Protein AF-0000000076227715 (afdb_homodimer)

Solvent-accessible surface area (backbone atoms only — not comparable to full-atom values): 21098 Å² total; per-residue (Å²): 135,87,41,35,50,47,53,46,55,49,49,49,39,65,47,45,52,56,53,50,51,50,48,25,59,73,59,68,37,83,49,65,43,48,39,52,46,47,11,54,54,37,18,48,28,52,44,51,55,49,36,52,71,49,60,55,62,73,81,36,62,45,75,41,55,70,65,56,43,53,52,51,40,55,59,59,51,58,66,51,48,32,59,47,52,28,36,71,66,67,58,74,52,53,68,68,47,54,52,41,24,47,22,41,24,42,44,8,47,48,32,24,50,29,30,48,34,38,51,50,54,39,51,73,74,49,79,77,86,78,60,52,56,64,34,43,22,6,77,28,32,34,57,41,7,52,51,32,31,52,48,20,56,18,53,42,39,75,47,66,63,34,50,52,50,50,51,47,42,46,62,68,54,47,44,56,53,51,49,53,49,49,59,60,47,57,74,42,86,62,35,63,63,52,52,72,63,28,29,69,44,64,64,47,91,121,136,88,41,36,50,47,53,46,54,50,48,48,38,64,46,45,52,54,52,51,51,49,48,27,60,72,59,68,37,82,50,63,43,47,39,53,46,47,9,53,54,37,17,49,28,52,43,50,54,48,36,52,73,50,60,55,62,74,82,36,62,46,76,42,57,71,66,56,44,53,51,52,39,55,60,58,51,58,66,50,48,35,60,47,52,29,36,69,64,68,57,73,52,54,67,68,46,53,52,42,26,47,23,41,23,42,45,8,47,48,31,25,49,30,32,48,33,37,52,50,54,40,51,73,75,49,78,78,86,78,60,52,54,64,33,43,25,6,76,29,33,35,57,40,6,52,50,32,30,50,47,21,55,19,53,43,40,75,47,65,63,32,50,50,50,50,52,48,42,44,62,68,54,49,44,56,52,51,50,53,50,49,59,61,47,58,74,43,86,61,33,65,63,51,52,72,61,28,29,70,44,64,63,46,89,122

Radius of gyration: 21.61 Å; Cα contacts (8 Å, |Δi|>4): 592; chains: 2; bounding box: 64×57×46 Å

Sequence (412 aa):
MVFKQRHFINLHKITTPFVILLLMEHYKNYTIGPIVYFGLHTGYCVCWLLKEAIYPDPAFNAEMNILEFASAYCVLGVYWIAPYVLISSRIVPHLVTLLTAVPICLVGFFFHFGADSQKYFILKTKKGLITDGFFSRTRNPNFLGEVLIYFGWSILAESITPLAVLLLMITVLFYPRMLKKEKSLSRYPEFQEYKLRTNFIVPRLFMVFKQRHFINLHKITTPFVILLLMEHYKNYTIGPIVYFGLHTGYCVCWLLKEAIYPDPAFNAEMNILEFASAYCVLGVYWIAPYVLISSRIVPHLVTLLTAVPICLVGFFFHFGADSQKYFILKTKKGLITDGFFSRTRNPNFLGEVLIYFGWSILAESITPLAVLLLMITVLFYPRMLKKEKSLSRYPEFQEYKLRTNFIVPRLF

Secondary structure (DSSP, 8-state):
--EEHHHHHHHHHHHHHHHHHHHHHHHT--SHHHHHHHHHHHHHHHHHHHHHHHS--GGGG-EE-HHHHHHHHHHHGGGGHHHHHHHHH-----HHHHHHHHHHHHHHHHHHHHHHHHHHHHHHH--S---SGGGSSBS-HHHHHHHHHHHHHHHTTTSHHHHHHHHHHIIIIIHHHHHHHHHHHTTSTTHHHHHHTSBSSSPP--/--EEHHHHHHHHHHHHHHHHHHHHHHHT--SHHHHHHHHHHHHHHHHHHHHHHHS--GGGG-EE-HHHHHHHHHHHGGGGHHHHHHHHH-PPPPHHHHHHHHHHHHHHHHHHHHHHHHHHHHHHH--S---SGGGSSBS-HHHHHHHHHHHHHHHTTTSHHHHHHHHHHIIIIIHHHHHHHHHHHTTSTTHHHHHHTSBSSSPP--

Structure (mmCIF, N/CA/C/O backbone):
data_AF-0000000076227715-model_v1
#
loop_
_entity.id
_entity.type
_entity.pdbx_description
1 polymer 'Steroid 5-alpha reductase C-terminal domain-containing protein'
#
loop_
_atom_site.group_PDB
_atom_site.id
_atom_site.type_symbol
_atom_site.label_atom_id
_atom_site.label_alt_id
_atom_site.label_comp_id
_atom_site.label_asym_id
_atom_site.label_entity_id
_atom_site.label_seq_id
_atom_site.pdbx_PDB_ins_code
_atom_site.Cartn_x
_atom_site.Cartn_y
_atom_site.Cartn_z
_atom_site.occupancy
_atom_site.B_iso_or_equiv
_atom_site.auth_seq_id
_atom_site.auth_comp_id
_atom_site.auth_asym_id
_atom_site.auth_atom_id
_atom_site.pdbx_PDB_model_num
ATOM 1 N N . MET A 1 1 ? -27.094 2.219 22.984 1 56.41 1 MET A N 1
ATOM 2 C CA . MET A 1 1 ? -25.734 2.164 22.422 1 56.41 1 MET A CA 1
ATOM 3 C C . MET A 1 1 ? -25.672 2.926 21.109 1 56.41 1 MET A C 1
ATOM 5 O O . MET A 1 1 ? -26.531 2.762 20.234 1 56.41 1 MET A O 1
ATOM 9 N N . VAL A 1 2 ? -24.906 4.066 20.969 1 81.56 2 VAL A N 1
ATOM 10 C CA . VAL A 1 2 ? -24.906 4.926 19.797 1 81.56 2 VAL A CA 1
ATOM 11 C C . VAL A 1 2 ? -23.938 4.367 18.75 1 81.56 2 VAL A C 1
ATOM 13 O O . VAL A 1 2 ? -22.766 4.137 19.031 1 81.56 2 VAL A O 1
ATOM 16 N N . PHE A 1 3 ? -24.453 3.859 17.609 1 89.31 3 PHE A N 1
ATOM 17 C CA . PHE A 1 3 ? -23.672 3.348 16.5 1 89.31 3 PHE A CA 1
ATOM 18 C C . PHE A 1 3 ? -23.062 4.488 15.695 1 89.31 3 PHE A C 1
ATOM 20 O O . PHE A 1 3 ? -23.703 5.52 15.484 1 89.31 3 PHE A O 1
ATOM 27 N N . LYS A 1 4 ? -21.797 4.246 15.375 1 93.19 4 LYS A N 1
ATOM 28 C CA . LYS A 1 4 ? -21.125 5.176 14.477 1 93.19 4 LYS A CA 1
ATOM 29 C C . LYS A 1 4 ? -20.828 4.52 13.125 1 93.19 4 LYS A C 1
ATOM 31 O O . LYS A 1 4 ? -20.781 3.293 13.023 1 93.19 4 LYS A O 1
ATOM 36 N N . GLN A 1 5 ? -20.594 5.336 12.078 1 92.38 5 GLN A N 1
ATOM 37 C CA . GLN A 1 5 ? -20.297 4.84 10.734 1 92.38 5 GLN A CA 1
ATOM 38 C C . GLN A 1 5 ? -19.062 3.955 10.734 1 92.38 5 GLN A C 1
ATOM 40 O O . GLN A 1 5 ? -19.016 2.93 10.047 1 92.38 5 GLN A O 1
ATOM 45 N N . ARG A 1 6 ? -18.109 4.281 11.5 1 94.38 6 ARG A N 1
ATOM 46 C CA . ARG A 1 6 ? -16.875 3.516 11.531 1 94.38 6 ARG A CA 1
ATOM 47 C C . ARG A 1 6 ? -17.125 2.094 12.023 1 94.38 6 ARG A C 1
ATOM 49 O O . ARG A 1 6 ? -16.391 1.171 11.664 1 94.38 6 ARG A O 1
ATOM 56 N N . HIS A 1 7 ? -18.156 1.867 12.766 1 94.69 7 HIS A N 1
ATOM 57 C CA . HIS A 1 7 ? -18.406 0.559 13.359 1 94.69 7 HIS A CA 1
ATOM 58 C C . HIS A 1 7 ? -18.812 -0.462 12.297 1 94.69 7 HIS A C 1
ATOM 60 O O . HIS A 1 7 ? -18.266 -1.569 12.266 1 94.69 7 HIS A O 1
ATOM 66 N N . PHE A 1 8 ? -19.781 -0.092 11.477 1 93.94 8 PHE A N 1
ATOM 67 C CA . PHE A 1 8 ? -20.188 -1.071 10.477 1 93.94 8 PHE A CA 1
ATOM 68 C C . PHE A 1 8 ? -19.094 -1.229 9.414 1 93.94 8 PHE A C 1
ATOM 70 O O . PHE A 1 8 ? -18.938 -2.309 8.844 1 93.94 8 PHE A O 1
ATOM 77 N N . ILE A 1 9 ? -18.312 -0.224 9.102 1 95.75 9 ILE A N 1
ATOM 78 C CA . ILE A 1 9 ? -17.203 -0.312 8.148 1 95.75 9 ILE A CA 1
ATOM 79 C C . ILE A 1 9 ? -16.141 -1.266 8.68 1 95.75 9 ILE A C 1
ATOM 81 O O . ILE A 1 9 ? -15.703 -2.178 7.973 1 95.75 9 ILE A O 1
ATOM 85 N N . ASN A 1 10 ? -15.812 -1.085 9.953 1 97.12 10 ASN A N 1
ATOM 86 C CA . ASN A 1 10 ? -14.812 -1.95 10.578 1 97.12 10 ASN A CA 1
ATOM 87 C C . ASN A 1 10 ? -15.305 -3.393 10.672 1 97.12 10 ASN A C 1
ATOM 89 O O . ASN A 1 10 ? -14.531 -4.332 10.469 1 97.12 10 ASN A O 1
ATOM 93 N N . LEU A 1 11 ? -16.547 -3.506 11 1 96.62 11 LEU A N 1
ATOM 94 C CA . LEU A 1 11 ? -17.125 -4.844 11.055 1 96.62 11 LEU A CA 1
ATOM 95 C C . LEU A 1 11 ? -17.031 -5.531 9.695 1 96.62 11 LEU A C 1
ATOM 97 O O . LEU A 1 11 ? -16.719 -6.723 9.617 1 96.62 11 LEU A O 1
ATOM 101 N N . HIS A 1 12 ? -17.328 -4.828 8.664 1 97.44 12 HIS A N 1
ATOM 102 C CA . HIS A 1 12 ? -17.219 -5.363 7.316 1 97.44 12 HIS A CA 1
ATOM 103 C C . HIS A 1 12 ? -15.781 -5.773 7 1 97.44 12 HIS A C 1
ATOM 105 O O . HIS A 1 12 ? -15.547 -6.82 6.387 1 97.44 12 HIS A O 1
ATOM 111 N N . LYS A 1 13 ? -14.836 -4.977 7.406 1 98.25 13 LYS A N 1
ATOM 112 C CA . LYS A 1 13 ? -13.43 -5.297 7.176 1 98.25 13 LYS A CA 1
ATOM 113 C C . LYS A 1 13 ? -13.008 -6.535 7.965 1 98.25 13 LYS A C 1
ATOM 115 O O . LYS A 1 13 ? -12.203 -7.336 7.488 1 98.25 13 LYS A O 1
ATOM 120 N N . ILE A 1 14 ? -13.531 -6.672 9.141 1 98.25 14 ILE A N 1
ATOM 121 C CA . ILE A 1 14 ? -13.195 -7.809 9.984 1 98.25 14 ILE A CA 1
ATOM 122 C C . ILE A 1 14 ? -13.797 -9.086 9.398 1 98.25 14 ILE A C 1
ATOM 124 O O . ILE A 1 14 ? -13.148 -10.133 9.391 1 98.25 14 ILE A O 1
ATOM 128 N N . THR A 1 15 ? -14.984 -9.047 8.836 1 98.19 15 THR A N 1
ATOM 129 C CA . THR A 1 15 ? -15.711 -10.234 8.406 1 98.19 15 THR A CA 1
ATOM 130 C C . THR A 1 15 ? -15.305 -10.641 6.992 1 98.19 15 THR A C 1
ATOM 132 O O . THR A 1 15 ? -15.422 -11.812 6.617 1 98.19 15 THR A O 1
ATOM 135 N N . THR A 1 16 ? -14.789 -9.727 6.215 1 98.56 16 THR A N 1
ATOM 136 C CA . THR A 1 16 ? -14.539 -9.938 4.793 1 98.56 16 THR A CA 1
ATOM 137 C C . THR A 1 16 ? -13.555 -11.078 4.582 1 98.56 16 THR A C 1
ATOM 139 O O . THR A 1 16 ? -13.812 -11.984 3.785 1 98.56 16 THR A O 1
ATOM 142 N N . PRO A 1 17 ? -12.43 -11.148 5.328 1 98.69 17 PRO A N 1
ATOM 143 C CA . PRO A 1 17 ? -11.523 -12.281 5.117 1 98.69 17 PRO A CA 1
ATOM 144 C C . PRO A 1 17 ? -12.195 -13.625 5.367 1 98.69 17 PRO A C 1
ATOM 146 O O . PRO A 1 17 ? -11.922 -14.602 4.66 1 98.69 17 PRO A O 1
ATOM 149 N N . PHE A 1 18 ? -13.031 -13.688 6.297 1 98.62 18 PHE A N 1
ATOM 150 C CA . PHE A 1 18 ? -13.711 -14.938 6.621 1 98.62 18 PHE A CA 1
ATOM 151 C C . PHE A 1 18 ? -14.711 -15.305 5.531 1 98.62 18 PHE A C 1
ATOM 153 O O . PHE A 1 18 ? -14.852 -16.469 5.184 1 98.62 18 PHE A O 1
ATOM 160 N N . VAL A 1 19 ? -15.422 -14.305 5.004 1 98.62 19 VAL A N 1
ATOM 161 C CA . VAL A 1 19 ? -16.375 -14.547 3.924 1 98.62 19 VAL A CA 1
ATOM 162 C C . VAL A 1 19 ? -15.648 -15.125 2.711 1 98.62 19 VAL A C 1
ATOM 164 O O . VAL A 1 19 ? -16.109 -16.094 2.104 1 98.62 19 VAL A O 1
ATOM 167 N N . ILE A 1 20 ? -14.508 -14.586 2.355 1 98.69 20 ILE A N 1
ATOM 168 C CA . ILE A 1 20 ? -13.75 -15.047 1.195 1 98.69 20 ILE A CA 1
ATOM 169 C C . ILE A 1 20 ? -13.273 -16.469 1.427 1 98.69 20 ILE A C 1
ATOM 171 O O . ILE A 1 20 ? -13.398 -17.328 0.546 1 98.69 20 ILE A O 1
ATOM 175 N N . LEU A 1 21 ? -12.742 -16.75 2.625 1 98.62 21 LEU A N 1
ATOM 176 C CA . LEU A 1 21 ? -12.273 -18.094 2.947 1 98.62 21 LEU A CA 1
ATOM 177 C C . LEU A 1 21 ? -13.422 -19.094 2.912 1 98.62 21 LEU A C 1
ATOM 179 O O . LEU A 1 21 ? -13.242 -20.234 2.457 1 98.62 21 LEU A O 1
ATOM 183 N N . LEU A 1 22 ? -14.547 -18.672 3.463 1 98.69 22 LEU A N 1
ATOM 184 C CA . LEU A 1 22 ? -15.719 -19.547 3.453 1 98.69 22 LEU A CA 1
ATOM 185 C C . LEU A 1 22 ? -16.156 -19.859 2.023 1 98.69 22 LEU A C 1
ATOM 187 O O . LEU A 1 22 ? -16.531 -20.984 1.721 1 98.69 22 LEU A O 1
ATOM 191 N N . LEU A 1 23 ? -16.125 -18.859 1.139 1 98.69 23 LEU A N 1
ATOM 192 C CA . LEU A 1 23 ? -16.453 -19.094 -0.268 1 98.69 23 LEU A CA 1
ATOM 193 C C . LEU A 1 23 ? -15.461 -20.062 -0.895 1 98.69 23 LEU A C 1
ATOM 195 O O . LEU A 1 23 ? -15.867 -20.969 -1.629 1 98.69 23 LEU A O 1
ATOM 199 N N . MET A 1 24 ? -14.195 -19.875 -0.633 1 98.56 24 MET A N 1
ATOM 200 C CA . MET A 1 24 ? -13.18 -20.766 -1.179 1 98.56 24 MET A CA 1
ATOM 201 C C . MET A 1 24 ? -13.406 -22.203 -0.706 1 98.56 24 MET A C 1
ATOM 203 O O . MET A 1 24 ? -13.289 -23.141 -1.49 1 98.56 24 MET A O 1
ATOM 207 N N . GLU A 1 25 ? -13.727 -22.328 0.564 1 98.5 25 GLU A N 1
ATOM 208 C CA . GLU A 1 25 ? -13.977 -23.656 1.126 1 98.5 25 GLU A CA 1
ATOM 209 C C . GLU A 1 25 ? -15.25 -24.266 0.546 1 98.5 25 GLU A C 1
ATOM 211 O O . GLU A 1 25 ? -15.266 -25.438 0.188 1 98.5 25 GLU A O 1
ATOM 216 N N . HIS A 1 26 ? -16.266 -23.516 0.455 1 98.44 26 HIS A N 1
ATOM 217 C CA . HIS A 1 26 ? -17.547 -23.984 -0.054 1 98.44 26 HIS A CA 1
ATOM 218 C C . HIS A 1 26 ? -17.422 -24.469 -1.493 1 98.44 26 HIS A C 1
ATOM 220 O O . HIS A 1 26 ? -17.922 -25.547 -1.834 1 98.44 26 HIS A O 1
ATOM 226 N N . TYR A 1 27 ? -16.734 -23.75 -2.279 1 98.25 27 TYR A N 1
ATOM 227 C CA . TYR A 1 27 ? -16.625 -24.094 -3.691 1 98.25 27 TYR A CA 1
ATOM 228 C C . TYR A 1 27 ? -15.352 -24.891 -3.955 1 98.25 27 TYR A C 1
ATOM 230 O O . TYR A 1 27 ? -15.062 -25.25 -5.098 1 98.25 27 TYR A O 1
ATOM 238 N N . LYS A 1 28 ? -14.508 -25.141 -2.873 1 97.88 28 LYS A N 1
ATOM 239 C CA . LYS A 1 28 ? -13.258 -25.891 -2.965 1 97.88 28 LYS A CA 1
ATOM 240 C C . LYS A 1 28 ? -12.375 -25.344 -4.082 1 97.88 28 LYS A C 1
ATOM 242 O O . LYS A 1 28 ? -11.867 -26.109 -4.906 1 97.88 28 LYS A O 1
ATOM 247 N N . ASN A 1 29 ? -12.344 -24.062 -4.203 1 98 29 ASN A N 1
ATOM 248 C CA . ASN A 1 29 ? -11.531 -23.375 -5.211 1 98 29 ASN A CA 1
ATOM 249 C C . ASN A 1 29 ? -10.352 -22.641 -4.578 1 98 29 ASN A C 1
ATOM 251 O O . ASN A 1 29 ? -10.523 -21.562 -4.004 1 98 29 ASN A O 1
ATOM 255 N N . TYR A 1 30 ? -9.164 -23.234 -4.707 1 97 30 TYR A N 1
ATOM 256 C CA . TYR A 1 30 ? -7.922 -22.688 -4.191 1 97 30 TYR A CA 1
ATOM 257 C C . TYR A 1 30 ? -6.938 -22.406 -5.32 1 97 30 TYR A C 1
ATOM 259 O O . TYR A 1 30 ? -5.727 -22.578 -5.152 1 97 30 TYR A O 1
ATOM 267 N N . THR A 1 31 ? -7.527 -22.109 -6.48 1 96.5 31 THR A N 1
ATOM 268 C CA . THR A 1 31 ? -6.691 -21.75 -7.617 1 96.5 31 THR A CA 1
ATOM 269 C C . THR A 1 31 ? -6.117 -20.344 -7.441 1 96.5 31 THR A C 1
ATOM 271 O O . THR A 1 31 ? -6.402 -19.672 -6.449 1 96.5 31 THR A O 1
ATOM 274 N N . ILE A 1 32 ? -5.293 -19.906 -8.375 1 97.12 32 ILE A N 1
ATOM 275 C CA . ILE A 1 32 ? -4.484 -18.703 -8.219 1 97.12 32 ILE A CA 1
ATOM 276 C C . ILE A 1 32 ? -5.391 -17.484 -8.078 1 97.12 32 ILE A C 1
ATOM 278 O O . ILE A 1 32 ? -5.117 -16.578 -7.285 1 97.12 32 ILE A O 1
ATOM 282 N N . GLY A 1 33 ? -6.508 -17.375 -8.797 1 97.69 33 GLY A N 1
ATOM 283 C CA . GLY A 1 33 ? -7.406 -16.234 -8.734 1 97.69 33 GLY A CA 1
ATOM 284 C C . GLY A 1 33 ? -7.906 -15.953 -7.328 1 97.69 33 GLY A C 1
ATOM 285 O O . GLY A 1 33 ? -7.637 -14.883 -6.773 1 97.69 33 GLY A O 1
ATOM 286 N N . PRO A 1 34 ? -8.586 -16.938 -6.715 1 98.38 34 PRO A N 1
ATOM 287 C CA . PRO A 1 34 ? -9.102 -16.781 -5.352 1 98.38 34 PRO A CA 1
ATOM 288 C C . PRO A 1 34 ? -7.992 -16.5 -4.336 1 98.38 34 PRO A C 1
ATOM 290 O O . PRO A 1 34 ? -8.18 -15.711 -3.41 1 98.38 34 PRO A O 1
ATOM 293 N N . ILE A 1 35 ? -6.875 -17.109 -4.496 1 98.44 35 ILE A N 1
ATOM 294 C CA . ILE A 1 35 ? -5.785 -16.938 -3.543 1 98.44 35 ILE A CA 1
ATOM 295 C C . ILE A 1 35 ? -5.254 -15.516 -3.611 1 98.44 35 ILE A C 1
ATOM 297 O O . ILE A 1 35 ? -5.055 -14.867 -2.58 1 98.44 35 ILE A O 1
ATOM 301 N N . VAL A 1 36 ? -5.059 -15.016 -4.793 1 98.44 36 VAL A N 1
ATOM 302 C CA . VAL A 1 36 ? -4.582 -13.648 -4.98 1 98.44 36 VAL A CA 1
ATOM 303 C C . VAL A 1 36 ? -5.633 -12.664 -4.48 1 98.44 36 VAL A C 1
ATOM 305 O O . VAL A 1 36 ? -5.305 -11.695 -3.789 1 98.44 36 VAL A O 1
ATOM 308 N N . TYR A 1 37 ? -6.867 -12.914 -4.816 1 98.69 37 TYR A N 1
ATOM 309 C CA . TYR A 1 37 ? -7.957 -12.055 -4.371 1 98.69 37 TYR A CA 1
ATOM 310 C C . TYR A 1 37 ? -8.008 -11.984 -2.848 1 98.69 37 TYR A C 1
ATOM 312 O O . TYR A 1 37 ? -8.125 -10.906 -2.271 1 98.69 37 TYR A O 1
ATOM 320 N N . PHE A 1 38 ? -7.949 -13.148 -2.223 1 98.75 38 PHE A N 1
ATOM 321 C CA . PHE A 1 38 ? -7.957 -13.219 -0.766 1 98.75 38 PHE A CA 1
ATOM 322 C C . PHE A 1 38 ? -6.844 -12.359 -0.178 1 98.75 38 PHE A C 1
ATOM 324 O O . PHE A 1 38 ? -7.078 -11.578 0.747 1 98.75 38 PHE A O 1
ATOM 331 N N . GLY A 1 39 ? -5.652 -12.531 -0.676 1 98.75 39 GLY A N 1
ATOM 332 C CA . GLY A 1 39 ? -4.52 -11.773 -0.167 1 98.75 39 GLY A CA 1
ATOM 333 C C . GLY A 1 39 ? -4.695 -10.273 -0.288 1 98.75 39 GLY A C 1
ATOM 334 O O . GLY A 1 39 ? -4.438 -9.531 0.664 1 98.75 39 GLY A O 1
ATOM 335 N N . LEU A 1 40 ? -5.141 -9.812 -1.432 1 98.75 40 LEU A N 1
ATOM 336 C CA . LEU A 1 40 ? -5.297 -8.391 -1.705 1 98.75 40 LEU A CA 1
ATOM 337 C C . LEU A 1 40 ? -6.387 -7.785 -0.828 1 98.75 40 LEU A C 1
ATOM 339 O O . LEU A 1 40 ? -6.164 -6.77 -0.161 1 98.75 40 LEU A O 1
ATOM 343 N N . HIS A 1 41 ? -7.512 -8.422 -0.815 1 98.75 41 HIS A N 1
ATOM 344 C CA . HIS A 1 41 ? -8.641 -7.867 -0.08 1 98.75 41 HIS A CA 1
ATOM 345 C C . HIS A 1 41 ? -8.422 -7.961 1.426 1 98.75 41 HIS A C 1
ATOM 347 O O . HIS A 1 41 ? -8.758 -7.031 2.166 1 98.75 41 HIS A O 1
ATOM 353 N N . THR A 1 42 ? -7.871 -9.039 1.895 1 98.75 42 THR A N 1
ATOM 354 C CA . THR A 1 42 ? -7.547 -9.18 3.311 1 98.75 42 THR A CA 1
ATOM 355 C C . THR A 1 42 ? -6.523 -8.133 3.738 1 98.75 42 THR A C 1
ATOM 357 O O . THR A 1 42 ? -6.672 -7.504 4.785 1 98.75 42 THR A O 1
ATOM 360 N N . GLY A 1 43 ? -5.469 -8.008 2.926 1 98.75 43 GLY A N 1
ATOM 361 C CA . GLY A 1 43 ? -4.504 -6.961 3.217 1 98.75 43 GLY A CA 1
ATOM 362 C C . GLY A 1 43 ? -5.129 -5.582 3.316 1 98.75 43 GLY A C 1
ATOM 363 O O . GLY A 1 43 ? -4.781 -4.801 4.207 1 98.75 43 GLY A O 1
ATOM 364 N N . TYR A 1 44 ? -6.031 -5.301 2.398 1 98.81 44 TYR A N 1
ATOM 365 C CA . TYR A 1 44 ? -6.742 -4.027 2.436 1 98.81 44 TYR A CA 1
ATOM 366 C C . TYR A 1 44 ? -7.516 -3.875 3.738 1 98.81 44 TYR A C 1
ATOM 368 O O . TYR A 1 44 ? -7.5 -2.807 4.355 1 98.81 44 TYR A O 1
ATOM 376 N N . CYS A 1 45 ? -8.211 -4.914 4.133 1 98.75 45 CYS A N 1
ATOM 377 C CA . CYS A 1 45 ? -9.008 -4.879 5.352 1 98.75 45 CYS A CA 1
ATOM 378 C C . CYS A 1 45 ? -8.133 -4.621 6.574 1 98.75 45 CYS A C 1
ATOM 380 O O . CYS A 1 45 ? -8.477 -3.795 7.422 1 98.75 45 CYS A O 1
ATOM 382 N N . VAL A 1 46 ? -7.02 -5.305 6.652 1 98.75 46 VAL A N 1
ATOM 383 C CA . VAL A 1 46 ? -6.105 -5.125 7.773 1 98.75 46 VAL A CA 1
ATOM 384 C C . VAL A 1 46 ? -5.574 -3.693 7.785 1 98.75 46 VAL A C 1
ATOM 386 O O . VAL A 1 46 ? -5.551 -3.043 8.836 1 98.75 46 VAL A O 1
ATOM 389 N N . CYS A 1 47 ? -5.199 -3.197 6.629 1 98.75 47 CYS A N 1
ATOM 390 C CA . CYS A 1 47 ? -4.633 -1.855 6.539 1 98.75 47 CYS A CA 1
ATOM 391 C C . CYS A 1 47 ? -5.691 -0.798 6.84 1 98.75 47 CYS A C 1
ATOM 393 O O . CYS A 1 47 ? -5.383 0.249 7.41 1 98.75 47 CYS A O 1
ATOM 395 N N . TRP A 1 48 ? -6.934 -1.063 6.441 1 98.5 48 TRP A N 1
ATOM 396 C CA . TRP A 1 48 ? -8.016 -0.159 6.805 1 98.5 48 TRP A CA 1
ATOM 397 C C . TRP A 1 48 ? -8.156 -0.054 8.32 1 98.5 48 TRP A C 1
ATOM 399 O O . TRP A 1 48 ? -8.297 1.045 8.859 1 98.5 48 TRP A O 1
ATOM 409 N N . LEU A 1 49 ? -8.094 -1.142 8.984 1 98.44 49 LEU A N 1
ATOM 410 C CA . LEU A 1 49 ? -8.227 -1.159 10.438 1 98.44 49 LEU A CA 1
ATOM 411 C C . LEU A 1 49 ? -7.039 -0.472 11.102 1 98.44 49 LEU A C 1
ATOM 413 O O . LEU A 1 49 ? -7.203 0.223 12.109 1 98.44 49 LEU A O 1
ATOM 417 N N . LEU A 1 50 ? -5.863 -0.674 10.547 1 98.19 50 LEU A N 1
ATOM 418 C CA . LEU A 1 50 ? -4.684 0.028 11.039 1 98.19 50 LEU A CA 1
ATOM 419 C C . LEU A 1 50 ? -4.824 1.534 10.844 1 98.19 50 LEU A C 1
ATOM 421 O O . LEU A 1 50 ? -4.473 2.316 11.727 1 98.19 50 LEU A O 1
ATOM 425 N N . LYS A 1 51 ? -5.328 1.882 9.688 1 98.31 51 LYS A N 1
ATOM 426 C CA . LYS A 1 51 ? -5.57 3.297 9.414 1 98.31 51 LYS A CA 1
ATOM 427 C C . LYS A 1 51 ? -6.516 3.902 10.453 1 98.31 51 LYS A C 1
ATOM 429 O O . LYS A 1 51 ? -6.273 5 10.953 1 98.31 51 LYS A O 1
ATOM 434 N N . GLU A 1 52 ? -7.566 3.221 10.727 1 96.94 52 GLU A N 1
ATOM 435 C CA . GLU A 1 52 ? -8.531 3.68 11.719 1 96.94 52 GLU A CA 1
ATOM 436 C C . GLU A 1 52 ? -7.867 3.908 13.07 1 96.94 52 GLU A C 1
ATOM 438 O O . GLU A 1 52 ? -8.227 4.84 13.797 1 96.94 52 GLU A O 1
ATOM 443 N N . ALA A 1 53 ? -6.898 3.148 13.383 1 96.31 53 ALA A N 1
ATOM 444 C CA . ALA A 1 53 ? -6.195 3.248 14.664 1 96.31 53 ALA A CA 1
ATOM 445 C C . ALA A 1 53 ? -5.164 4.375 14.633 1 96.31 53 ALA A C 1
ATOM 447 O O . ALA A 1 53 ? -4.949 5.059 15.633 1 96.31 53 ALA A O 1
ATOM 448 N N . ILE A 1 54 ? -4.551 4.668 13.516 1 97.81 54 ILE A N 1
ATOM 449 C CA . ILE A 1 54 ? -3.389 5.543 13.438 1 97.81 54 ILE A CA 1
ATOM 450 C C . ILE A 1 54 ? -3.826 6.941 13.008 1 97.81 54 ILE A C 1
ATOM 452 O O . ILE A 1 54 ? -3.375 7.941 13.57 1 97.81 54 ILE A O 1
ATOM 456 N N . TYR A 1 55 ? -4.656 6.965 12.023 1 97.75 55 TYR A N 1
ATOM 457 C CA . TYR A 1 55 ? -5.129 8.25 11.516 1 97.75 55 TYR A CA 1
ATOM 458 C C . TYR A 1 55 ? -6.559 8.141 11 1 97.75 55 TYR A C 1
ATOM 460 O O . TYR A 1 55 ? -6.793 8.195 9.789 1 97.75 55 TYR A O 1
ATOM 468 N N . PRO A 1 56 ? -7.488 8.109 11.875 1 96.19 56 PRO A N 1
ATOM 469 C CA . PRO A 1 56 ? -8.898 7.922 11.547 1 96.19 56 PRO A CA 1
ATOM 470 C C . PRO A 1 56 ? -9.484 9.102 10.766 1 96.19 56 PRO A C 1
ATOM 472 O O . PRO A 1 56 ? -8.977 10.219 10.867 1 96.19 56 PRO A O 1
ATOM 475 N N . ASP A 1 57 ? -10.422 8.789 9.969 1 93 57 ASP A N 1
ATOM 476 C CA . ASP A 1 57 ? -11.195 9.812 9.273 1 93 57 ASP A CA 1
ATOM 477 C C . ASP A 1 57 ? -12.344 10.328 10.141 1 93 57 ASP A C 1
ATOM 479 O O . ASP A 1 57 ? -13.289 9.586 10.422 1 93 57 ASP A O 1
ATOM 483 N N . PRO A 1 58 ? -12.305 11.523 10.508 1 90.31 58 PRO A N 1
ATOM 484 C CA . PRO A 1 58 ? -13.352 12.062 11.383 1 90.31 58 PRO A CA 1
ATOM 485 C C . PRO A 1 58 ? -14.742 11.969 10.766 1 90.31 58 PRO A C 1
ATOM 487 O O . PRO A 1 58 ? -15.742 11.953 11.492 1 90.31 58 PRO A O 1
ATOM 490 N N . ALA A 1 59 ? -14.805 11.914 9.484 1 87.12 59 ALA A N 1
ATOM 491 C CA . ALA A 1 59 ? -16.094 11.828 8.805 1 87.12 59 ALA A CA 1
ATOM 492 C C . ALA A 1 59 ? -16.844 10.57 9.211 1 87.12 59 ALA A C 1
ATOM 494 O O . ALA A 1 59 ? -18.078 10.523 9.125 1 87.12 59 ALA A O 1
ATOM 495 N N . PHE A 1 60 ? -16.172 9.586 9.727 1 92.31 60 PHE A N 1
ATOM 496 C CA . PHE A 1 60 ? -16.797 8.305 10.023 1 92.31 60 PHE A CA 1
ATOM 497 C C . PHE A 1 60 ? -17.234 8.227 11.477 1 92.31 60 PHE A C 1
ATOM 499 O O . PHE A 1 60 ? -17.625 7.164 11.961 1 92.31 60 PHE A O 1
ATOM 506 N N . ASN A 1 61 ? -17.234 9.32 12.156 1 92.06 61 ASN A N 1
ATOM 507 C CA . ASN A 1 61 ? -17.703 9.383 13.539 1 92.06 61 ASN A CA 1
ATOM 508 C C . ASN A 1 61 ? -19.188 9.742 13.609 1 92.06 61 ASN A C 1
ATOM 510 O O . ASN A 1 61 ? -19.766 9.773 14.695 1 92.06 61 ASN A O 1
ATOM 514 N N . ALA A 1 62 ? -19.797 9.938 12.508 1 90.81 62 ALA A N 1
ATOM 515 C CA . ALA A 1 62 ? -21.219 10.297 12.477 1 90.81 62 ALA A CA 1
ATOM 516 C C . ALA A 1 62 ? -22.078 9.203 13.117 1 90.81 62 ALA A C 1
ATOM 518 O O . ALA A 1 62 ? -21.859 8.016 12.875 1 90.81 62 ALA A O 1
ATOM 519 N N . GLU A 1 63 ? -23.047 9.656 13.875 1 93.06 63 GLU A N 1
ATOM 520 C CA . GLU A 1 63 ? -23.922 8.719 14.57 1 93.06 63 GLU A CA 1
ATOM 521 C C . GLU A 1 63 ? -25 8.18 13.641 1 93.06 63 GLU A C 1
ATOM 523 O O . GLU A 1 63 ? -25.406 8.859 12.688 1 93.06 63 GLU A O 1
ATOM 528 N N . MET A 1 64 ? -25.359 6.93 13.945 1 92.31 64 MET A N 1
ATOM 529 C CA . MET A 1 64 ? -26.391 6.27 13.156 1 92.31 64 MET A CA 1
ATOM 530 C C . MET A 1 64 ? -27.312 5.453 14.047 1 92.31 64 MET A C 1
ATOM 532 O O . MET A 1 64 ? -26.906 5 15.117 1 92.31 64 MET A O 1
ATOM 536 N N . ASN A 1 65 ? -28.578 5.316 13.625 1 92.31 65 ASN A N 1
ATOM 537 C CA . ASN A 1 65 ? -29.469 4.371 14.297 1 92.31 65 ASN A CA 1
ATOM 538 C C . ASN A 1 65 ? -29.266 2.949 13.781 1 92.31 65 ASN A C 1
ATOM 540 O O . ASN A 1 65 ? -28.484 2.725 12.859 1 92.31 65 ASN A O 1
ATOM 544 N N . ILE A 1 66 ? -29.938 2.014 14.367 1 91.75 66 ILE A N 1
ATOM 545 C CA . ILE A 1 66 ? -29.703 0.598 14.109 1 91.75 66 ILE A CA 1
ATOM 546 C C . ILE A 1 66 ? -30.125 0.259 12.68 1 91.75 66 ILE A C 1
ATOM 548 O O . ILE A 1 66 ? -29.516 -0.576 12.023 1 91.75 66 ILE A O 1
ATOM 552 N N . LEU A 1 67 ? -31.188 0.854 12.195 1 92.19 67 LEU A N 1
ATOM 553 C CA . LEU A 1 67 ? -31.672 0.579 10.844 1 92.19 67 LEU A CA 1
ATOM 554 C C . LEU A 1 67 ? -30.688 1.102 9.797 1 92.19 67 LEU A C 1
ATOM 556 O O . LEU A 1 67 ? -30.422 0.429 8.797 1 92.19 67 LEU A O 1
ATOM 560 N N . GLU A 1 68 ? -30.203 2.281 10 1 90.19 68 GLU A N 1
ATOM 561 C CA . GLU A 1 68 ? -29.172 2.842 9.133 1 90.19 68 GLU A CA 1
ATOM 562 C C . GLU A 1 68 ? -27.922 1.974 9.125 1 90.19 68 GLU A C 1
ATOM 564 O O . GLU A 1 68 ? -27.328 1.732 8.07 1 90.19 68 GLU A O 1
ATOM 569 N N . PHE A 1 69 ? -27.594 1.552 10.266 1 91.94 69 PHE A N 1
ATOM 570 C CA . PHE A 1 69 ? -26.438 0.689 10.438 1 91.94 69 PHE A CA 1
ATOM 571 C C . PHE A 1 69 ? -26.594 -0.602 9.648 1 91.94 69 PHE A C 1
ATOM 573 O O . PHE A 1 69 ? -25.719 -0.957 8.852 1 91.94 69 PHE A O 1
ATOM 580 N N . ALA A 1 70 ? -27.656 -1.235 9.852 1 93.25 70 ALA A N 1
ATOM 581 C CA . ALA A 1 70 ? -27.922 -2.512 9.188 1 93.25 70 ALA A CA 1
ATOM 582 C C . ALA A 1 70 ? -27.969 -2.346 7.676 1 93.25 70 ALA A C 1
ATOM 584 O O . ALA A 1 70 ? -27.422 -3.162 6.934 1 93.25 70 ALA A O 1
ATOM 585 N N . SER A 1 71 ? -28.609 -1.336 7.242 1 93.19 71 SER A N 1
ATOM 586 C CA . SER A 1 71 ? -28.734 -1.078 5.812 1 93.19 71 SER A CA 1
ATOM 587 C C . SER A 1 71 ? -27.375 -0.779 5.188 1 93.19 71 SER A C 1
ATOM 589 O O . SER A 1 71 ? -27.062 -1.259 4.094 1 93.19 71 SER A O 1
ATOM 591 N N . ALA A 1 72 ? -26.578 0.006 5.891 1 91.44 72 ALA A N 1
ATOM 592 C CA . ALA A 1 72 ? -25.266 0.362 5.391 1 91.44 72 ALA A CA 1
ATOM 593 C C . ALA A 1 72 ? -24.359 -0.864 5.316 1 91.44 72 ALA A C 1
ATOM 595 O O . ALA A 1 72 ? -23.578 -1.015 4.371 1 91.44 72 ALA A O 1
ATOM 596 N N . TYR A 1 73 ? -24.453 -1.694 6.293 1 93.75 73 TYR A N 1
ATOM 597 C CA . TYR A 1 73 ? -23.688 -2.934 6.27 1 93.75 73 TYR A CA 1
ATOM 598 C C . TYR A 1 73 ? -24.078 -3.803 5.082 1 93.75 73 TYR A C 1
ATOM 600 O O . TYR A 1 73 ? -23.219 -4.402 4.434 1 93.75 73 TYR A O 1
ATOM 608 N N . CYS A 1 74 ? -25.359 -3.875 4.809 1 93.44 74 CYS A N 1
ATOM 609 C CA . CYS A 1 74 ? -25.859 -4.641 3.668 1 93.44 74 CYS A CA 1
ATOM 610 C C . CYS A 1 74 ? -25.312 -4.074 2.359 1 93.44 74 CYS A C 1
ATOM 612 O O . CYS A 1 74 ? -24.953 -4.832 1.453 1 93.44 74 CYS A O 1
ATOM 614 N N . VAL A 1 75 ? -25.234 -2.787 2.268 1 92 75 VAL A N 1
ATOM 615 C CA . VAL A 1 75 ? -24.688 -2.141 1.079 1 92 75 VAL A CA 1
ATOM 616 C C . VAL A 1 75 ? -23.219 -2.523 0.915 1 92 75 VAL A C 1
ATOM 618 O O . VAL A 1 75 ? -22.766 -2.816 -0.195 1 92 75 VAL A O 1
ATOM 621 N N . LEU A 1 76 ? -22.469 -2.582 2.021 1 93.88 76 LEU A N 1
ATOM 622 C CA . LEU A 1 76 ? -21.062 -2.977 1.964 1 93.88 76 LEU A CA 1
ATOM 623 C C . LEU A 1 76 ? -20.922 -4.434 1.544 1 93.88 76 LEU A C 1
ATOM 625 O O . LEU A 1 76 ? -19.906 -4.832 0.987 1 93.88 76 LEU A O 1
ATOM 629 N N . GLY A 1 77 ? -22 -5.219 1.858 1 95 77 GLY A N 1
ATOM 630 C CA . GLY A 1 77 ? -22.016 -6.613 1.452 1 95 77 GLY A CA 1
ATOM 631 C C . GLY A 1 77 ? -21.953 -6.801 -0.052 1 95 77 GLY A C 1
ATOM 632 O O . GLY A 1 77 ? -21.594 -7.875 -0.536 1 95 77 GLY A O 1
ATOM 633 N N . VAL A 1 78 ? -22.281 -5.797 -0.817 1 94.94 78 VAL A N 1
ATOM 634 C CA . VAL A 1 78 ? -22.25 -5.832 -2.275 1 94.94 78 VAL A CA 1
ATOM 635 C C . VAL A 1 78 ? -20.812 -6.035 -2.746 1 94.94 78 VAL A C 1
ATOM 637 O O . VAL A 1 78 ? -20.562 -6.605 -3.814 1 94.94 78 VAL A O 1
ATOM 640 N N . TYR A 1 79 ? -19.828 -5.684 -1.919 1 94.44 79 TYR A N 1
ATOM 641 C CA . TYR A 1 79 ? -18.422 -5.855 -2.246 1 94.44 79 TYR A CA 1
ATOM 642 C C . TYR A 1 79 ? -18.047 -7.332 -2.322 1 94.44 79 TYR A C 1
ATOM 644 O O . TYR A 1 79 ? -17.016 -7.691 -2.898 1 94.44 79 TYR A O 1
ATOM 652 N N . TRP A 1 80 ? -18.906 -8.188 -1.734 1 97.75 80 TRP A N 1
ATOM 653 C CA . TRP A 1 80 ? -18.594 -9.609 -1.708 1 97.75 80 TRP A CA 1
ATOM 654 C C . TRP A 1 80 ? -19.062 -10.297 -2.984 1 97.75 80 TRP A C 1
ATOM 656 O O . TRP A 1 80 ? -18.797 -11.484 -3.197 1 97.75 80 TRP A O 1
ATOM 666 N N . ILE A 1 81 ? -19.703 -9.531 -3.867 1 97.56 81 ILE A N 1
ATOM 667 C CA . ILE A 1 81 ? -20.125 -10.086 -5.148 1 97.56 81 ILE A CA 1
ATOM 668 C C . ILE A 1 81 ? -18.906 -10.438 -5.988 1 97.56 81 ILE A C 1
ATOM 670 O O . ILE A 1 81 ? -18.891 -11.453 -6.684 1 97.56 81 ILE A O 1
ATOM 674 N N . ALA A 1 82 ? -17.891 -9.641 -5.895 1 97.06 82 ALA A N 1
ATOM 675 C CA . ALA A 1 82 ? -16.688 -9.875 -6.691 1 97.06 82 ALA A CA 1
ATOM 676 C C . ALA A 1 82 ? -16.047 -11.203 -6.332 1 97.06 82 ALA A C 1
ATOM 678 O O . ALA A 1 82 ? -15.844 -12.062 -7.195 1 97.06 82 ALA A O 1
ATOM 679 N N . PRO A 1 83 ? -15.742 -11.414 -5.027 1 98.06 83 PRO A N 1
ATOM 680 C CA . PRO A 1 83 ? -15.156 -12.711 -4.695 1 98.06 83 PRO A CA 1
ATOM 681 C C . PRO A 1 83 ? -16.125 -13.875 -4.926 1 98.06 83 PRO A C 1
ATOM 683 O O . PRO A 1 83 ? -15.703 -14.984 -5.258 1 98.06 83 PRO A O 1
ATOM 686 N N . TYR A 1 84 ? -17.406 -13.633 -4.77 1 98.56 84 TYR A N 1
ATOM 687 C CA . TYR A 1 84 ? -18.375 -14.688 -5.062 1 98.56 84 TYR A CA 1
ATOM 688 C C . TYR A 1 84 ? -18.297 -15.109 -6.523 1 98.56 84 TYR A C 1
ATOM 690 O O . TYR A 1 84 ? -18.203 -16.297 -6.828 1 98.56 84 TYR A O 1
ATOM 698 N N . VAL A 1 85 ? -18.312 -14.141 -7.434 1 98.31 85 VAL A N 1
ATOM 699 C CA . VAL A 1 85 ? -18.266 -14.422 -8.867 1 98.31 85 VAL A CA 1
ATOM 700 C C . VAL A 1 85 ? -16.938 -15.094 -9.219 1 98.31 85 VAL A C 1
ATOM 702 O O . VAL A 1 85 ? -16.922 -16.109 -9.922 1 98.31 85 VAL A O 1
ATOM 705 N N . LEU A 1 86 ? -15.859 -14.562 -8.758 1 97.88 86 LEU A N 1
ATOM 706 C CA . LEU A 1 86 ? -14.531 -15.094 -9.039 1 97.88 86 LEU A CA 1
ATOM 707 C C . LEU A 1 86 ? -14.414 -16.547 -8.586 1 97.88 86 LEU A C 1
ATOM 709 O O . LEU A 1 86 ? -13.992 -17.406 -9.352 1 97.88 86 LEU A O 1
ATOM 713 N N . ILE A 1 87 ? -14.852 -16.859 -7.371 1 98.38 87 ILE A N 1
ATOM 714 C CA . ILE A 1 87 ? -14.602 -18.156 -6.73 1 98.38 87 ILE A CA 1
ATOM 715 C C . ILE A 1 87 ? -15.594 -19.188 -7.25 1 98.38 87 ILE A C 1
ATOM 717 O O . ILE A 1 87 ? -15.227 -20.344 -7.504 1 98.38 87 ILE A O 1
ATOM 721 N N . SER A 1 88 ? -16.812 -18.75 -7.461 1 98.12 88 SER A N 1
ATOM 722 C CA . SER A 1 88 ? -17.844 -19.688 -7.898 1 98.12 88 SER A CA 1
ATOM 723 C C . SER A 1 88 ? -17.672 -20.031 -9.375 1 98.12 88 SER A C 1
ATOM 725 O O . SER A 1 88 ? -18.062 -21.125 -9.805 1 98.12 88 SER A O 1
ATOM 727 N N . SER A 1 89 ? -17.109 -19.188 -10.195 1 95.38 89 SER A N 1
ATOM 728 C CA . SER A 1 89 ? -16.984 -19.422 -11.625 1 95.38 89 SER A CA 1
ATOM 729 C C . SER A 1 89 ? -15.844 -20.406 -11.922 1 95.38 89 SER A C 1
ATOM 731 O O . SER A 1 89 ? -15.828 -21.031 -12.977 1 95.38 89 SER A O 1
ATOM 733 N N . ARG A 1 90 ? -14.836 -20.484 -11.117 1 92 90 ARG A N 1
ATOM 734 C CA . ARG A 1 90 ? -13.664 -21.344 -11.234 1 92 90 ARG A CA 1
ATOM 735 C C . ARG A 1 90 ? -12.828 -20.969 -12.453 1 92 90 ARG A C 1
ATOM 737 O O . ARG A 1 90 ? -11.992 -21.766 -12.906 1 92 90 ARG A O 1
ATOM 744 N N . ILE A 1 91 ? -13.102 -19.781 -12.898 1 91.56 91 ILE A N 1
ATOM 745 C CA . ILE A 1 91 ? -12.297 -19.297 -14.016 1 91.56 91 ILE A CA 1
ATOM 746 C C . ILE A 1 91 ? -10.883 -18.984 -13.531 1 91.56 91 ILE A C 1
ATOM 748 O O . ILE A 1 91 ? -10.695 -18.422 -12.445 1 91.56 91 ILE A O 1
ATOM 752 N N . VAL A 1 92 ? -9.914 -19.406 -14.328 1 94.19 92 VAL A N 1
ATOM 753 C CA . VAL A 1 92 ? -8.523 -19.047 -14.078 1 94.19 92 VAL A CA 1
ATOM 754 C C . VAL A 1 92 ? -8.164 -17.797 -14.898 1 94.19 92 VAL A C 1
ATOM 756 O O . VAL A 1 92 ? -8.156 -17.844 -16.125 1 94.19 92 VAL A O 1
ATOM 759 N N . PRO A 1 93 ? -7.867 -16.734 -14.188 1 97.06 93 PRO A N 1
ATOM 760 C CA . PRO A 1 93 ? -7.586 -15.492 -14.922 1 97.06 93 PRO A CA 1
ATOM 761 C C . PRO A 1 93 ? -6.434 -15.641 -15.914 1 97.06 93 PRO A C 1
ATOM 763 O O . PRO A 1 93 ? -5.508 -16.422 -15.672 1 97.06 93 PRO A O 1
ATOM 766 N N . HIS A 1 94 ? -6.562 -14.898 -17.047 1 97.69 94 HIS A N 1
ATOM 767 C CA . HIS A 1 94 ? -5.473 -14.859 -18.016 1 97.69 94 HIS A CA 1
ATOM 768 C C . HIS A 1 94 ? -4.188 -14.344 -17.375 1 97.69 94 HIS A C 1
ATOM 770 O O . HIS A 1 94 ? -4.23 -13.602 -16.391 1 97.69 94 HIS A O 1
ATOM 776 N N . LEU A 1 95 ? -3.123 -14.734 -17.969 1 97.44 95 LEU A N 1
ATOM 777 C CA . LEU A 1 95 ? -1.805 -14.383 -17.453 1 97.44 95 LEU A CA 1
ATOM 778 C C . LEU A 1 95 ? -1.655 -12.875 -17.328 1 97.44 95 LEU A C 1
ATOM 780 O O . LEU A 1 95 ? -1.125 -12.375 -16.344 1 97.44 95 LEU A O 1
ATOM 784 N N . VAL A 1 96 ? -2.09 -12.141 -18.297 1 97.75 96 VAL A N 1
ATOM 785 C CA . VAL A 1 96 ? -1.966 -10.688 -18.297 1 97.75 96 VAL A CA 1
ATOM 786 C C . VAL A 1 96 ? -2.719 -10.109 -17.094 1 97.75 96 VAL A C 1
ATOM 788 O O . VAL A 1 96 ? -2.236 -9.18 -16.438 1 97.75 96 VAL A O 1
ATOM 791 N N . THR A 1 97 ? -3.896 -10.641 -16.828 1 98.25 97 THR A N 1
ATOM 792 C CA . THR A 1 97 ? -4.695 -10.211 -15.68 1 98.25 97 THR A CA 1
ATOM 793 C C . THR A 1 97 ? -3.951 -10.477 -14.375 1 98.25 97 THR A C 1
ATOM 795 O O . THR A 1 97 ? -3.865 -9.594 -13.516 1 98.25 97 THR A O 1
ATOM 798 N N . LEU A 1 98 ? -3.357 -11.641 -14.328 1 97.44 98 LEU A N 1
ATOM 799 C CA . LEU A 1 98 ? -2.648 -12.031 -13.117 1 97.44 98 LEU A CA 1
ATOM 800 C C . LEU A 1 98 ? -1.42 -11.156 -12.898 1 97.44 98 LEU A C 1
ATOM 802 O O . LEU A 1 98 ? -1.1 -10.812 -11.758 1 97.44 98 LEU A O 1
ATOM 806 N N . LEU A 1 99 ? -0.812 -10.711 -13.961 1 98.06 99 LEU A N 1
ATOM 807 C CA . LEU A 1 99 ? 0.412 -9.922 -13.867 1 98.06 99 LEU A CA 1
ATOM 808 C C . LEU A 1 99 ? 0.094 -8.461 -13.57 1 98.06 99 LEU A C 1
ATOM 810 O O . LEU A 1 99 ? 0.953 -7.723 -13.078 1 98.06 99 LEU A O 1
ATOM 814 N N . THR A 1 100 ? -1.172 -8.062 -13.812 1 98.38 100 THR A N 1
ATOM 815 C CA . THR A 1 100 ? -1.44 -6.633 -13.711 1 98.38 100 THR A CA 1
ATOM 816 C C . THR A 1 100 ? -2.309 -6.332 -12.492 1 98.38 100 THR A C 1
ATOM 818 O O . THR A 1 100 ? -2.266 -5.223 -11.953 1 98.38 100 THR A O 1
ATOM 821 N N . ALA A 1 101 ? -3.104 -7.273 -12.008 1 98.62 101 ALA A N 1
ATOM 822 C CA . ALA A 1 101 ? -4.082 -7.039 -10.953 1 98.62 101 ALA A CA 1
ATOM 823 C C . ALA A 1 101 ? -3.398 -6.574 -9.664 1 98.62 101 ALA A C 1
ATOM 825 O O . ALA A 1 101 ? -3.803 -5.574 -9.07 1 98.62 101 ALA A O 1
ATOM 826 N N . VAL A 1 102 ? -2.32 -7.27 -9.297 1 98.62 102 VAL A N 1
ATOM 827 C CA . VAL A 1 102 ? -1.655 -6.977 -8.031 1 98.62 102 VAL A CA 1
ATOM 828 C C . VAL A 1 102 ? -0.968 -5.617 -8.109 1 98.62 102 VAL A C 1
ATOM 830 O O . VAL A 1 102 ? -1.176 -4.758 -7.25 1 98.62 102 VAL A O 1
ATOM 833 N N . PRO A 1 103 ? -0.214 -5.289 -9.188 1 98.81 103 PRO A N 1
ATOM 834 C CA . PRO A 1 103 ? 0.388 -3.957 -9.281 1 98.81 103 PRO A CA 1
ATOM 835 C C . PRO A 1 103 ? -0.652 -2.838 -9.281 1 98.81 103 PRO A C 1
ATOM 837 O O . PRO A 1 103 ? -0.443 -1.797 -8.656 1 98.81 103 PRO A O 1
ATOM 840 N N . ILE A 1 104 ? -1.729 -3.045 -9.961 1 98.81 104 ILE A N 1
ATOM 841 C CA . ILE A 1 104 ? -2.781 -2.037 -10.008 1 98.81 104 ILE A CA 1
ATOM 842 C C . ILE A 1 104 ? -3.334 -1.799 -8.609 1 98.81 104 ILE A C 1
ATOM 844 O O . ILE A 1 104 ? -3.502 -0.653 -8.188 1 98.81 104 ILE A O 1
ATOM 848 N N . CYS A 1 105 ? -3.562 -2.863 -7.875 1 98.75 105 CYS A N 1
ATOM 849 C CA . CYS A 1 105 ? -4.059 -2.756 -6.508 1 98.75 105 CYS A CA 1
ATOM 850 C C . CYS A 1 105 ? -3.061 -2.016 -5.621 1 98.75 105 CYS A C 1
ATOM 852 O O . CYS A 1 105 ? -3.451 -1.178 -4.809 1 98.75 105 CYS A O 1
ATOM 854 N N . LEU A 1 106 ? -1.784 -2.281 -5.824 1 98.88 106 LEU A N 1
ATOM 855 C CA . LEU A 1 106 ? -0.762 -1.662 -4.984 1 98.88 106 LEU A CA 1
ATOM 856 C C . LEU A 1 106 ? -0.655 -0.169 -5.273 1 98.88 106 LEU A C 1
ATOM 858 O O . LEU A 1 106 ? -0.441 0.63 -4.359 1 98.88 106 LEU A O 1
ATOM 862 N N . VAL A 1 107 ? -0.828 0.206 -6.508 1 98.81 107 VAL A N 1
ATOM 863 C CA . VAL A 1 107 ? -0.868 1.627 -6.836 1 98.81 107 VAL A CA 1
ATOM 864 C C . VAL A 1 107 ? -2.086 2.275 -6.184 1 98.81 107 VAL A C 1
ATOM 866 O O . VAL A 1 107 ? -2.002 3.393 -5.672 1 98.81 107 VAL A O 1
ATOM 869 N N . GLY A 1 108 ? -3.17 1.58 -6.25 1 98.81 108 GLY A N 1
ATOM 870 C CA . GLY A 1 108 ? -4.352 2.062 -5.551 1 98.81 108 GLY A CA 1
ATOM 871 C C . GLY A 1 108 ? -4.137 2.221 -4.055 1 98.81 108 GLY A C 1
ATOM 872 O O . GLY A 1 108 ? -4.539 3.227 -3.469 1 98.81 108 GLY A O 1
ATOM 873 N N . PHE A 1 109 ? -3.48 1.22 -3.447 1 98.62 109 PHE A N 1
ATOM 874 C CA . PHE A 1 109 ? -3.123 1.269 -2.035 1 98.62 109 PHE A CA 1
ATOM 875 C C . PHE A 1 109 ? -2.305 2.518 -1.728 1 98.62 109 PHE A C 1
ATOM 877 O O . PHE A 1 109 ? -2.568 3.211 -0.744 1 98.62 109 PHE A O 1
ATOM 884 N N . PHE A 1 110 ? -1.378 2.756 -2.572 1 98.81 110 PHE A N 1
ATOM 885 C CA . PHE A 1 110 ? -0.463 3.881 -2.426 1 98.81 110 PHE A CA 1
ATOM 886 C C . PHE A 1 110 ? -1.227 5.199 -2.404 1 98.81 110 PHE A C 1
ATOM 888 O O . PHE A 1 110 ? -1.031 6.023 -1.508 1 98.81 110 PHE A O 1
ATOM 895 N N . PHE A 1 111 ? -2.146 5.398 -3.303 1 98.81 111 PHE A N 1
ATOM 896 C CA . PHE A 1 111 ? -2.9 6.645 -3.404 1 98.81 111 PHE A CA 1
ATOM 897 C C . PHE A 1 111 ? -3.924 6.75 -2.281 1 98.81 111 PHE A C 1
ATOM 899 O O . PHE A 1 111 ? -4.102 7.82 -1.695 1 98.81 111 PHE A O 1
ATOM 906 N N . HIS A 1 112 ? -4.566 5.672 -1.977 1 98.69 112 HIS A N 1
ATOM 907 C CA . HIS A 1 112 ? -5.617 5.688 -0.964 1 98.69 112 HIS A CA 1
ATOM 908 C C . HIS A 1 112 ? -5.047 6 0.415 1 98.69 112 HIS A C 1
ATOM 910 O O . HIS A 1 112 ? -5.391 7.02 1.017 1 98.69 112 HIS A O 1
ATOM 916 N N . PHE A 1 113 ? -4.117 5.246 0.828 1 98.75 113 PHE A N 1
ATOM 917 C CA . PHE A 1 113 ? -3.613 5.363 2.191 1 98.75 113 PHE A CA 1
ATOM 918 C C . PHE A 1 113 ? -2.631 6.523 2.307 1 98.75 113 PHE A C 1
ATOM 920 O O . PHE A 1 113 ? -2.574 7.195 3.338 1 98.75 113 PHE A O 1
ATOM 927 N N . GLY A 1 114 ? -1.847 6.75 1.229 1 98.62 114 GLY A N 1
ATOM 928 C CA . GLY A 1 114 ? -0.911 7.863 1.234 1 98.62 114 GLY A CA 1
ATOM 929 C C . GLY A 1 114 ? -1.595 9.219 1.281 1 98.62 114 GLY A C 1
ATOM 930 O O . GLY A 1 114 ? -1.187 10.102 2.039 1 98.62 114 GLY A O 1
ATOM 931 N N . ALA A 1 115 ? -2.623 9.391 0.495 1 98.56 115 ALA A N 1
ATOM 932 C CA . ALA A 1 115 ? -3.348 10.656 0.454 1 98.56 115 ALA A CA 1
ATOM 933 C C . ALA A 1 115 ? -4.066 10.922 1.773 1 98.56 115 ALA A C 1
ATOM 935 O O . ALA A 1 115 ? -4.055 12.047 2.279 1 98.56 115 ALA A O 1
ATOM 936 N N . ASP A 1 116 ? -4.695 9.891 2.322 1 98.44 116 ASP A N 1
ATOM 937 C CA . ASP A 1 116 ? -5.375 10.039 3.605 1 98.44 116 ASP A CA 1
ATOM 938 C C . ASP A 1 116 ? -4.383 10.375 4.715 1 98.44 116 ASP A C 1
ATOM 940 O O . ASP A 1 116 ? -4.707 11.125 5.641 1 98.44 116 ASP A O 1
ATOM 944 N N . SER A 1 117 ? -3.209 9.773 4.625 1 98.62 117 SER A N 1
ATOM 945 C CA . SER A 1 117 ? -2.168 10.094 5.598 1 98.62 117 SER A CA 1
ATOM 946 C C . SER A 1 117 ? -1.763 11.562 5.512 1 98.62 117 SER A C 1
ATOM 948 O O . SER A 1 117 ? -1.738 12.258 6.523 1 98.62 117 SER A O 1
ATOM 950 N N . GLN A 1 118 ? -1.467 12.031 4.305 1 98.5 118 GLN A N 1
ATOM 951 C CA . GLN A 1 118 ? -1.123 13.438 4.129 1 98.5 118 GLN A CA 1
ATOM 952 C C . GLN A 1 118 ? -2.221 14.344 4.676 1 98.5 118 GLN A C 1
ATOM 954 O O . GLN A 1 118 ? -1.941 15.273 5.434 1 98.5 118 GLN A O 1
ATOM 959 N N . LYS A 1 119 ? -3.434 14.047 4.281 1 97.94 119 LYS A N 1
ATOM 960 C CA . LYS A 1 119 ? -4.566 14.875 4.668 1 97.94 119 LYS A CA 1
ATOM 961 C C . LYS A 1 119 ? -4.719 14.93 6.188 1 97.94 119 LYS A C 1
ATOM 963 O O . LYS A 1 119 ? -4.836 16.016 6.766 1 97.94 119 LYS A O 1
ATOM 968 N N . TYR A 1 120 ? -4.672 13.828 6.828 1 98 120 TYR A N 1
ATOM 969 C CA . TYR A 1 120 ? -4.91 13.734 8.266 1 98 120 TYR A CA 1
ATOM 970 C C . TYR A 1 120 ? -3.852 14.508 9.047 1 98 120 TYR A C 1
ATOM 972 O O . TYR A 1 120 ? -4.18 15.336 9.898 1 98 120 TYR A O 1
ATOM 980 N N . PHE A 1 121 ? -2.643 14.289 8.727 1 97.88 121 PHE A N 1
ATOM 981 C CA . PHE A 1 121 ? -1.576 14.828 9.562 1 97.88 121 PHE A CA 1
ATOM 982 C C . PHE A 1 121 ? -1.351 16.312 9.266 1 97.88 121 PHE A C 1
ATOM 984 O O . PHE A 1 121 ? -1.015 17.078 10.164 1 97.88 121 PHE A O 1
ATOM 991 N N . ILE A 1 122 ? -1.572 16.734 7.988 1 97.38 122 ILE A N 1
ATOM 992 C CA . ILE A 1 122 ? -1.45 18.141 7.672 1 97.38 122 ILE A CA 1
ATOM 993 C C . ILE A 1 122 ? -2.568 18.922 8.359 1 97.38 122 ILE A C 1
ATOM 995 O O . ILE A 1 122 ? -2.318 19.969 8.984 1 97.38 122 ILE A O 1
ATOM 999 N N . LEU A 1 123 ? -3.771 18.406 8.328 1 96.19 123 LEU A N 1
ATOM 1000 C CA . LEU A 1 123 ? -4.902 19.141 8.883 1 96.19 123 LEU A CA 1
ATOM 1001 C C . LEU A 1 123 ? -4.832 19.172 10.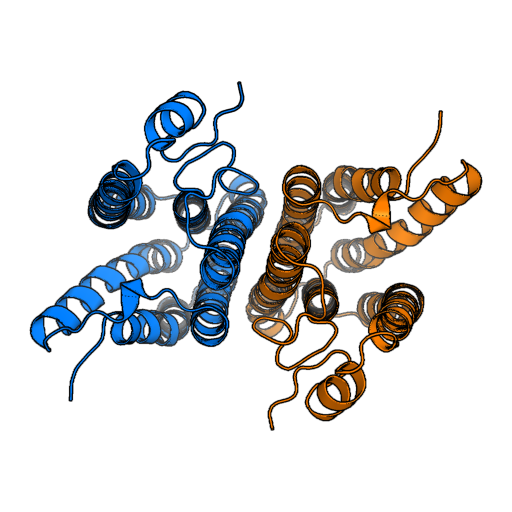406 1 96.19 123 LEU A C 1
ATOM 1003 O O . LEU A 1 123 ? -5.383 20.078 11.039 1 96.19 123 LEU A O 1
ATOM 1007 N N . LYS A 1 124 ? -4.156 18.219 10.969 1 94.06 124 LYS A N 1
ATOM 1008 C CA . LYS A 1 124 ? -3.906 18.25 12.406 1 94.06 124 LYS A CA 1
ATOM 1009 C C . LYS A 1 124 ? -2.92 19.344 12.773 1 94.06 124 LYS A C 1
ATOM 1011 O O . LYS A 1 124 ? -2.979 19.891 13.883 1 94.06 124 LYS A O 1
ATOM 1016 N N . THR A 1 125 ? -2.076 19.688 11.82 1 92.62 125 THR A N 1
ATOM 1017 C CA . THR A 1 125 ? -1.015 20.656 12.07 1 92.62 125 THR A CA 1
ATOM 1018 C C . THR A 1 125 ? -1.435 22.047 11.609 1 92.62 125 THR A C 1
ATOM 1020 O O . THR A 1 125 ? -1.185 23.031 12.305 1 92.62 125 THR A O 1
ATOM 1023 N N . LYS A 1 126 ? -2.088 22.125 10.477 1 92.19 126 LYS A N 1
ATOM 1024 C CA . LYS A 1 126 ? -2.488 23.391 9.859 1 92.19 126 LYS A CA 1
ATOM 1025 C C . LYS A 1 126 ? -3.777 23.219 9.055 1 92.19 126 LYS A C 1
ATOM 1027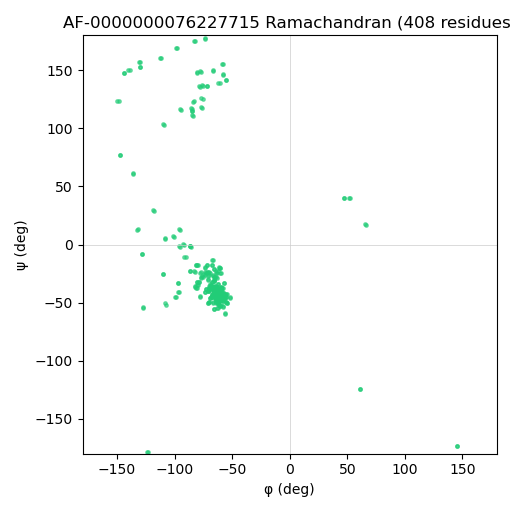 O O . LYS A 1 126 ? -3.826 22.453 8.102 1 92.19 126 LYS A O 1
ATOM 1032 N N . LYS A 1 127 ? -4.707 24.016 9.422 1 92.88 127 LYS A N 1
ATOM 1033 C CA . LYS A 1 127 ? -5.965 23.969 8.688 1 92.88 127 LYS A CA 1
ATOM 1034 C C . LYS A 1 127 ? -5.848 24.703 7.352 1 92.88 127 LYS A C 1
ATOM 1036 O O . LYS A 1 127 ? -5.016 25.594 7.199 1 92.88 127 LYS A O 1
ATOM 1041 N N . GLY A 1 128 ? -6.602 24.234 6.383 1 94.44 128 GLY A N 1
ATOM 1042 C CA . GLY A 1 128 ? -6.605 24.891 5.09 1 94.44 128 GLY A CA 1
ATOM 1043 C C . GLY A 1 128 ? -6.766 23.938 3.926 1 94.44 128 GLY A C 1
ATOM 1044 O O . GLY A 1 128 ? -7.055 22.75 4.125 1 94.44 128 GLY A O 1
ATOM 1045 N N . LEU A 1 129 ? -6.633 24.484 2.754 1 96.94 129 LEU A N 1
ATOM 1046 C CA . LEU A 1 129 ? -6.742 23.719 1.511 1 96.94 129 LEU A CA 1
ATOM 1047 C C . LEU A 1 129 ? -5.406 23.094 1.143 1 96.94 129 LEU A C 1
ATOM 1049 O O . LEU A 1 129 ? -4.398 23.781 1.002 1 96.94 129 LEU A O 1
ATOM 1053 N N . ILE A 1 130 ? -5.391 21.844 1.115 1 97.25 130 ILE A N 1
ATOM 1054 C CA . ILE A 1 130 ? -4.195 21.109 0.708 1 97.25 130 ILE A CA 1
ATOM 1055 C C . ILE A 1 130 ? -4.145 21.016 -0.815 1 97.25 130 ILE A C 1
ATOM 1057 O O . ILE A 1 130 ? -5.047 20.453 -1.437 1 97.25 130 ILE A O 1
ATOM 1061 N N . THR A 1 131 ? -3.076 21.484 -1.453 1 97.44 131 THR A N 1
ATOM 1062 C CA . THR A 1 131 ? -3.049 21.547 -2.91 1 97.44 131 THR A CA 1
ATOM 1063 C C . THR A 1 131 ? -1.744 20.969 -3.451 1 97.44 131 THR A C 1
ATOM 1065 O O . THR A 1 131 ? -1.416 21.156 -4.625 1 97.44 131 THR A O 1
ATOM 1068 N N . ASP A 1 132 ? -0.965 20.297 -2.666 1 97.38 132 ASP A N 1
ATOM 1069 C CA . ASP A 1 132 ? 0.307 19.719 -3.092 1 97.38 132 ASP A CA 1
ATOM 1070 C C . ASP A 1 132 ? 0.343 18.203 -2.834 1 97.38 132 ASP A C 1
ATOM 1072 O O . ASP A 1 132 ? -0.676 17.609 -2.488 1 97.38 132 ASP A O 1
ATOM 1076 N N . GLY A 1 133 ? 1.479 17.594 -3.154 1 97.94 133 GLY A N 1
ATOM 1077 C CA . GLY A 1 133 ? 1.617 16.172 -2.916 1 97.94 133 GLY A CA 1
ATOM 1078 C C . GLY A 1 133 ? 0.609 15.328 -3.684 1 97.94 133 GLY A C 1
ATOM 1079 O O . GLY A 1 133 ? 0.481 15.469 -4.902 1 97.94 133 GLY A O 1
ATOM 1080 N N . PHE A 1 134 ? -0.105 14.547 -2.898 1 98.5 134 PHE A N 1
ATOM 1081 C CA . PHE A 1 134 ? -1.088 13.672 -3.525 1 98.5 134 PHE A CA 1
ATOM 1082 C C . PHE A 1 134 ? -2.205 14.484 -4.168 1 98.5 134 PHE A C 1
ATOM 1084 O O . PHE A 1 134 ? -2.875 14.016 -5.086 1 98.5 134 PHE A O 1
ATOM 1091 N N . PHE A 1 135 ? -2.381 15.695 -3.748 1 98.44 135 PHE A N 1
ATOM 1092 C CA . PHE A 1 135 ? -3.51 16.531 -4.145 1 98.44 135 PHE A CA 1
ATOM 1093 C C . PHE A 1 135 ? -3.096 17.531 -5.219 1 98.44 135 PHE A C 1
ATOM 1095 O O . PHE A 1 135 ? -3.885 18.391 -5.605 1 98.44 135 PHE A O 1
ATOM 1102 N N . SER A 1 136 ? -1.938 17.422 -5.703 1 97.81 136 SER A N 1
ATOM 1103 C CA . SER A 1 136 ? -1.399 18.438 -6.594 1 97.81 136 SER A CA 1
ATOM 1104 C C . SER A 1 136 ? -2.043 18.359 -7.973 1 97.81 136 SER A C 1
ATOM 1106 O O . SER A 1 136 ? -2.121 19.375 -8.68 1 97.81 136 SER A O 1
ATOM 1108 N N . ARG A 1 137 ? -2.6 17.094 -8.352 1 97.62 137 ARG A N 1
ATOM 1109 C CA . ARG A 1 137 ? -3.086 16.953 -9.719 1 97.62 137 ARG A CA 1
ATOM 1110 C C . ARG A 1 137 ? -4.508 16.406 -9.734 1 97.62 137 ARG A C 1
ATOM 1112 O O . ARG A 1 137 ? -5.129 16.312 -10.797 1 97.62 137 ARG A O 1
ATOM 1119 N N . THR A 1 138 ? -4.984 16.031 -8.688 1 98 138 THR A N 1
ATOM 1120 C CA . THR A 1 138 ? -6.348 15.555 -8.5 1 98 138 THR A CA 1
ATOM 1121 C C . THR A 1 138 ? -6.898 15.984 -7.145 1 98 138 THR A C 1
ATOM 1123 O O . THR A 1 138 ? -6.16 16.047 -6.16 1 98 138 THR A O 1
ATOM 1126 N N . ARG A 1 139 ? -8.172 16.219 -7.125 1 98.06 139 ARG A N 1
ATOM 1127 C CA . ARG A 1 139 ? -8.789 16.719 -5.902 1 98.06 139 ARG A CA 1
ATOM 1128 C C . ARG A 1 139 ? -9.273 15.57 -5.023 1 98.06 139 ARG A C 1
ATOM 1130 O O . ARG A 1 139 ? -9.648 15.789 -3.865 1 98.06 139 ARG A O 1
ATOM 1137 N N . ASN A 1 140 ? -9.258 14.328 -5.621 1 98.31 140 ASN A N 1
ATOM 1138 C CA . ASN A 1 140 ? -9.734 13.164 -4.875 1 98.31 140 ASN A CA 1
ATOM 1139 C C . ASN A 1 140 ? -8.805 11.969 -5.051 1 98.31 140 ASN A C 1
ATOM 1141 O O . ASN A 1 140 ? -9.242 10.898 -5.488 1 98.31 140 ASN A O 1
ATOM 1145 N N . PRO A 1 141 ? -7.531 12.117 -4.637 1 98.56 141 PRO A N 1
ATOM 1146 C CA . PRO A 1 141 ? -6.559 11.039 -4.844 1 98.56 141 PRO A CA 1
ATOM 1147 C C . PRO A 1 141 ? -6.902 9.773 -4.059 1 98.56 141 PRO A C 1
ATOM 1149 O O . PRO A 1 141 ? -6.594 8.664 -4.5 1 98.56 141 PRO A O 1
ATOM 1152 N N . ASN A 1 142 ? -7.469 9.891 -2.83 1 98.25 142 ASN A N 1
ATOM 1153 C CA . ASN A 1 142 ? -7.84 8.711 -2.049 1 98.25 142 ASN A CA 1
ATOM 1154 C C . ASN A 1 142 ? -8.914 7.891 -2.748 1 98.25 142 ASN A C 1
ATOM 1156 O O . ASN A 1 142 ? -8.883 6.66 -2.723 1 98.25 142 ASN A O 1
ATOM 1160 N N . PHE A 1 143 ? -9.859 8.516 -3.414 1 98.31 143 PHE A N 1
ATOM 1161 C CA . PHE A 1 143 ? -10.906 7.82 -4.145 1 98.31 143 PHE A CA 1
ATOM 1162 C C . PHE A 1 143 ? -10.359 7.184 -5.414 1 98.31 143 PHE A C 1
ATOM 1164 O O . PHE A 1 143 ? -10.82 6.121 -5.832 1 98.31 143 PHE A O 1
ATOM 1171 N N . LEU A 1 144 ? -9.406 7.926 -6.09 1 98.44 144 LEU A N 1
ATOM 1172 C CA . LEU A 1 144 ? -8.688 7.27 -7.176 1 98.44 144 LEU A CA 1
ATOM 1173 C C . LEU A 1 144 ? -8.094 5.945 -6.715 1 98.44 144 LEU A C 1
ATOM 1175 O O . LEU A 1 144 ? -8.211 4.934 -7.41 1 98.44 144 LEU A O 1
ATOM 1179 N N . GLY A 1 145 ? -7.473 5.969 -5.547 1 98.75 145 GLY A N 1
ATOM 1180 C CA . GLY A 1 145 ? -6.902 4.754 -4.984 1 98.75 145 GLY A CA 1
ATOM 1181 C C . GLY A 1 145 ? -7.93 3.658 -4.766 1 98.75 145 GLY A C 1
ATOM 1182 O O . GLY A 1 145 ? -7.699 2.502 -5.125 1 98.75 145 GLY A O 1
ATOM 1183 N N . GLU A 1 146 ? -9.047 3.973 -4.184 1 98.25 146 GLU A N 1
ATOM 1184 C CA . GLU A 1 146 ? -10.094 2.988 -3.926 1 98.25 146 GLU A CA 1
ATOM 1185 C C . GLU A 1 146 ? -10.617 2.391 -5.227 1 98.25 146 GLU A C 1
ATOM 1187 O O . GLU A 1 146 ? -10.898 1.191 -5.297 1 98.25 146 GLU A O 1
ATOM 1192 N N . VAL A 1 147 ? -10.758 3.23 -6.207 1 98.5 147 VAL A N 1
ATOM 1193 C CA . VAL A 1 147 ? -11.219 2.771 -7.516 1 98.5 147 VAL A CA 1
ATOM 1194 C C . VAL A 1 147 ? -10.211 1.782 -8.094 1 98.5 147 VAL A C 1
ATOM 1196 O O . VAL A 1 147 ? -10.594 0.723 -8.602 1 98.5 147 VAL A O 1
ATOM 1199 N N . LEU A 1 148 ? -8.953 2.092 -8.031 1 98.75 148 LEU A N 1
ATOM 1200 C CA . LEU A 1 148 ? -7.906 1.22 -8.555 1 98.75 148 LEU A CA 1
ATOM 1201 C C . LEU A 1 148 ? -7.863 -0.099 -7.793 1 98.75 148 LEU A C 1
ATOM 1203 O O . LEU A 1 148 ? -7.668 -1.161 -8.391 1 98.75 148 LEU A O 1
ATOM 1207 N N . ILE A 1 149 ? -8 -0.049 -6.48 1 98.62 149 ILE A N 1
ATOM 1208 C CA . ILE A 1 149 ? -8.008 -1.247 -5.648 1 98.62 149 ILE A CA 1
ATOM 1209 C C . ILE A 1 149 ? -9.133 -2.18 -6.094 1 98.62 149 ILE A C 1
ATOM 1211 O O . ILE A 1 149 ? -8.891 -3.344 -6.422 1 98.62 149 ILE A O 1
ATOM 1215 N N . TYR A 1 150 ? -10.344 -1.635 -6.156 1 98.12 150 TYR A N 1
ATOM 1216 C CA . TYR A 1 150 ? -11.477 -2.477 -6.527 1 98.12 150 TYR A CA 1
ATOM 1217 C C . TYR A 1 150 ? -11.359 -2.945 -7.973 1 98.12 150 TYR A C 1
ATOM 1219 O O . TYR A 1 150 ? -11.758 -4.066 -8.305 1 98.12 150 TYR A O 1
ATOM 1227 N N . PHE A 1 151 ? -10.859 -2.074 -8.852 1 98.5 151 PHE A N 1
ATOM 1228 C CA . PHE A 1 151 ? -10.648 -2.473 -10.234 1 98.5 151 PHE A CA 1
ATOM 1229 C C . PHE A 1 151 ? -9.719 -3.682 -10.312 1 98.5 151 PHE A C 1
ATOM 1231 O O . PHE A 1 151 ? -10 -4.641 -11.039 1 98.5 151 PHE A O 1
ATOM 1238 N N . GLY A 1 152 ? -8.602 -3.639 -9.578 1 98.31 152 GLY A N 1
ATOM 1239 C CA . GLY A 1 152 ? -7.695 -4.773 -9.523 1 98.31 152 GLY A CA 1
ATOM 1240 C C . GLY A 1 152 ? -8.359 -6.051 -9.062 1 98.31 152 GLY A C 1
ATOM 1241 O O . GLY A 1 152 ? -8.141 -7.121 -9.633 1 98.31 152 GLY A O 1
ATOM 1242 N N . TRP A 1 153 ? -9.195 -5.945 -8.031 1 97.38 153 TRP A N 1
ATOM 1243 C CA . TRP A 1 153 ? -9.961 -7.09 -7.555 1 97.38 153 TRP A CA 1
ATOM 1244 C C . TRP A 1 153 ? -10.914 -7.594 -8.625 1 97.38 153 TRP A C 1
ATOM 1246 O O . TRP A 1 153 ? -11.016 -8.805 -8.867 1 97.38 153 TRP A O 1
ATOM 1256 N N . SER A 1 154 ? -11.562 -6.688 -9.289 1 97.44 154 SER A N 1
ATOM 1257 C CA . SER A 1 154 ? -12.648 -7.016 -10.211 1 97.44 154 SER A CA 1
ATOM 1258 C C . SER A 1 154 ? -12.125 -7.734 -11.453 1 97.44 154 SER A C 1
ATOM 1260 O O . SER A 1 154 ? -12.773 -8.641 -11.969 1 97.44 154 SER A O 1
ATOM 1262 N N . ILE A 1 155 ? -10.984 -7.312 -11.914 1 97.69 155 ILE A N 1
ATOM 1263 C CA . ILE A 1 155 ? -10.516 -7.859 -13.188 1 97.69 155 ILE A CA 1
ATOM 1264 C C . ILE A 1 155 ? -10.078 -9.312 -12.992 1 97.69 155 ILE A C 1
ATOM 1266 O O . ILE A 1 155 ? -9.953 -10.062 -13.969 1 97.69 155 ILE A O 1
ATOM 1270 N N . LEU A 1 156 ? -9.828 -9.773 -11.789 1 97.19 156 LEU A N 1
ATOM 1271 C CA . LEU A 1 156 ? -9.445 -11.156 -11.516 1 97.19 156 LEU A CA 1
ATOM 1272 C C . LEU A 1 156 ? -10.578 -12.109 -11.852 1 97.19 156 LEU A C 1
ATOM 1274 O O . LEU A 1 156 ? -10.336 -13.273 -12.188 1 97.19 156 LEU A O 1
ATOM 1278 N N . ALA A 1 157 ? -11.836 -11.625 -11.758 1 96.19 157 ALA A N 1
ATOM 1279 C CA . ALA A 1 157 ? -13 -12.469 -12.008 1 96.19 157 ALA A CA 1
ATOM 1280 C C . ALA A 1 157 ? -13.25 -12.625 -13.508 1 96.19 157 ALA A C 1
ATOM 1282 O O . ALA A 1 157 ? -14 -13.508 -13.93 1 96.19 157 ALA A O 1
ATOM 1283 N N . GLU A 1 158 ? -12.641 -11.711 -14.32 1 96.75 158 GLU A N 1
ATOM 1284 C CA . GLU A 1 158 ? -12.844 -11.703 -15.766 1 96.75 158 GLU A CA 1
ATOM 1285 C C . GLU A 1 158 ? -14.328 -11.812 -16.109 1 96.75 158 GLU A C 1
ATOM 1287 O O . GLU A 1 158 ? -14.711 -12.625 -16.953 1 96.75 158 GLU A O 1
ATOM 1292 N N . SER A 1 159 ? -15.125 -11.172 -15.391 1 96.62 159 SER A N 1
ATOM 1293 C CA . SER A 1 159 ? -16.562 -11.031 -15.547 1 96.62 159 SER A CA 1
ATOM 1294 C C . SER A 1 159 ? -17 -9.57 -15.484 1 96.62 159 SER A C 1
ATOM 1296 O O . SER A 1 159 ? -16.344 -8.758 -14.828 1 96.62 159 SER A O 1
ATOM 1298 N N . ILE A 1 160 ? -18.016 -9.25 -16.078 1 97 160 ILE A N 1
ATOM 1299 C CA . ILE A 1 160 ? -18.516 -7.883 -16.141 1 97 160 ILE A CA 1
ATOM 1300 C C . ILE A 1 160 ? -19.203 -7.523 -14.82 1 97 160 ILE A C 1
ATOM 1302 O O . ILE A 1 160 ? -19.312 -6.344 -14.477 1 97 160 ILE A O 1
ATOM 1306 N N . THR A 1 161 ? -19.656 -8.5 -14.102 1 97.69 161 THR A N 1
ATOM 1307 C CA . THR A 1 161 ? -20.484 -8.281 -12.914 1 97.69 161 THR A CA 1
ATOM 1308 C C . THR A 1 161 ? -19.703 -7.488 -11.867 1 97.69 161 THR A C 1
ATOM 1310 O O . THR A 1 161 ? -20.172 -6.457 -11.383 1 97.69 161 THR A O 1
ATOM 1313 N N . PRO A 1 162 ? -18.484 -7.891 -11.477 1 97.75 162 PRO A N 1
ATOM 1314 C CA . PRO A 1 162 ? -17.75 -7.082 -10.5 1 97.75 162 PRO A CA 1
ATOM 1315 C C . PRO A 1 162 ? -17.438 -5.676 -11.008 1 97.75 162 PRO A C 1
ATOM 1317 O O . PRO A 1 162 ? -17.391 -4.723 -10.227 1 97.75 162 PRO A O 1
ATOM 1320 N N . LEU A 1 163 ? -17.203 -5.539 -12.273 1 97.88 163 LEU A N 1
ATOM 1321 C CA . LEU A 1 163 ? -16.969 -4.219 -12.852 1 97.88 163 LEU A CA 1
ATOM 1322 C C . LEU A 1 163 ? -18.234 -3.355 -12.758 1 97.88 163 LEU A C 1
ATOM 1324 O O . LEU A 1 163 ? -18.141 -2.143 -12.547 1 97.88 163 LEU A O 1
ATOM 1328 N N . ALA A 1 164 ? -19.375 -3.961 -12.93 1 98 164 ALA A N 1
ATOM 1329 C CA . ALA A 1 164 ? -20.641 -3.262 -12.75 1 98 164 ALA A CA 1
ATOM 1330 C C . ALA A 1 164 ? -20.812 -2.811 -11.305 1 98 164 ALA A C 1
ATOM 1332 O O . ALA A 1 164 ? -21.328 -1.72 -11.039 1 98 164 ALA A O 1
ATOM 1333 N N . VAL A 1 165 ? -20.422 -3.627 -10.344 1 96.88 165 VAL A N 1
ATOM 1334 C CA . VAL A 1 165 ? -20.453 -3.273 -8.93 1 96.88 165 VAL A CA 1
ATOM 1335 C C . VAL A 1 165 ? -19.547 -2.078 -8.672 1 96.88 165 VAL A C 1
ATOM 1337 O O . VAL A 1 165 ? -19.922 -1.159 -7.93 1 96.88 165 VAL A O 1
ATOM 1340 N N . LEU A 1 166 ? -18.344 -2.139 -9.266 1 97.31 166 LEU A N 1
ATOM 1341 C CA . LEU A 1 166 ? -17.438 -1.01 -9.141 1 97.31 166 LEU A CA 1
ATOM 1342 C C . LEU A 1 166 ? -18.078 0.275 -9.641 1 97.31 166 LEU A C 1
ATOM 1344 O O . LEU A 1 166 ? -18.016 1.311 -8.977 1 97.31 166 LEU A O 1
ATOM 1348 N N . LEU A 1 167 ? -18.703 0.209 -10.797 1 97.44 167 LEU A N 1
ATOM 1349 C CA . LEU A 1 167 ? -19.391 1.376 -11.352 1 97.44 167 LEU A CA 1
ATOM 1350 C C . LEU A 1 167 ? -20.5 1.854 -10.414 1 97.44 167 LEU A C 1
ATOM 1352 O O . LEU A 1 167 ? -20.672 3.059 -10.227 1 97.44 167 LEU A O 1
ATOM 1356 N N . LEU A 1 168 ? -21.234 0.95 -9.867 1 95.94 168 LEU A N 1
ATOM 1357 C CA . LEU A 1 168 ? -22.297 1.271 -8.906 1 95.94 168 LEU A CA 1
ATOM 1358 C C . LEU A 1 168 ? -21.719 1.957 -7.68 1 95.94 168 LEU A C 1
ATOM 1360 O O . LEU A 1 168 ? -22.266 2.945 -7.195 1 95.94 168 LEU A O 1
ATOM 1364 N N . MET A 1 169 ? -20.562 1.479 -7.168 1 95.06 169 MET A N 1
ATOM 1365 C CA . MET A 1 169 ? -19.906 2.068 -6.008 1 95.06 169 MET A CA 1
ATOM 1366 C C . MET A 1 169 ? -19.438 3.492 -6.309 1 95.06 169 MET A C 1
ATOM 1368 O O . MET A 1 169 ? -19.672 4.398 -5.504 1 95.06 169 MET A O 1
ATOM 1372 N N . ILE A 1 170 ? -18.828 3.664 -7.484 1 96.69 170 ILE A N 1
ATOM 1373 C CA . ILE A 1 170 ? -18.328 4.977 -7.875 1 96.69 170 ILE A CA 1
ATOM 1374 C C . ILE A 1 170 ? -19.484 5.973 -7.926 1 96.69 170 ILE A C 1
ATOM 1376 O O . ILE A 1 170 ? -19.391 7.086 -7.402 1 96.69 170 ILE A O 1
ATOM 1380 N N . THR A 1 171 ? -20.625 5.574 -8.445 1 96.19 171 THR A N 1
ATOM 1381 C C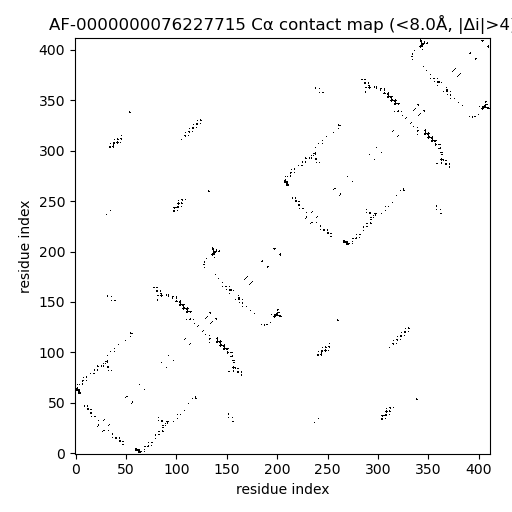A . THR A 1 171 ? -21.734 6.48 -8.695 1 96.19 171 THR A CA 1
ATOM 1382 C C . THR A 1 171 ? -22.547 6.703 -7.426 1 96.19 171 THR A C 1
ATOM 1384 O O . THR A 1 171 ? -23 7.82 -7.152 1 96.19 171 THR A O 1
ATOM 1387 N N . VAL A 1 172 ? -22.703 5.699 -6.609 1 93.06 172 VAL A N 1
ATOM 1388 C CA . VAL A 1 172 ? -23.641 5.758 -5.5 1 93.06 172 VAL A CA 1
ATOM 1389 C C . VAL A 1 172 ? -22.922 6.141 -4.215 1 93.06 172 VAL A C 1
ATOM 1391 O O . VAL A 1 172 ? -23.484 6.82 -3.354 1 93.06 172 VAL A O 1
ATOM 1394 N N . LEU A 1 173 ? -21.672 5.73 -4.043 1 93.19 173 LEU A N 1
ATOM 1395 C CA . LEU A 1 173 ? -20.984 5.945 -2.777 1 93.19 173 LEU A CA 1
ATOM 1396 C C . LEU A 1 173 ? -19.906 7.023 -2.922 1 93.19 173 LEU A C 1
ATOM 1398 O O . LEU A 1 173 ? -19.938 8.039 -2.219 1 93.19 173 LEU A O 1
ATOM 1402 N N . PHE A 1 174 ? -19.047 6.895 -3.92 1 96.38 174 PHE A N 1
ATOM 1403 C CA . PHE A 1 174 ? -17.875 7.766 -4.012 1 96.38 174 PHE A CA 1
ATOM 1404 C C . PHE A 1 174 ? -18.266 9.133 -4.547 1 96.38 174 PHE A C 1
ATOM 1406 O O . PHE A 1 174 ? -17.891 10.164 -3.973 1 96.38 174 PHE A O 1
ATOM 1413 N N . TYR A 1 175 ? -19.062 9.172 -5.543 1 97 175 TYR A N 1
ATOM 1414 C CA . TYR A 1 175 ? -19.359 10.414 -6.246 1 97 175 TYR A CA 1
ATOM 1415 C C . TYR A 1 175 ? -20.078 11.398 -5.328 1 97 175 TYR A C 1
ATOM 1417 O O . TYR A 1 175 ? -19.641 12.555 -5.191 1 97 175 TYR A O 1
ATOM 1425 N N . PRO A 1 176 ? -21.141 11.023 -4.637 1 96.12 176 PRO A N 1
ATOM 1426 C CA . PRO A 1 176 ? -21.781 11.977 -3.73 1 96.12 176 PRO A CA 1
ATOM 1427 C C . PRO A 1 176 ? -20.859 12.477 -2.631 1 96.12 176 PRO A C 1
ATOM 1429 O O . PRO A 1 176 ? -20.906 13.648 -2.256 1 96.12 176 PRO A O 1
ATOM 1432 N N . ARG A 1 177 ? -20.062 11.633 -2.092 1 95 177 ARG A N 1
ATOM 1433 C CA . ARG A 1 177 ? -19.125 12.023 -1.048 1 95 177 ARG A CA 1
ATOM 1434 C C . ARG A 1 177 ? -18.109 13.031 -1.577 1 95 177 ARG A C 1
ATOM 1436 O O . ARG A 1 177 ? -17.766 13.992 -0.891 1 95 177 ARG A O 1
ATOM 1443 N N . MET A 1 178 ? -17.609 12.805 -2.775 1 97.31 178 MET A N 1
ATOM 1444 C CA . MET A 1 178 ? -16.641 13.711 -3.406 1 97.31 178 MET A CA 1
ATOM 1445 C C . MET A 1 178 ? -17.281 15.07 -3.686 1 97.31 178 MET A C 1
ATOM 1447 O O . MET A 1 178 ? -16.641 16.109 -3.529 1 97.31 178 MET A O 1
ATOM 1451 N N . LEU A 1 179 ? -18.547 15.055 -4.074 1 97.12 179 LEU A N 1
ATOM 1452 C CA . LEU A 1 179 ? -19.266 16.297 -4.324 1 97.12 179 LEU A CA 1
ATOM 1453 C C . LEU A 1 179 ? -19.422 17.109 -3.035 1 97.12 179 LEU A C 1
ATOM 1455 O O . LEU A 1 179 ? -19.266 18.328 -3.031 1 97.12 179 LEU A O 1
ATOM 1459 N N . LYS A 1 180 ? -19.797 16.406 -1.996 1 95.88 180 LYS A N 1
ATOM 1460 C CA . LYS A 1 180 ? -19.938 17.062 -0.704 1 95.88 180 LYS A CA 1
ATOM 1461 C C . LYS A 1 180 ? -18.609 17.688 -0.262 1 95.88 180 LYS A C 1
ATOM 1463 O O . LYS A 1 180 ? -18.594 18.812 0.252 1 95.88 180 LYS A O 1
ATOM 1468 N N . LYS A 1 181 ? -17.578 16.922 -0.455 1 95.5 181 LYS A N 1
ATOM 1469 C CA . LYS A 1 181 ? -16.25 17.422 -0.142 1 95.5 181 LYS A CA 1
ATOM 1470 C C . LYS A 1 181 ? -15.922 18.656 -0.958 1 95.5 181 LYS A C 1
ATOM 1472 O O . LYS A 1 181 ? -15.414 19.656 -0.417 1 95.5 181 LYS A O 1
ATOM 1477 N N . GLU A 1 182 ? -16.219 18.594 -2.199 1 95.94 182 GLU A N 1
ATOM 1478 C CA . GLU A 1 182 ? -15.961 19.734 -3.082 1 95.94 182 GLU A CA 1
ATOM 1479 C C . GLU A 1 182 ? -16.75 20.969 -2.643 1 95.94 182 GLU A C 1
ATOM 1481 O O . GLU A 1 182 ? -16.219 22.078 -2.662 1 95.94 182 GLU A O 1
ATOM 1486 N N . LYS A 1 183 ? -17.922 20.766 -2.312 1 96.31 183 LYS A N 1
ATOM 1487 C CA . LYS A 1 183 ? -18.75 21.875 -1.82 1 96.31 183 LYS A CA 1
ATOM 1488 C C . LYS A 1 183 ? -18.125 22.5 -0.575 1 96.31 183 LYS A C 1
ATOM 1490 O O . LYS A 1 183 ? -18.094 23.734 -0.448 1 96.31 183 LYS A O 1
ATOM 1495 N N . SER A 1 184 ? -17.641 21.688 0.298 1 95.25 184 SER A N 1
ATOM 1496 C CA . SER A 1 184 ? -17 22.172 1.514 1 95.25 184 SER A CA 1
ATOM 1497 C C . SER A 1 184 ? -15.727 22.953 1.194 1 95.25 184 SER A C 1
ATOM 1499 O O . SER A 1 184 ? -15.438 23.969 1.813 1 95.25 184 SER A O 1
ATOM 1501 N N . LEU A 1 185 ? -14.977 22.516 0.226 1 96.38 185 LEU A N 1
ATOM 1502 C CA . LEU A 1 185 ? -13.703 23.125 -0.133 1 96.38 185 LEU A CA 1
ATOM 1503 C C . LEU A 1 185 ? -13.922 24.453 -0.851 1 96.38 185 LEU A C 1
ATOM 1505 O O . LEU A 1 185 ? -13.023 25.297 -0.896 1 96.38 185 LEU A O 1
ATOM 1509 N N . SER A 1 186 ? -15.086 24.625 -1.368 1 96.25 186 SER A N 1
ATOM 1510 C CA . SER A 1 186 ? -15.398 25.828 -2.125 1 96.25 186 SER A CA 1
ATOM 1511 C C . SER A 1 186 ? -15.398 27.062 -1.229 1 96.25 186 SER A C 1
ATOM 1513 O O . SER A 1 186 ? -15.375 28.203 -1.719 1 96.25 186 SER A O 1
ATOM 1515 N N . ARG A 1 187 ? -15.391 26.812 0.049 1 96.62 187 ARG A N 1
ATOM 1516 C CA . ARG A 1 187 ? -15.367 27.938 0.992 1 96.62 187 ARG A CA 1
ATOM 1517 C C . ARG A 1 187 ? -14.016 28.641 0.957 1 96.62 187 ARG A C 1
ATOM 1519 O O . ARG A 1 187 ? -13.914 29.797 1.381 1 96.62 187 ARG A O 1
ATOM 1526 N N . TYR A 1 188 ? -13.008 27.938 0.542 1 97.19 188 TYR A N 1
ATOM 1527 C CA . TYR A 1 188 ? -11.672 28.516 0.484 1 97.19 188 TYR A CA 1
ATOM 1528 C C . TYR A 1 188 ? -11.516 29.406 -0.747 1 97.19 188 TYR A C 1
ATOM 1530 O O . TYR A 1 188 ? -11.891 29.016 -1.854 1 97.19 188 TYR A O 1
ATOM 1538 N N . PRO A 1 189 ? -10.938 30.531 -0.605 1 96.69 189 PRO A N 1
ATOM 1539 C CA . PRO A 1 189 ? -10.797 31.469 -1.727 1 96.69 189 PRO A CA 1
ATOM 1540 C C . PRO A 1 189 ? -9.922 30.906 -2.848 1 96.69 189 PRO A C 1
ATOM 1542 O O . PRO A 1 189 ? -10.133 31.234 -4.02 1 96.69 189 PRO A O 1
ATOM 1545 N N . GLU A 1 190 ? -9 30.031 -2.551 1 96.25 190 GLU A N 1
ATOM 1546 C CA . GLU A 1 190 ? -8.062 29.5 -3.539 1 96.25 190 GLU A CA 1
ATOM 1547 C C . GLU A 1 190 ? -8.656 28.297 -4.266 1 96.25 190 GLU A C 1
ATOM 1549 O O . GLU A 1 190 ? -8.039 27.766 -5.195 1 96.25 190 GLU A O 1
ATOM 1554 N N . PHE A 1 191 ? -9.836 27.938 -3.879 1 97.5 191 PHE A N 1
ATOM 1555 C CA . PHE A 1 191 ? -10.383 26.672 -4.375 1 97.5 191 PHE A CA 1
ATOM 1556 C C . PHE A 1 191 ? -10.609 26.734 -5.883 1 97.5 191 PHE A C 1
ATOM 1558 O O . PHE A 1 191 ? -10.352 25.766 -6.598 1 97.5 191 PHE A O 1
ATOM 1565 N N . GLN A 1 192 ? -11.055 27.859 -6.367 1 97.38 192 GLN A N 1
ATOM 1566 C CA . GLN A 1 192 ? -11.352 27.984 -7.789 1 97.38 192 GLN A CA 1
ATOM 1567 C C . GLN A 1 192 ? -10.094 27.828 -8.633 1 97.38 192 GLN A C 1
ATOM 1569 O O . GLN A 1 192 ? -10.102 27.125 -9.648 1 97.38 192 GLN A O 1
ATOM 1574 N N . GLU A 1 193 ? -9.086 28.438 -8.273 1 97.5 193 GLU A N 1
ATOM 1575 C CA . GLU A 1 193 ? -7.805 28.266 -8.969 1 97.5 193 GLU A CA 1
ATOM 1576 C C . GLU A 1 193 ? -7.309 26.828 -8.883 1 97.5 193 GLU A C 1
ATOM 1578 O O . GLU A 1 193 ? -6.797 26.297 -9.859 1 97.5 193 GLU A O 1
ATOM 1583 N N . TYR A 1 194 ? -7.434 26.25 -7.703 1 97.12 194 TYR A N 1
ATOM 1584 C CA . TYR A 1 194 ? -7.07 24.859 -7.48 1 97.12 194 TYR A CA 1
ATOM 1585 C C . TYR A 1 194 ? -7.848 23.938 -8.406 1 97.12 194 TYR A C 1
ATOM 1587 O O . TYR A 1 194 ? -7.273 23.016 -9.008 1 97.12 194 TYR A O 1
ATOM 1595 N N . LYS A 1 195 ? -9.094 24.219 -8.57 1 96.88 195 LYS A N 1
ATOM 1596 C CA . LYS A 1 195 ? -9.977 23.422 -9.406 1 96.88 195 LYS A CA 1
ATOM 1597 C C . LYS A 1 195 ? -9.57 23.5 -10.875 1 96.88 195 LYS A C 1
ATOM 1599 O O . LYS A 1 195 ? -9.648 22.516 -11.602 1 96.88 195 LYS A O 1
ATOM 1604 N N . LEU A 1 196 ? -9.039 24.562 -11.32 1 95.81 196 LEU A N 1
ATOM 1605 C CA . LEU A 1 196 ? -8.672 24.797 -12.711 1 95.81 196 LEU A CA 1
ATOM 1606 C C . LEU A 1 196 ? -7.422 24 -13.086 1 95.81 196 LEU A C 1
ATOM 1608 O O . LEU A 1 196 ? -7.254 23.609 -14.242 1 95.81 196 LEU A O 1
ATOM 1612 N N . ARG A 1 197 ? -6.594 23.688 -12.125 1 95.62 197 ARG A N 1
ATOM 1613 C CA . ARG A 1 197 ? -5.332 23.031 -12.461 1 95.62 197 ARG A CA 1
ATOM 1614 C C . ARG A 1 197 ? -5.336 21.562 -12.031 1 95.62 197 ARG A C 1
ATOM 1616 O O . ARG A 1 197 ? -4.289 20.922 -12.023 1 95.62 197 ARG A O 1
ATOM 1623 N N . THR A 1 198 ? -6.457 21.109 -11.547 1 97.25 198 THR A N 1
ATOM 1624 C CA . THR A 1 198 ? -6.574 19.719 -11.125 1 97.25 198 THR A CA 1
ATOM 1625 C C . THR A 1 198 ? -7.824 19.078 -11.719 1 97.25 198 THR A C 1
ATOM 1627 O O . THR A 1 198 ? -8.75 19.781 -12.141 1 97.25 198 THR A O 1
ATOM 1630 N N . ASN A 1 199 ? -7.832 17.781 -11.82 1 97.69 199 ASN A N 1
ATOM 1631 C CA . ASN A 1 199 ? -9.031 17.047 -12.203 1 97.69 199 ASN A CA 1
ATOM 1632 C C . ASN A 1 199 ? -9.766 16.484 -10.984 1 97.69 199 ASN A C 1
ATOM 1634 O O . ASN A 1 199 ? -9.25 16.547 -9.867 1 97.69 199 ASN A O 1
ATOM 1638 N N . PHE A 1 200 ? -10.93 16.031 -11.242 1 96.62 200 PHE A N 1
ATOM 1639 C CA . PHE A 1 200 ? -11.828 15.578 -10.188 1 96.62 200 PHE A CA 1
ATOM 1640 C C . PHE A 1 200 ? -11.32 14.281 -9.57 1 96.62 200 PHE A C 1
ATOM 1642 O O . PHE A 1 200 ? -11.141 14.203 -8.352 1 96.62 200 PHE A O 1
ATOM 1649 N N . ILE A 1 201 ? -10.961 13.227 -10.375 1 96.31 201 ILE A N 1
ATOM 1650 C CA . ILE A 1 201 ? -10.469 11.953 -9.859 1 96.31 201 ILE A CA 1
ATOM 1651 C C . ILE A 1 201 ? -9.148 11.594 -10.531 1 96.31 201 ILE A C 1
ATOM 1653 O O . ILE A 1 201 ? -8.117 11.477 -9.867 1 96.31 201 ILE A O 1
ATOM 1657 N N . VAL A 1 202 ? -9.078 11.547 -11.828 1 94.5 202 VAL A N 1
ATOM 1658 C CA . VAL A 1 202 ? -7.891 11.172 -12.586 1 94.5 202 VAL A CA 1
ATOM 1659 C C . VAL A 1 202 ? -6.883 12.32 -12.578 1 94.5 202 VAL A C 1
ATOM 1661 O O . VAL A 1 202 ? -7.23 13.461 -12.891 1 94.5 202 VAL A O 1
ATOM 1664 N N . PRO A 1 203 ? -5.699 12.07 -12.172 1 95.25 203 PRO A N 1
ATOM 1665 C CA . PRO A 1 203 ? -4.711 13.148 -12.109 1 95.25 203 PRO A CA 1
ATOM 1666 C C . PRO A 1 203 ? -4.531 13.867 -13.445 1 95.25 203 PRO A C 1
ATOM 1668 O O . PRO A 1 203 ? -4.527 13.219 -14.492 1 95.25 203 PRO A O 1
ATOM 1671 N N . ARG A 1 204 ? -4.352 15.195 -13.344 1 93.31 204 ARG A N 1
ATOM 1672 C CA . ARG A 1 204 ? -4.102 16.016 -14.531 1 93.31 204 ARG A CA 1
ATOM 1673 C C . ARG A 1 204 ? -2.662 15.859 -15.008 1 93.31 204 ARG A C 1
ATOM 1675 O O . ARG A 1 204 ? -1.723 16.016 -14.227 1 93.31 204 ARG A O 1
ATOM 1682 N N . LEU A 1 205 ? -2.311 15.398 -16.141 1 85.56 205 LEU A N 1
ATOM 1683 C CA . LEU A 1 205 ? -0.97 15.172 -16.656 1 85.56 205 LEU A CA 1
ATOM 1684 C C . LEU A 1 205 ? -0.386 16.453 -17.234 1 85.56 205 LEU A C 1
ATOM 1686 O O . LEU A 1 205 ? 0.835 16.594 -17.344 1 85.56 205 LEU A O 1
ATOM 1690 N N . PHE A 1 206 ? -1.222 17.438 -17.641 1 71 206 PHE A N 1
ATOM 1691 C CA . PHE A 1 206 ? -0.745 18.672 -18.266 1 71 206 PHE A CA 1
ATOM 1692 C C . PHE A 1 206 ? -1.512 19.875 -17.734 1 71 206 PHE A C 1
ATOM 1694 O O . PHE A 1 206 ? -2.664 19.75 -17.328 1 71 206 PHE A O 1
ATOM 1701 N N . MET B 1 1 ? 28.734 14.797 -15.18 1 57.34 1 MET B N 1
ATOM 1702 C CA . MET B 1 1 ? 27.359 14.539 -14.766 1 57.34 1 MET B CA 1
ATOM 1703 C C . MET B 1 1 ? 27.297 14.078 -13.312 1 57.34 1 MET B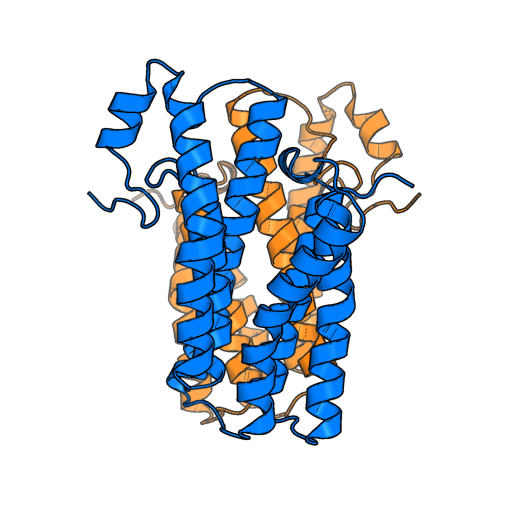 C 1
ATOM 1705 O O . MET B 1 1 ? 28.078 13.219 -12.898 1 57.34 1 MET B O 1
ATOM 1709 N N . VAL B 1 2 ? 26.688 14.828 -12.367 1 81.38 2 VAL B N 1
ATOM 1710 C CA 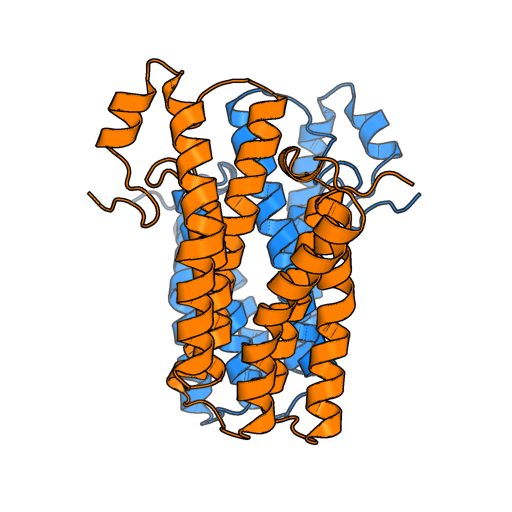. VAL B 1 2 ? 26.734 14.516 -10.938 1 81.38 2 VAL B CA 1
ATOM 1711 C C . VAL B 1 2 ? 25.641 13.5 -10.594 1 81.38 2 VAL B C 1
ATOM 1713 O O . VAL B 1 2 ? 24.469 13.719 -10.883 1 81.38 2 VAL B O 1
ATOM 1716 N N . PHE B 1 3 ? 26.031 12.25 -10.258 1 89.06 3 PHE B N 1
ATOM 1717 C CA . PHE B 1 3 ? 25.109 11.188 -9.859 1 89.06 3 PHE B CA 1
ATOM 1718 C C . PHE B 1 3 ? 24.625 11.406 -8.43 1 89.06 3 PHE B C 1
ATOM 1720 O O . PHE B 1 3 ? 25.391 11.82 -7.562 1 89.06 3 PHE B O 1
ATOM 1727 N N . LYS B 1 4 ? 23.312 11.164 -8.312 1 93.06 4 LYS B N 1
ATOM 1728 C CA . LYS B 1 4 ? 22.734 11.188 -6.977 1 93.06 4 LYS B CA 1
ATOM 1729 C C . LYS B 1 4 ? 22.266 9.797 -6.559 1 93.06 4 LYS B C 1
ATOM 1731 O O . LYS B 1 4 ? 22.047 8.93 -7.402 1 93.06 4 LYS B O 1
ATOM 1736 N N . GLN B 1 5 ? 22.094 9.57 -5.25 1 92.31 5 GLN B N 1
ATOM 1737 C CA . GLN B 1 5 ? 21.641 8.289 -4.715 1 92.31 5 GLN B CA 1
ATOM 1738 C C . GLN B 1 5 ? 20.297 7.887 -5.297 1 92.31 5 GLN B C 1
ATOM 1740 O O . GLN B 1 5 ? 20.062 6.715 -5.605 1 92.31 5 GLN B O 1
ATOM 1745 N N . ARG B 1 6 ? 19.453 8.797 -5.496 1 94.25 6 ARG B N 1
ATOM 1746 C CA . ARG B 1 6 ? 18.109 8.5 -6.008 1 94.25 6 ARG B CA 1
ATOM 1747 C C . ARG B 1 6 ? 18.188 7.906 -7.414 1 94.25 6 ARG B C 1
ATOM 1749 O O . ARG B 1 6 ? 17.312 7.145 -7.816 1 94.25 6 ARG B O 1
ATOM 1756 N N . HIS B 1 7 ? 19.234 8.172 -8.141 1 94.56 7 HIS B N 1
ATOM 1757 C CA . HIS B 1 7 ? 19.328 7.734 -9.531 1 94.56 7 HIS B CA 1
ATOM 1758 C C . HIS B 1 7 ? 19.516 6.223 -9.617 1 94.56 7 HIS B C 1
ATOM 1760 O O . HIS B 1 7 ? 18.828 5.551 -10.383 1 94.56 7 HIS B O 1
ATOM 1766 N N . PHE B 1 8 ? 20.484 5.707 -8.852 1 93.81 8 PHE B N 1
ATOM 1767 C CA . PHE B 1 8 ? 20.672 4.266 -8.945 1 93.81 8 PHE B CA 1
ATOM 1768 C C . PHE B 1 8 ? 19.516 3.52 -8.297 1 93.81 8 PHE B C 1
ATOM 1770 O O . PHE B 1 8 ? 19.172 2.414 -8.711 1 93.81 8 PHE B O 1
ATOM 1777 N N . ILE B 1 9 ? 18.859 4.047 -7.289 1 95.75 9 ILE B N 1
ATOM 1778 C CA . ILE B 1 9 ? 17.703 3.43 -6.656 1 95.75 9 ILE B CA 1
ATOM 1779 C C . ILE B 1 9 ? 16.547 3.359 -7.656 1 95.75 9 ILE B C 1
ATOM 1781 O O . ILE B 1 9 ? 15.945 2.301 -7.844 1 95.75 9 ILE B O 1
ATOM 1785 N N . ASN B 1 10 ? 16.328 4.477 -8.344 1 97.06 10 ASN B N 1
ATOM 1786 C CA . ASN B 1 10 ? 15.258 4.523 -9.336 1 97.06 10 ASN B CA 1
ATOM 1787 C C . ASN B 1 10 ? 15.547 3.588 -10.508 1 97.06 10 ASN B C 1
ATOM 1789 O O . ASN B 1 10 ? 14.641 2.938 -11.031 1 97.06 10 ASN B O 1
ATOM 1793 N N . LEU B 1 11 ? 16.781 3.588 -10.891 1 96.62 11 LEU B N 1
ATOM 1794 C CA . LEU B 1 11 ? 17.172 2.676 -11.969 1 96.62 11 LEU B CA 1
ATOM 1795 C C . LEU B 1 11 ? 16.891 1.229 -11.57 1 96.62 11 LEU B C 1
ATOM 1797 O O . LEU B 1 11 ? 16.406 0.439 -12.391 1 96.62 11 LEU B O 1
ATOM 1801 N N . HIS B 1 12 ? 17.219 0.88 -10.383 1 97.38 12 HIS B N 1
ATOM 1802 C CA . HIS B 1 12 ? 16.938 -0.462 -9.883 1 97.38 12 HIS B CA 1
ATOM 1803 C C . HIS B 1 12 ? 15.445 -0.763 -9.891 1 97.38 12 HIS B C 1
ATOM 1805 O O . HIS B 1 12 ? 15.031 -1.868 -10.25 1 97.38 12 HIS B O 1
ATOM 1811 N N . LYS B 1 13 ? 14.641 0.191 -9.516 1 98.25 13 LYS B N 1
ATOM 1812 C CA . LYS B 1 13 ? 13.195 0.008 -9.508 1 98.25 13 LYS B CA 1
ATOM 1813 C C . LYS B 1 13 ? 12.656 -0.146 -10.93 1 98.25 13 LYS B C 1
ATOM 1815 O O . LYS B 1 13 ? 11.719 -0.911 -11.164 1 98.25 13 LYS B O 1
ATOM 1820 N N . ILE B 1 14 ? 13.234 0.566 -11.844 1 98.25 14 ILE B N 1
ATOM 1821 C CA . ILE B 1 14 ? 12.797 0.509 -13.234 1 98.25 14 ILE B CA 1
ATOM 1822 C C . ILE B 1 14 ? 13.18 -0.843 -13.836 1 98.25 14 ILE B C 1
ATOM 1824 O O . ILE B 1 14 ? 12.391 -1.439 -14.578 1 98.25 14 ILE B O 1
ATOM 1828 N N . THR B 1 15 ? 14.32 -1.402 -13.508 1 98.19 15 THR B N 1
ATOM 1829 C CA . THR B 1 15 ? 14.844 -2.596 -14.164 1 98.19 15 THR B CA 1
ATOM 1830 C C . THR B 1 15 ? 14.297 -3.859 -13.5 1 98.19 15 THR B C 1
ATOM 1832 O O . THR B 1 15 ? 14.227 -4.914 -14.133 1 98.19 15 THR B O 1
ATOM 1835 N N . THR B 1 16 ? 13.875 -3.777 -12.273 1 98.56 16 THR B N 1
ATOM 1836 C CA . THR B 1 16 ? 13.508 -4.941 -11.477 1 98.56 16 THR B CA 1
ATOM 1837 C C . THR B 1 16 ? 12.359 -5.707 -12.125 1 98.56 16 THR B C 1
ATOM 1839 O O . THR B 1 16 ? 12.438 -6.926 -12.297 1 98.56 16 THR B O 1
ATOM 1842 N N . PRO B 1 17 ? 11.281 -5.035 -12.594 1 98.62 17 PRO B N 1
ATOM 1843 C CA . PRO B 1 17 ? 10.211 -5.801 -13.242 1 98.62 17 PRO B CA 1
ATOM 1844 C C . PRO B 1 17 ? 10.695 -6.578 -14.461 1 98.62 17 PRO B C 1
ATOM 1846 O O . PRO B 1 17 ? 10.25 -7.699 -14.703 1 98.62 17 PRO B O 1
ATOM 1849 N N . PHE B 1 18 ? 11.57 -6.031 -15.172 1 98.62 18 PHE B N 1
ATOM 1850 C CA . PHE B 1 18 ? 12.094 -6.691 -16.359 1 98.62 18 PHE B CA 1
ATOM 1851 C C . PHE B 1 18 ? 12.961 -7.887 -15.984 1 98.62 18 PHE B C 1
ATOM 1853 O O . PHE B 1 18 ? 12.914 -8.93 -16.641 1 98.62 18 PHE B O 1
ATOM 1860 N N . VAL B 1 19 ? 13.773 -7.738 -14.938 1 98.62 19 VAL B N 1
ATOM 1861 C CA . VAL B 1 19 ? 14.609 -8.828 -14.469 1 98.62 19 VAL B CA 1
ATOM 1862 C C . VAL B 1 19 ? 13.734 -10.016 -14.047 1 98.62 19 VAL B C 1
ATOM 1864 O O . VAL B 1 19 ? 14.023 -11.156 -14.406 1 98.62 19 VAL B O 1
ATOM 1867 N N . ILE B 1 20 ? 12.656 -9.766 -13.344 1 98.69 20 ILE B N 1
ATOM 1868 C CA . ILE B 1 20 ? 11.773 -10.828 -12.875 1 98.69 20 ILE B CA 1
ATOM 1869 C C . ILE B 1 20 ? 11.109 -11.516 -14.062 1 98.69 20 ILE B C 1
ATOM 1871 O O . ILE B 1 20 ? 11.062 -12.75 -14.133 1 98.69 20 ILE B O 1
ATOM 1875 N N . LEU B 1 21 ? 10.633 -10.734 -15.031 1 98.62 21 LEU B N 1
ATOM 1876 C CA . LEU B 1 21 ? 10 -11.297 -16.219 1 98.62 21 LEU B CA 1
ATOM 1877 C C . LEU B 1 21 ? 10.992 -12.133 -17.016 1 98.62 21 LEU B C 1
ATOM 1879 O O . LEU B 1 21 ? 10.633 -13.188 -17.547 1 98.62 21 LEU B O 1
ATOM 1883 N N . LEU B 1 22 ? 12.203 -11.602 -17.141 1 98.69 22 LEU B N 1
ATOM 1884 C CA . LEU B 1 22 ? 13.234 -12.336 -17.859 1 98.69 22 LEU B CA 1
ATOM 1885 C C . LEU B 1 22 ? 13.531 -13.672 -17.172 1 98.69 22 LEU B C 1
ATOM 1887 O O . LEU B 1 22 ? 13.734 -14.68 -17.844 1 98.69 22 LEU B O 1
ATOM 1891 N N . LEU B 1 23 ? 13.594 -13.68 -15.852 1 98.69 23 LEU B N 1
ATOM 1892 C CA . LEU B 1 23 ? 13.789 -14.922 -15.109 1 98.69 23 LEU B CA 1
ATOM 1893 C C . LEU B 1 23 ? 12.641 -15.891 -15.367 1 98.69 23 LEU B C 1
ATOM 1895 O O . LEU B 1 23 ? 12.867 -17.078 -15.586 1 98.69 23 LEU B O 1
ATOM 1899 N N . MET B 1 24 ? 11.438 -15.398 -15.305 1 98.56 24 MET B N 1
ATOM 1900 C CA . MET B 1 24 ? 10.273 -16.25 -15.547 1 98.56 24 MET B CA 1
ATOM 1901 C C . MET B 1 24 ? 10.328 -16.844 -16.953 1 98.56 24 MET B C 1
ATOM 1903 O O . MET B 1 24 ? 10.031 -18.031 -17.125 1 98.56 24 MET B O 1
ATOM 1907 N N . GLU B 1 25 ? 10.703 -16.031 -17.906 1 98.5 25 GLU B N 1
ATOM 1908 C CA . GLU B 1 25 ? 10.805 -16.5 -19.281 1 98.5 25 GLU B CA 1
ATOM 1909 C C . GLU B 1 25 ? 11.938 -17.5 -19.438 1 98.5 25 GLU B C 1
ATOM 1911 O O . GLU B 1 25 ? 11.773 -18.547 -20.078 1 98.5 25 GLU B O 1
ATOM 1916 N N . HIS B 1 26 ? 13.039 -17.219 -18.875 1 98.44 26 HIS B N 1
ATOM 1917 C CA . HIS B 1 26 ? 14.203 -18.094 -18.969 1 98.44 26 HIS B CA 1
ATOM 1918 C C . HIS B 1 26 ? 13.922 -19.469 -18.375 1 98.44 26 HIS B C 1
ATOM 1920 O O . HIS B 1 26 ? 14.25 -20.484 -18.984 1 98.44 26 HIS B O 1
ATOM 1926 N N . TYR B 1 27 ? 13.297 -19.5 -17.281 1 98.25 27 TYR B N 1
ATOM 1927 C CA . TYR B 1 27 ? 13.039 -20.766 -16.594 1 98.25 27 TYR B CA 1
ATOM 1928 C C . TYR B 1 27 ? 11.664 -21.297 -16.938 1 98.25 27 TYR B C 1
ATOM 1930 O O . TYR B 1 27 ? 11.25 -22.344 -16.438 1 98.25 27 TYR B O 1
ATOM 1938 N N . LYS B 1 28 ? 10.867 -20.516 -17.781 1 97.88 28 LYS B N 1
ATOM 1939 C CA . LYS B 1 28 ? 9.523 -20.906 -18.203 1 97.88 28 LYS B CA 1
ATOM 1940 C C . LYS B 1 28 ? 8.648 -21.266 -17 1 97.88 28 LYS B C 1
ATOM 1942 O O . LYS B 1 28 ? 7.988 -22.297 -17 1 97.88 28 LYS B O 1
ATOM 1947 N N . ASN B 1 29 ? 8.781 -20.516 -15.961 1 98 29 ASN B N 1
ATOM 1948 C CA . ASN B 1 29 ? 8.016 -20.719 -14.742 1 98 29 ASN B CA 1
ATOM 1949 C C . ASN B 1 29 ? 6.988 -19.609 -14.539 1 98 29 ASN B C 1
ATOM 1951 O O . ASN B 1 29 ? 7.336 -18.5 -14.117 1 98 29 ASN B O 1
ATOM 1955 N N . TYR B 1 30 ? 5.723 -19.922 -14.82 1 97 30 TYR B N 1
ATOM 1956 C CA . TYR B 1 30 ? 4.602 -19 -14.664 1 97 30 TYR B CA 1
ATOM 1957 C C . TYR B 1 30 ? 3.59 -19.531 -13.656 1 97 30 TYR B C 1
ATOM 1959 O O . TYR B 1 30 ? 2.383 -19.344 -13.82 1 97 30 TYR B O 1
ATOM 1967 N N . THR B 1 31 ? 4.141 -20.297 -12.703 1 96.5 31 THR B N 1
ATOM 1968 C CA . THR B 1 31 ? 3.293 -20.797 -11.625 1 96.5 31 THR B CA 1
ATOM 1969 C C . THR B 1 31 ? 2.934 -19.672 -10.656 1 96.5 31 THR B C 1
ATOM 1971 O O . THR B 1 31 ? 3.371 -18.531 -10.828 1 96.5 31 THR B O 1
ATOM 1974 N N . ILE B 1 32 ? 2.129 -19.953 -9.664 1 97.12 32 ILE B N 1
ATOM 1975 C CA . ILE B 1 32 ? 1.509 -18.953 -8.812 1 97.12 32 ILE B CA 1
ATOM 1976 C C . ILE B 1 32 ? 2.586 -18.188 -8.047 1 97.12 32 ILE B C 1
ATOM 1978 O O . ILE B 1 32 ? 2.492 -16.969 -7.883 1 97.12 32 ILE B O 1
ATOM 1982 N N . GLY B 1 33 ? 3.654 -18.812 -7.57 1 97.69 33 GLY B N 1
ATOM 1983 C CA . GLY B 1 33 ? 4.707 -18.156 -6.812 1 97.69 33 GLY B CA 1
ATOM 1984 C C . GLY B 1 33 ? 5.332 -16.984 -7.555 1 97.69 33 GLY B C 1
ATOM 1985 O O . GLY B 1 33 ? 5.25 -15.844 -7.105 1 97.69 33 GLY B O 1
ATOM 1986 N N . PRO B 1 34 ? 5.902 -17.25 -8.734 1 98.44 34 PRO B N 1
ATOM 1987 C CA . PRO B 1 34 ? 6.516 -16.203 -9.547 1 98.44 34 PRO B CA 1
ATOM 1988 C C . PRO B 1 34 ? 5.527 -15.109 -9.945 1 98.44 34 PRO B C 1
ATOM 1990 O O . PRO B 1 34 ? 5.883 -13.922 -9.977 1 98.44 34 PRO B O 1
ATOM 1993 N N . ILE B 1 35 ? 4.324 -15.461 -10.227 1 98.44 35 ILE B N 1
ATOM 1994 C CA . ILE B 1 35 ? 3.33 -14.492 -10.664 1 98.44 35 ILE B CA 1
ATOM 1995 C C . ILE B 1 35 ? 3.002 -13.539 -9.508 1 98.44 35 ILE B C 1
ATOM 1997 O O . ILE B 1 35 ? 2.961 -12.32 -9.695 1 98.44 35 ILE B O 1
ATOM 2001 N N . VAL B 1 36 ? 2.801 -14.07 -8.344 1 98.44 36 VAL B N 1
ATOM 2002 C CA . VAL B 1 36 ? 2.508 -13.258 -7.172 1 98.44 36 VAL B CA 1
ATOM 2003 C C . VAL B 1 36 ? 3.717 -12.391 -6.828 1 98.44 36 VAL B C 1
ATOM 2005 O O . VAL B 1 36 ? 3.572 -11.203 -6.543 1 98.44 36 VAL B O 1
ATOM 2008 N N . TYR B 1 37 ? 4.883 -12.984 -6.871 1 98.69 37 TYR B N 1
ATOM 2009 C CA . TYR B 1 37 ? 6.109 -12.242 -6.594 1 98.69 37 TYR B CA 1
ATOM 2010 C C . TYR B 1 37 ? 6.262 -11.062 -7.551 1 98.69 37 TYR B C 1
ATOM 2012 O O . TYR B 1 37 ? 6.562 -9.945 -7.129 1 98.69 37 TYR B O 1
ATOM 2020 N N . PHE B 1 38 ? 6.078 -11.344 -8.836 1 98.75 38 PHE B N 1
ATOM 2021 C CA . PHE B 1 38 ? 6.172 -10.305 -9.852 1 98.75 38 PHE B CA 1
ATOM 2022 C C . PHE B 1 38 ? 5.23 -9.148 -9.523 1 98.75 38 PHE B C 1
ATOM 2024 O O . PHE B 1 38 ? 5.629 -7.984 -9.57 1 98.75 38 PHE B O 1
ATOM 2031 N N . GLY B 1 39 ? 3.992 -9.461 -9.25 1 98.75 39 GLY B N 1
ATOM 2032 C CA . GLY B 1 39 ? 3.008 -8.438 -8.953 1 98.75 39 GLY B CA 1
ATOM 2033 C C . GLY B 1 39 ? 3.385 -7.574 -7.758 1 98.75 39 GLY B C 1
ATOM 2034 O O . GLY B 1 39 ? 3.293 -6.348 -7.816 1 98.75 39 GLY B O 1
ATOM 2035 N N . LEU B 1 40 ? 3.82 -8.195 -6.691 1 98.75 40 LEU B N 1
ATOM 2036 C CA . LEU B 1 40 ? 4.152 -7.5 -5.457 1 98.75 40 LEU B CA 1
ATOM 2037 C C . LEU B 1 40 ? 5.371 -6.602 -5.648 1 98.75 40 LEU B C 1
ATOM 2039 O O . LEU B 1 40 ? 5.332 -5.414 -5.316 1 98.75 40 LEU B O 1
ATOM 2043 N N . HIS B 1 41 ? 6.402 -7.156 -6.199 1 98.75 41 HIS B N 1
ATOM 2044 C CA . HIS B 1 41 ? 7.641 -6.402 -6.336 1 98.75 41 HIS B CA 1
ATOM 2045 C C . HIS B 1 41 ? 7.504 -5.305 -7.387 1 98.75 41 HIS B C 1
ATOM 2047 O O . HIS B 1 41 ? 8.023 -4.199 -7.207 1 98.75 41 HIS B O 1
ATOM 2053 N N . THR B 1 42 ? 6.832 -5.578 -8.477 1 98.75 42 THR B N 1
ATOM 2054 C CA . THR B 1 42 ? 6.578 -4.566 -9.492 1 98.75 42 THR B CA 1
ATOM 2055 C C . THR B 1 42 ? 5.742 -3.424 -8.922 1 98.75 42 THR B C 1
ATOM 2057 O O . THR B 1 42 ? 6.047 -2.25 -9.148 1 98.75 42 THR B O 1
ATOM 2060 N N . GLY B 1 43 ? 4.668 -3.809 -8.227 1 98.75 43 GLY B N 1
ATOM 2061 C CA . GLY B 1 43 ? 3.883 -2.775 -7.57 1 98.75 43 GLY B CA 1
ATOM 2062 C C . GLY B 1 43 ? 4.703 -1.896 -6.645 1 98.75 43 GLY B C 1
ATOM 2063 O O . GLY B 1 43 ? 4.527 -0.676 -6.621 1 98.75 43 GLY B O 1
ATOM 2064 N N . TYR B 1 44 ? 5.574 -2.525 -5.891 1 98.81 44 TYR B N 1
ATOM 2065 C CA . TYR B 1 44 ? 6.461 -1.775 -5.008 1 98.81 44 TYR B CA 1
ATOM 2066 C C . TYR B 1 44 ? 7.328 -0.809 -5.805 1 98.81 44 TYR B C 1
ATOM 2068 O O . TYR B 1 44 ? 7.508 0.346 -5.41 1 98.81 44 TYR B O 1
ATOM 2076 N N . CYS B 1 45 ? 7.891 -1.285 -6.891 1 98.75 45 CYS B N 1
ATOM 2077 C CA . CYS B 1 45 ? 8.766 -0.466 -7.723 1 98.75 45 CYS B CA 1
ATOM 2078 C C . CYS B 1 45 ? 8.016 0.74 -8.281 1 98.75 45 CYS B C 1
ATOM 2080 O O . CYS B 1 45 ? 8.523 1.862 -8.242 1 98.75 45 CYS B O 1
ATOM 2082 N N . VAL B 1 46 ? 6.82 0.515 -8.758 1 98.75 46 VAL B N 1
ATOM 2083 C CA . VAL B 1 46 ? 6.016 1.602 -9.312 1 98.75 46 VAL B CA 1
ATOM 2084 C C . VAL B 1 46 ? 5.695 2.613 -8.211 1 98.75 46 VAL B C 1
ATOM 2086 O O . VAL B 1 46 ? 5.832 3.822 -8.414 1 98.75 46 VAL B O 1
ATOM 2089 N N . CYS B 1 47 ? 5.328 2.123 -7.055 1 98.75 47 CYS B N 1
ATOM 2090 C CA . CYS B 1 47 ? 4.953 3.008 -5.957 1 98.75 47 CYS B CA 1
ATOM 2091 C C . CYS B 1 47 ? 6.164 3.766 -5.426 1 98.75 47 CYS B C 1
ATOM 2093 O O . CYS B 1 47 ? 6.043 4.914 -5 1 98.75 47 CYS B O 1
ATOM 2095 N N . TRP B 1 48 ? 7.324 3.119 -5.445 1 98.5 48 TRP B N 1
ATOM 2096 C CA . TRP B 1 48 ? 8.547 3.822 -5.074 1 98.5 48 TRP B CA 1
ATOM 2097 C C . TRP B 1 48 ? 8.797 5.004 -6.004 1 98.5 48 TRP B C 1
ATOM 2099 O O . TRP B 1 48 ? 9.125 6.102 -5.547 1 98.5 48 TRP B O 1
ATOM 2109 N N . LEU B 1 49 ? 8.625 4.812 -7.25 1 98.44 49 LEU B N 1
ATOM 2110 C CA . LEU B 1 49 ? 8.852 5.871 -8.234 1 98.44 49 LEU B CA 1
ATOM 2111 C C . LEU B 1 49 ? 7.812 6.98 -8.078 1 98.44 49 LEU B C 1
ATOM 2113 O O . LEU B 1 49 ? 8.133 8.156 -8.234 1 98.44 49 LEU B O 1
ATOM 2117 N N . LEU B 1 50 ? 6.586 6.598 -7.785 1 98.19 50 LEU B N 1
ATOM 2118 C CA . LEU B 1 50 ? 5.551 7.586 -7.508 1 98.19 50 LEU B CA 1
ATOM 2119 C C . LEU B 1 50 ? 5.891 8.391 -6.258 1 98.19 50 LEU B C 1
ATOM 2121 O O . LEU B 1 50 ? 5.711 9.609 -6.234 1 98.19 50 LEU B O 1
ATOM 2125 N N . LYS B 1 51 ? 6.363 7.68 -5.273 1 98.31 51 LYS B N 1
ATOM 2126 C CA . LYS B 1 51 ? 6.785 8.359 -4.051 1 98.31 51 LYS B CA 1
ATOM 2127 C C . LYS B 1 51 ? 7.867 9.391 -4.34 1 98.31 51 LYS B C 1
ATOM 2129 O O . LYS B 1 51 ? 7.816 10.516 -3.83 1 98.31 51 LYS B O 1
ATOM 2134 N N . GLU B 1 52 ? 8.828 9.016 -5.105 1 96.88 52 GLU B N 1
ATOM 2135 C CA . GLU B 1 52 ? 9.906 9.922 -5.477 1 96.88 52 GLU B CA 1
ATOM 2136 C C . GLU B 1 52 ? 9.359 11.18 -6.156 1 96.88 52 GLU B C 1
ATOM 2138 O O . GLU B 1 52 ? 9.891 12.273 -5.961 1 96.88 52 GLU B O 1
ATOM 2143 N N . ALA B 1 53 ? 8.32 11.047 -6.871 1 96.31 53 ALA B N 1
ATOM 2144 C CA . ALA B 1 53 ? 7.715 12.164 -7.59 1 96.31 53 ALA B CA 1
ATOM 2145 C C . ALA B 1 53 ? 6.852 13.016 -6.664 1 96.31 53 ALA B C 1
ATOM 2147 O O . ALA B 1 53 ? 6.801 14.242 -6.801 1 96.31 53 ALA B O 1
ATOM 2148 N N . ILE B 1 54 ? 6.219 12.461 -5.672 1 97.81 54 ILE B N 1
ATOM 2149 C CA . ILE B 1 54 ? 5.188 13.133 -4.891 1 97.81 54 ILE B CA 1
ATOM 2150 C C . ILE B 1 54 ? 5.789 13.656 -3.586 1 97.81 54 ILE B C 1
ATOM 2152 O O . ILE B 1 54 ? 5.52 14.789 -3.182 1 97.81 54 ILE B O 1
ATOM 2156 N N . TYR B 1 55 ? 6.555 12.812 -2.971 1 97.69 55 TYR B N 1
ATOM 2157 C CA . TYR B 1 55 ? 7.172 13.203 -1.707 1 97.69 55 TYR B CA 1
ATOM 2158 C C . TYR B 1 55 ? 8.539 12.555 -1.544 1 97.69 55 TYR B C 1
ATOM 2160 O O . TYR B 1 55 ? 8.711 11.648 -0.722 1 97.69 55 TYR B O 1
ATOM 2168 N N . PRO B 1 56 ? 9.508 13.062 -2.215 1 96.12 56 PRO B N 1
ATOM 2169 C CA . PRO B 1 56 ? 10.859 12.5 -2.229 1 96.12 56 PRO B CA 1
ATOM 2170 C C . PRO B 1 56 ? 11.555 12.602 -0.873 1 96.12 56 PRO B C 1
ATOM 2172 O O . PRO B 1 56 ? 11.227 13.484 -0.072 1 96.12 56 PRO B O 1
ATOM 2175 N N . ASP B 1 57 ? 12.383 11.664 -0.642 1 92.81 57 ASP B N 1
ATOM 2176 C CA . ASP B 1 57 ? 13.242 11.695 0.535 1 92.81 57 ASP B CA 1
ATOM 2177 C C . ASP B 1 57 ? 14.5 12.516 0.273 1 92.81 57 ASP B C 1
ATOM 2179 O O . ASP B 1 57 ? 15.352 12.125 -0.525 1 92.81 57 ASP B O 1
ATOM 2183 N N . PRO B 1 58 ? 14.664 13.57 0.935 1 90 58 PRO B N 1
ATOM 2184 C CA . PRO B 1 58 ? 15.828 14.43 0.693 1 90 58 PRO B CA 1
ATOM 2185 C C . PRO B 1 58 ? 17.156 13.711 0.944 1 90 58 PRO B C 1
ATOM 2187 O O . PRO B 1 58 ? 18.188 14.109 0.392 1 90 58 PRO B O 1
ATOM 2190 N N . ALA B 1 59 ? 17.125 12.711 1.752 1 86.81 59 ALA B N 1
ATOM 2191 C CA . ALA B 1 59 ? 18.344 11.961 2.061 1 86.81 59 ALA B CA 1
ATOM 2192 C C . ALA B 1 59 ? 18.938 11.344 0.8 1 86.81 59 ALA B C 1
ATOM 2194 O O . ALA B 1 59 ? 20.141 11.078 0.742 1 86.81 59 ALA B O 1
ATOM 2195 N N . PHE B 1 60 ? 18.156 11.195 -0.223 1 92.19 60 PHE B N 1
ATOM 2196 C CA . PHE B 1 60 ? 18.609 10.484 -1.418 1 92.19 60 PHE B CA 1
ATOM 2197 C C . PHE B 1 60 ? 19.109 11.469 -2.465 1 92.19 60 PHE B C 1
ATOM 2199 O O . PHE B 1 60 ? 19.375 11.086 -3.609 1 92.19 60 PHE B O 1
ATOM 2206 N N . ASN B 1 61 ? 19.328 12.68 -2.109 1 91.81 61 ASN B N 1
ATOM 2207 C CA . ASN B 1 61 ? 19.875 13.695 -3.002 1 91.81 61 ASN B CA 1
ATOM 2208 C C . ASN B 1 61 ? 21.406 13.773 -2.879 1 91.81 61 ASN B C 1
ATOM 2210 O O . ASN B 1 61 ? 22.047 14.531 -3.609 1 91.81 61 ASN B O 1
ATOM 2214 N N . ALA B 1 62 ? 22 12.977 -2.064 1 90.62 62 ALA B N 1
ATOM 2215 C CA . ALA B 1 62 ? 23.453 12.992 -1.871 1 90.62 62 ALA B CA 1
ATOM 2216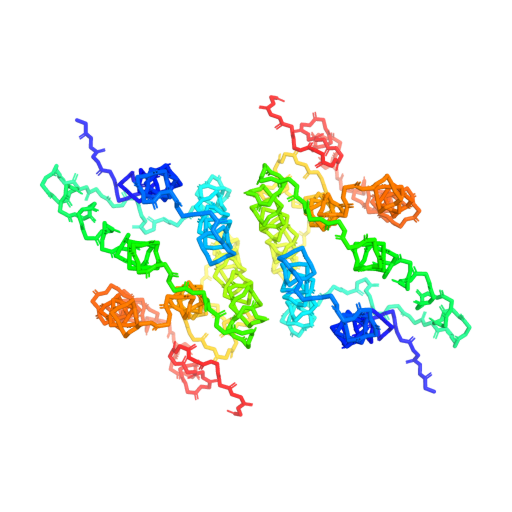 C C . ALA B 1 62 ? 24.172 12.641 -3.166 1 90.62 62 ALA B C 1
ATOM 2218 O O . ALA B 1 62 ? 23.781 11.719 -3.881 1 90.62 62 ALA B O 1
ATOM 2219 N N . GLU B 1 63 ? 25.219 13.375 -3.381 1 92.94 63 GLU B N 1
ATOM 2220 C CA . GLU B 1 63 ? 26 13.172 -4.602 1 92.94 63 GLU B CA 1
ATOM 2221 C C . GLU B 1 63 ? 26.938 11.984 -4.457 1 92.94 63 GLU B C 1
ATOM 2223 O O . GLU B 1 63 ? 27.375 11.656 -3.35 1 92.94 63 GLU B O 1
ATOM 2228 N N . MET B 1 64 ? 27.125 11.336 -5.609 1 92.19 64 MET B N 1
ATOM 2229 C CA . MET B 1 64 ? 28 10.172 -5.648 1 92.19 64 MET B CA 1
ATOM 2230 C C . MET B 1 64 ? 28.859 10.18 -6.91 1 92.19 64 MET B C 1
ATOM 2232 O O . MET B 1 64 ? 28.469 10.742 -7.93 1 92.19 64 MET B O 1
ATOM 2236 N N . ASN B 1 65 ? 30.062 9.602 -6.816 1 92.12 65 ASN B N 1
ATOM 2237 C CA . ASN B 1 65 ? 30.844 9.375 -8.023 1 92.12 65 ASN B CA 1
ATOM 2238 C C . ASN B 1 65 ? 30.422 8.086 -8.727 1 92.12 65 ASN B C 1
ATOM 2240 O O . ASN B 1 65 ? 29.547 7.363 -8.234 1 92.12 65 ASN B O 1
ATOM 2244 N N . ILE B 1 66 ? 30.984 7.82 -9.867 1 91.56 66 ILE B N 1
ATOM 2245 C CA . ILE B 1 66 ? 30.531 6.738 -10.734 1 91.56 66 ILE B CA 1
ATOM 2246 C C . ILE B 1 66 ? 30.828 5.395 -10.078 1 91.56 66 ILE B C 1
ATOM 2248 O O . ILE B 1 66 ? 30.047 4.445 -10.219 1 91.56 66 ILE B O 1
ATOM 2252 N N . LEU B 1 67 ? 31.906 5.273 -9.391 1 92.12 67 LEU B N 1
ATOM 2253 C CA . LEU B 1 67 ? 32.281 4.02 -8.734 1 92.12 67 LEU B CA 1
ATOM 2254 C C . LEU B 1 67 ? 31.312 3.711 -7.586 1 92.12 67 LEU B C 1
ATOM 2256 O O . LEU B 1 67 ? 30.891 2.564 -7.414 1 92.12 67 LEU B O 1
ATOM 2260 N N . GLU B 1 68 ? 31.016 4.703 -6.805 1 90.19 68 GLU B N 1
ATOM 2261 C CA . GLU B 1 68 ? 30.031 4.555 -5.742 1 90.19 68 GLU B CA 1
ATOM 2262 C C . GLU B 1 68 ? 28.656 4.164 -6.305 1 90.19 68 GLU B C 1
ATOM 2264 O O . GLU B 1 68 ? 27.984 3.301 -5.746 1 90.19 68 GLU B O 1
ATOM 2269 N N . PHE B 1 69 ? 28.344 4.785 -7.344 1 91.88 69 PHE B N 1
ATOM 2270 C CA . PHE B 1 69 ? 27.078 4.516 -8.031 1 91.88 69 PHE B CA 1
ATOM 2271 C C . PHE B 1 69 ? 27.016 3.062 -8.477 1 91.88 69 PHE B C 1
ATOM 2273 O O . PHE B 1 69 ? 26.047 2.357 -8.156 1 91.88 69 PHE B O 1
ATOM 2280 N N . ALA B 1 70 ? 27.984 2.656 -9.156 1 93.19 70 ALA B N 1
ATOM 2281 C CA . ALA B 1 70 ? 28.031 1.3 -9.695 1 93.19 70 ALA B CA 1
ATOM 2282 C C . ALA B 1 70 ? 28.016 0.265 -8.57 1 93.19 70 ALA B C 1
ATOM 2284 O O . ALA B 1 70 ? 27.312 -0.742 -8.656 1 93.19 70 ALA B O 1
ATOM 2285 N N . SER B 1 71 ? 28.766 0.513 -7.566 1 93.06 71 SER B N 1
ATOM 2286 C CA . SER B 1 71 ? 28.828 -0.408 -6.438 1 93.06 71 SER B CA 1
ATOM 2287 C C . SER B 1 71 ? 27.484 -0.491 -5.711 1 93.06 71 SER B C 1
ATOM 2289 O O . SER B 1 71 ? 27.047 -1.578 -5.324 1 93.06 71 SER B O 1
ATOM 2291 N N . ALA B 1 72 ? 26.875 0.645 -5.539 1 91.25 72 ALA B N 1
ATOM 2292 C CA . ALA B 1 72 ? 25.578 0.687 -4.859 1 91.25 72 ALA B CA 1
ATOM 2293 C C . ALA B 1 72 ? 24.516 -0.039 -5.668 1 91.25 72 ALA B C 1
ATOM 2295 O O . ALA B 1 72 ? 23.656 -0.737 -5.105 1 91.25 72 ALA B O 1
ATOM 2296 N N . TYR B 1 73 ? 24.531 0.146 -6.941 1 93.69 73 TYR B N 1
ATOM 2297 C CA . TYR B 1 73 ? 23.609 -0.568 -7.805 1 93.69 73 TYR B CA 1
ATOM 2298 C C . TYR B 1 73 ? 23.797 -2.076 -7.691 1 93.69 73 TYR B C 1
ATOM 2300 O O . TYR B 1 73 ? 22.828 -2.834 -7.66 1 93.69 73 TYR B O 1
ATOM 2308 N N . CYS B 1 74 ? 25.031 -2.51 -7.641 1 93.38 74 CYS B N 1
ATOM 2309 C CA . CYS B 1 74 ? 25.344 -3.928 -7.492 1 93.38 74 CYS B CA 1
ATOM 2310 C C . CYS B 1 74 ? 24.812 -4.469 -6.172 1 93.38 74 CYS B C 1
ATOM 2312 O O . CYS B 1 74 ? 24.297 -5.586 -6.113 1 93.38 74 CYS B O 1
ATOM 2314 N N . VAL B 1 75 ? 24.922 -3.686 -5.148 1 92 75 VAL B N 1
ATOM 2315 C CA . VAL B 1 75 ? 24.406 -4.078 -3.844 1 92 75 VAL B CA 1
ATOM 2316 C C . VAL B 1 75 ? 22.891 -4.246 -3.926 1 92 75 VAL B C 1
ATOM 2318 O O . VAL B 1 75 ? 22.328 -5.203 -3.383 1 92 75 VAL B O 1
ATOM 2321 N N . LEU B 1 76 ? 22.203 -3.357 -4.66 1 93.88 76 LEU B N 1
ATOM 2322 C CA . LEU B 1 76 ? 20.75 -3.461 -4.824 1 93.88 76 LEU B CA 1
ATOM 2323 C C . LEU B 1 76 ? 20.391 -4.703 -5.633 1 93.88 76 LEU B C 1
ATOM 2325 O O . LEU B 1 76 ? 19.281 -5.227 -5.5 1 93.88 76 LEU B O 1
ATOM 2329 N N . GLY B 1 77 ? 21.359 -5.133 -6.492 1 95.06 77 GLY B N 1
ATOM 2330 C CA . GLY B 1 77 ? 21.141 -6.344 -7.266 1 95.06 77 GLY B CA 1
ATOM 2331 C C . GLY B 1 77 ? 20.953 -7.578 -6.398 1 95.06 77 GLY B C 1
ATOM 2332 O O . GLY B 1 77 ? 20.422 -8.594 -6.859 1 95.06 77 GLY B O 1
ATOM 2333 N N . VAL B 1 78 ? 21.391 -7.539 -5.16 1 94.94 78 VAL B N 1
ATOM 2334 C CA . VAL B 1 78 ? 21.25 -8.641 -4.219 1 94.94 78 VAL B CA 1
ATOM 2335 C C . VAL B 1 78 ? 19.766 -8.922 -3.967 1 94.94 78 VAL B C 1
ATOM 2337 O O . VAL B 1 78 ? 19.391 -10.062 -3.67 1 94.94 78 VAL B O 1
ATOM 2340 N N . TYR B 1 79 ? 18.906 -7.945 -4.199 1 94.44 79 TYR B N 1
ATOM 2341 C CA . TYR B 1 79 ? 17.469 -8.102 -4.02 1 94.44 79 TYR B CA 1
ATOM 2342 C C . TYR B 1 79 ? 16.891 -9.062 -5.047 1 94.44 79 TYR B C 1
ATOM 2344 O O . TYR B 1 79 ? 15.789 -9.578 -4.871 1 94.44 79 TYR B O 1
ATOM 2352 N N . TRP B 1 80 ? 17.656 -9.305 -6.133 1 97.69 80 TRP B N 1
ATOM 2353 C CA . TRP B 1 80 ? 17.141 -10.164 -7.195 1 97.69 80 TRP B CA 1
ATOM 2354 C C . TRP B 1 80 ? 17.438 -11.633 -6.898 1 97.69 80 TRP B C 1
ATOM 2356 O O . TRP B 1 80 ? 16.984 -12.516 -7.633 1 97.69 80 TRP B O 1
ATOM 2366 N N . ILE B 1 81 ? 18.109 -11.883 -5.781 1 97.56 81 ILE B N 1
ATOM 2367 C CA . ILE B 1 81 ? 18.375 -13.258 -5.375 1 97.56 81 ILE B CA 1
ATOM 2368 C C . ILE B 1 81 ? 17.047 -13.945 -5.008 1 97.56 81 ILE B C 1
ATOM 2370 O O . ILE B 1 81 ? 16.859 -15.125 -5.312 1 97.56 81 ILE B O 1
ATOM 2374 N N . ALA B 1 82 ? 16.172 -13.211 -4.418 1 97 82 ALA B N 1
ATOM 2375 C CA . ALA B 1 82 ? 14.906 -13.789 -3.988 1 97 82 ALA B CA 1
ATOM 2376 C C . ALA B 1 82 ? 14.102 -14.289 -5.184 1 97 82 ALA B C 1
ATOM 2378 O O . ALA B 1 82 ? 13.727 -15.461 -5.242 1 97 82 ALA B O 1
ATOM 2379 N N . PRO B 1 83 ? 13.859 -13.406 -6.18 1 98 83 PRO B N 1
ATOM 2380 C CA . PRO B 1 83 ? 13.117 -13.922 -7.336 1 98 83 PRO B CA 1
ATOM 2381 C C . PRO B 1 83 ? 13.898 -14.984 -8.109 1 98 83 PRO B C 1
ATOM 2383 O O . PRO B 1 83 ? 13.297 -15.891 -8.695 1 98 83 PRO B O 1
ATOM 2386 N N . TYR B 1 84 ? 15.219 -14.891 -8.109 1 98.62 84 TYR B N 1
ATOM 2387 C CA . TYR B 1 84 ? 16 -15.93 -8.766 1 98.62 84 TYR B CA 1
ATOM 2388 C C . TYR B 1 84 ? 15.773 -17.281 -8.117 1 98.62 84 TYR B C 1
ATOM 2390 O O . TYR B 1 84 ? 15.5 -18.281 -8.797 1 98.62 84 TYR B O 1
ATOM 2398 N N . VAL B 1 85 ? 15.859 -17.344 -6.793 1 98.38 85 VAL B N 1
ATOM 2399 C CA . VAL B 1 85 ? 15.68 -18.594 -6.055 1 98.38 85 VAL B CA 1
ATOM 2400 C C . VAL B 1 85 ? 14.258 -19.109 -6.242 1 98.38 85 VAL B C 1
ATOM 2402 O O . VAL B 1 85 ? 14.047 -20.281 -6.535 1 98.38 85 VAL B O 1
ATOM 2405 N N . LEU B 1 86 ? 13.289 -18.266 -6.082 1 97.88 86 LEU B N 1
ATOM 2406 C CA . LEU B 1 86 ? 11.883 -18.625 -6.207 1 97.88 86 LEU B CA 1
ATOM 2407 C C . LEU B 1 86 ? 11.594 -19.203 -7.59 1 97.88 86 LEU B C 1
ATOM 2409 O O . LEU B 1 86 ? 11 -20.281 -7.699 1 97.88 86 LEU B O 1
ATOM 2413 N N . ILE B 1 87 ? 12.062 -18.562 -8.656 1 98.38 87 ILE B N 1
ATOM 2414 C CA . ILE B 1 87 ? 11.672 -18.891 -10.023 1 98.38 87 ILE B CA 1
ATOM 2415 C C . ILE B 1 87 ? 12.477 -20.094 -10.523 1 98.38 87 ILE B C 1
ATOM 2417 O O . ILE B 1 87 ? 11.938 -20.969 -11.195 1 98.38 87 ILE B O 1
ATOM 2421 N N . SER B 1 88 ? 13.734 -20.125 -10.125 1 98.12 88 SER B N 1
ATOM 2422 C CA . SER B 1 88 ? 14.594 -21.219 -10.602 1 98.12 88 SER B CA 1
ATOM 2423 C C . SER B 1 88 ? 14.273 -22.516 -9.883 1 98.12 88 SER B C 1
ATOM 2425 O O . SER B 1 88 ? 14.492 -23.609 -10.438 1 98.12 88 SER B O 1
ATOM 2427 N N . SER B 1 89 ? 13.781 -22.516 -8.68 1 95.5 89 SER B N 1
ATOM 2428 C CA . SER B 1 89 ? 13.523 -23.719 -7.902 1 95.5 89 SER B CA 1
ATOM 2429 C C . SER B 1 89 ? 12.25 -24.422 -8.375 1 95.5 89 SER B C 1
ATOM 2431 O O . SER B 1 89 ? 12.078 -25.625 -8.148 1 95.5 89 SER B O 1
ATOM 2433 N N . ARG B 1 90 ? 11.305 -23.734 -8.898 1 92.12 90 ARG B N 1
ATOM 2434 C CA . ARG B 1 90 ? 10.023 -24.234 -9.398 1 92.12 90 ARG B CA 1
ATOM 2435 C C . ARG B 1 90 ? 9.164 -24.781 -8.266 1 92.12 90 ARG B C 1
ATOM 2437 O O . ARG B 1 90 ? 8.203 -25.516 -8.508 1 92.12 90 ARG B O 1
ATOM 2444 N N . ILE B 1 91 ? 9.555 -24.391 -7.098 1 91.56 91 ILE B N 1
ATOM 2445 C CA . ILE B 1 91 ? 8.758 -24.797 -5.949 1 91.56 91 ILE B CA 1
ATOM 2446 C C . ILE B 1 91 ? 7.434 -24.031 -5.941 1 91.56 91 ILE B C 1
ATOM 2448 O O . ILE B 1 91 ? 7.402 -22.828 -6.215 1 91.56 91 ILE B O 1
ATOM 2452 N N . VAL B 1 92 ? 6.363 -24.766 -5.656 1 94.19 92 VAL B N 1
ATOM 2453 C CA . VAL B 1 92 ? 5.066 -24.125 -5.453 1 94.19 92 VAL B CA 1
ATOM 2454 C C . VAL B 1 92 ? 4.836 -23.891 -3.961 1 94.19 92 VAL B C 1
ATOM 2456 O O . VAL B 1 92 ? 4.754 -24.844 -3.178 1 94.19 92 VAL B O 1
ATOM 2459 N N . PRO B 1 93 ? 4.738 -22.625 -3.605 1 97.06 93 PRO B N 1
ATOM 2460 C CA . PRO B 1 93 ? 4.594 -22.328 -2.178 1 97.06 93 PRO B CA 1
ATOM 2461 C C . PRO B 1 93 ? 3.371 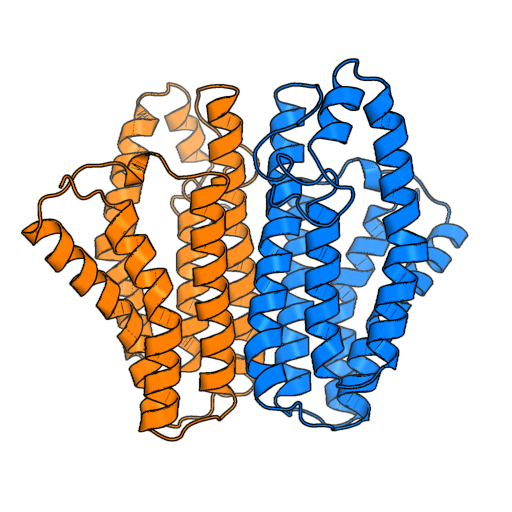-23 -1.559 1 97.06 93 PRO B C 1
ATOM 2463 O O . PRO B 1 93 ? 2.359 -23.203 -2.236 1 97.06 93 PRO B O 1
ATOM 2466 N N . HIS B 1 94 ? 3.529 -23.391 -0.266 1 97.69 94 HIS B N 1
ATOM 2467 C CA . HIS B 1 94 ? 2.398 -23.938 0.476 1 97.69 94 HIS B CA 1
ATOM 2468 C C . HIS B 1 94 ? 1.239 -22.953 0.524 1 97.69 94 HIS B C 1
ATOM 2470 O O . HIS B 1 94 ? 1.447 -21.734 0.42 1 97.69 94 HIS B O 1
ATOM 2476 N N . LEU B 1 95 ? 0.091 -23.5 0.691 1 97.5 95 LEU B N 1
ATOM 2477 C CA . LEU B 1 95 ? -1.13 -22.703 0.693 1 97.5 95 LEU B CA 1
ATOM 2478 C C . LEU B 1 95 ? -1.062 -21.609 1.752 1 97.5 95 LEU B C 1
ATOM 2480 O O . LEU B 1 95 ? -1.453 -20.469 1.496 1 97.5 95 LEU B O 1
ATOM 2484 N N . VAL B 1 96 ? -0.59 -21.906 2.91 1 97.75 96 VAL B N 1
ATOM 2485 C CA . VAL B 1 96 ? -0.51 -20.938 4 1 97.75 96 VAL B CA 1
ATOM 2486 C C . VAL B 1 96 ? 0.392 -19.781 3.592 1 97.75 96 VAL B C 1
ATOM 2488 O O . VAL B 1 96 ? 0.085 -18.625 3.875 1 97.75 96 VAL B O 1
ATOM 2491 N N . THR B 1 97 ? 1.502 -20.078 2.949 1 98.31 97 THR B N 1
ATOM 2492 C CA . THR B 1 97 ? 2.422 -19.062 2.463 1 98.31 97 THR B CA 1
ATOM 2493 C C . THR B 1 97 ? 1.735 -18.156 1.444 1 98.31 97 THR B C 1
ATOM 2495 O O . THR B 1 97 ? 1.828 -16.922 1.535 1 98.31 97 THR B O 1
ATOM 2498 N N . LEU B 1 98 ? 0.984 -18.797 0.575 1 97.56 98 LEU B N 1
ATOM 2499 C CA . LEU B 1 98 ? 0.304 -18.047 -0.48 1 97.56 98 LEU B CA 1
ATOM 2500 C C . LEU B 1 98 ? -0.773 -17.141 0.102 1 97.56 98 LEU B C 1
ATOM 2502 O O . LEU B 1 98 ? -0.969 -16.031 -0.374 1 97.56 98 LEU B O 1
ATOM 2506 N N . LEU B 1 99 ? -1.38 -17.562 1.176 1 98.06 99 LEU B N 1
ATOM 2507 C CA . LEU B 1 99 ? -2.473 -16.812 1.774 1 98.06 99 LEU B CA 1
ATOM 2508 C C . LEU B 1 99 ? -1.936 -15.68 2.648 1 98.06 99 LEU B C 1
ATOM 2510 O O . LEU B 1 99 ? -2.648 -14.711 2.928 1 98.06 99 LEU B O 1
ATOM 2514 N N . THR B 1 100 ? -0.644 -15.773 3.027 1 98.38 100 THR B N 1
ATOM 2515 C CA . THR B 1 100 ? -0.175 -14.812 4.012 1 98.38 100 THR B CA 1
ATOM 2516 C C . THR B 1 100 ? 0.804 -13.82 3.381 1 98.38 100 THR B C 1
ATOM 2518 O O . THR B 1 100 ? 0.953 -12.695 3.857 1 98.38 100 THR B O 1
ATOM 2521 N N . ALA B 1 101 ? 1.483 -14.18 2.309 1 98.62 101 ALA B N 1
ATOM 2522 C CA . ALA B 1 101 ? 2.551 -13.375 1.724 1 98.62 101 ALA B CA 1
ATOM 2523 C C . ALA B 1 101 ? 2.025 -12.016 1.271 1 98.62 101 ALA B C 1
ATOM 2525 O O . ALA B 1 101 ? 2.604 -10.977 1.604 1 98.62 101 ALA B O 1
ATOM 2526 N N . VAL B 1 102 ? 0.882 -12.031 0.577 1 98.69 102 VAL B N 1
ATOM 2527 C CA . VAL B 1 102 ? 0.348 -10.805 0.007 1 98.69 102 VAL B CA 1
ATOM 2528 C C . VAL B 1 102 ? -0.144 -9.883 1.126 1 98.69 102 VAL B C 1
ATOM 2530 O O . VAL B 1 102 ? 0.238 -8.719 1.19 1 98.69 102 VAL B O 1
ATOM 2533 N N . PRO B 1 103 ? -0.908 -10.383 2.127 1 98.81 103 PRO B N 1
ATOM 2534 C CA . PRO B 1 103 ? -1.32 -9.508 3.225 1 98.81 103 PRO B CA 1
ATOM 2535 C C . PRO B 1 103 ? -0.136 -8.93 3.998 1 98.81 103 PRO B C 1
ATOM 2537 O O . PRO B 1 103 ? -0.154 -7.758 4.379 1 98.81 103 PRO B O 1
ATOM 2540 N N . ILE B 1 104 ? 0.858 -9.727 4.227 1 98.81 104 ILE B N 1
ATOM 2541 C CA . ILE B 1 104 ? 2.039 -9.258 4.945 1 98.81 104 ILE B CA 1
ATOM 2542 C C . ILE B 1 104 ? 2.707 -8.125 4.168 1 98.81 104 ILE B C 1
ATOM 2544 O O . ILE B 1 104 ? 3.057 -7.094 4.738 1 98.81 104 ILE B O 1
ATOM 2548 N N . CYS B 1 105 ? 2.828 -8.297 2.869 1 98.75 105 CYS B N 1
ATOM 2549 C CA . CYS B 1 105 ? 3.424 -7.273 2.018 1 98.75 105 CYS B CA 1
ATOM 2550 C C . CYS B 1 105 ? 2.6 -5.992 2.051 1 98.75 105 CYS B C 1
ATOM 2552 O O . CYS B 1 105 ? 3.156 -4.895 2.119 1 98.75 105 CYS B O 1
ATOM 2554 N N . LEU B 1 106 ? 1.287 -6.129 2.062 1 98.88 106 LEU B N 1
ATOM 2555 C CA . LEU B 1 106 ? 0.419 -4.957 2.037 1 98.88 106 LEU B CA 1
ATOM 2556 C C . LEU B 1 106 ? 0.501 -4.191 3.354 1 98.88 106 LEU B C 1
ATOM 2558 O O . LEU B 1 106 ? 0.462 -2.961 3.363 1 98.88 106 LEU B O 1
ATOM 2562 N N . VAL B 1 107 ? 0.652 -4.906 4.441 1 98.81 107 VAL B N 1
ATOM 2563 C CA . VAL B 1 107 ? 0.869 -4.238 5.719 1 98.81 107 VAL B CA 1
ATOM 2564 C C . VAL B 1 107 ? 2.207 -3.504 5.699 1 98.81 107 VAL B C 1
ATOM 2566 O O . VAL B 1 107 ? 2.314 -2.383 6.203 1 98.81 107 VAL B O 1
ATOM 2569 N N . GLY B 1 108 ? 3.176 -4.152 5.156 1 98.81 108 GLY B N 1
ATOM 2570 C CA . GLY B 1 108 ? 4.457 -3.484 4.984 1 98.81 108 GLY B CA 1
ATOM 2571 C C . GLY B 1 108 ? 4.363 -2.234 4.129 1 98.81 108 GLY B C 1
ATOM 2572 O O . GLY B 1 108 ? 4.945 -1.201 4.469 1 98.81 108 GLY B O 1
ATOM 2573 N N . PHE B 1 109 ? 3.619 -2.332 3.02 1 98.69 109 PHE B N 1
ATOM 2574 C CA . PHE B 1 109 ? 3.361 -1.194 2.143 1 98.69 109 PHE B CA 1
ATOM 2575 C C . PHE B 1 109 ? 2.746 -0.038 2.922 1 98.69 109 PHE B C 1
ATOM 2577 O O . PHE B 1 109 ? 3.168 1.11 2.775 1 98.69 109 PHE B O 1
ATOM 2584 N N . PHE B 1 110 ? 1.814 -0.381 3.717 1 98.81 110 PHE B N 1
ATOM 2585 C CA . PHE B 1 110 ? 1.077 0.588 4.52 1 98.81 110 PHE B CA 1
ATOM 2586 C C . PHE B 1 110 ? 2.018 1.349 5.445 1 98.81 110 PHE B C 1
ATOM 2588 O O . PHE B 1 110 ? 1.998 2.58 5.484 1 98.81 110 PHE B O 1
ATOM 2595 N N . PHE B 1 111 ? 2.887 0.676 6.133 1 98.81 111 PHE B N 1
ATOM 2596 C CA . PHE B 1 111 ? 3.799 1.299 7.082 1 98.81 111 PHE B CA 1
ATOM 2597 C C . PHE B 1 111 ? 4.898 2.064 6.359 1 98.81 111 PHE B C 1
ATOM 2599 O O . PHE B 1 111 ? 5.262 3.172 6.762 1 98.81 111 PHE B O 1
ATOM 2606 N N . HIS B 1 112 ? 5.402 1.505 5.301 1 98.69 112 HIS B N 1
ATOM 2607 C CA . HIS B 1 112 ? 6.508 2.125 4.578 1 98.69 112 HIS B CA 1
ATOM 2608 C C . HIS B 1 112 ? 6.074 3.441 3.939 1 98.69 112 HIS B C 1
ATOM 2610 O O . HIS B 1 112 ? 6.602 4.504 4.281 1 98.69 112 HIS B O 1
ATOM 2616 N N . PHE B 1 113 ? 5.078 3.393 3.162 1 98.75 113 PHE B N 1
ATOM 2617 C CA . PHE B 1 113 ? 4.68 4.559 2.385 1 98.75 113 PHE B CA 1
ATOM 2618 C C . PHE B 1 113 ? 3.881 5.535 3.24 1 98.75 113 PHE B C 1
ATOM 2620 O O . PHE B 1 113 ? 3.986 6.75 3.066 1 98.75 113 PHE B O 1
ATOM 2627 N N . GLY B 1 114 ? 3.068 4.984 4.168 1 98.62 114 GLY B N 1
ATOM 2628 C CA . GLY B 1 114 ? 2.301 5.844 5.059 1 98.62 114 GLY B CA 1
ATOM 2629 C C . GLY B 1 114 ? 3.17 6.66 5.996 1 98.62 114 GLY B C 1
ATOM 2630 O O . GLY B 1 114 ? 2.941 7.855 6.18 1 98.62 114 GLY B O 1
ATOM 2631 N N . ALA B 1 115 ? 4.164 6.039 6.582 1 98.56 115 ALA B N 1
ATOM 2632 C CA . ALA B 1 115 ? 5.055 6.727 7.516 1 98.56 115 ALA B CA 1
ATOM 2633 C C . ALA B 1 115 ? 5.891 7.785 6.797 1 98.56 115 ALA B C 1
ATOM 2635 O O . ALA B 1 115 ? 6.074 8.891 7.305 1 98.56 115 ALA B O 1
ATOM 2636 N N . ASP B 1 116 ? 6.406 7.438 5.621 1 98.44 116 ASP B N 1
ATOM 2637 C CA . ASP B 1 116 ? 7.184 8.398 4.844 1 98.44 116 ASP B CA 1
ATOM 2638 C C . ASP B 1 116 ? 6.32 9.586 4.426 1 98.44 116 ASP B C 1
ATOM 2640 O O . ASP B 1 116 ? 6.809 10.719 4.355 1 98.44 116 ASP B O 1
ATOM 2644 N N . SER B 1 117 ? 5.066 9.289 4.105 1 98.56 117 SER B N 1
ATOM 2645 C CA . SER B 1 117 ? 4.145 10.375 3.77 1 98.56 117 SER B CA 1
ATOM 2646 C C . SER B 1 117 ? 3.945 11.32 4.953 1 98.56 117 SER B C 1
ATOM 2648 O O . SER B 1 117 ? 4.086 12.531 4.812 1 98.56 117 SER B O 1
ATOM 2650 N N . GLN B 1 118 ? 3.633 10.758 6.117 1 98.44 118 GLN B N 1
ATOM 2651 C CA . GLN B 1 118 ? 3.479 11.586 7.309 1 98.44 118 GLN B CA 1
ATOM 2652 C C . GLN B 1 118 ? 4.723 12.43 7.559 1 98.44 118 GLN B C 1
ATOM 2654 O O . GLN B 1 118 ? 4.625 13.641 7.777 1 98.44 118 GLN B O 1
ATOM 2659 N N . LYS B 1 119 ? 5.859 11.773 7.527 1 97.88 119 LYS B N 1
ATOM 2660 C CA . LYS B 1 119 ? 7.121 12.445 7.824 1 97.88 119 LYS B CA 1
ATOM 2661 C C . LYS B 1 119 ? 7.375 13.594 6.855 1 97.88 119 LYS B C 1
ATOM 2663 O O . LYS B 1 119 ? 7.68 14.711 7.273 1 97.88 119 LYS B O 1
ATOM 2668 N N . TYR B 1 120 ? 7.215 13.367 5.609 1 97.94 120 TYR B N 1
ATOM 2669 C CA . TYR B 1 120 ? 7.531 14.352 4.578 1 97.94 120 TYR B CA 1
ATOM 2670 C C . TYR B 1 120 ? 6.645 15.578 4.707 1 97.94 120 TYR B C 1
ATOM 2672 O O . TYR B 1 120 ? 7.141 16.703 4.746 1 97.94 120 TYR B O 1
ATOM 2680 N N . PHE B 1 121 ? 5.402 15.375 4.82 1 97.81 121 PHE B N 1
ATOM 2681 C CA . PHE B 1 121 ? 4.48 16.5 4.746 1 97.81 121 PHE B CA 1
ATOM 2682 C C . PHE B 1 121 ? 4.449 17.266 6.062 1 97.81 121 PHE B C 1
ATOM 2684 O O . PHE B 1 121 ? 4.285 18.484 6.074 1 97.81 121 PHE B O 1
ATOM 2691 N N . ILE B 1 122 ? 4.641 16.547 7.207 1 97.31 122 ILE B N 1
ATOM 2692 C CA . ILE B 1 122 ? 4.695 17.25 8.484 1 97.31 122 ILE B CA 1
ATOM 2693 C C . ILE B 1 122 ? 5.953 18.109 8.547 1 97.31 122 ILE B C 1
ATOM 2695 O O . ILE B 1 122 ? 5.895 19.281 8.93 1 97.31 122 ILE B O 1
ATOM 2699 N N . LEU B 1 123 ? 7.066 17.578 8.109 1 96.12 123 LEU B N 1
ATOM 2700 C CA . LEU B 1 123 ? 8.32 18.312 8.219 1 96.12 123 LEU B CA 1
ATOM 2701 C C . LEU B 1 123 ? 8.352 19.484 7.25 1 96.12 123 LEU B C 1
ATOM 2703 O O . LEU B 1 123 ? 9.062 20.469 7.484 1 96.12 123 LEU B O 1
ATOM 2707 N N . LYS B 1 124 ? 7.586 19.391 6.211 1 94 124 LYS B N 1
ATOM 2708 C CA . LYS B 1 124 ? 7.43 20.516 5.293 1 94 124 LYS B CA 1
ATOM 2709 C C . LYS B 1 124 ? 6.629 21.641 5.941 1 94 124 LYS B C 1
ATOM 2711 O O . LYS B 1 124 ? 6.832 22.812 5.621 1 94 124 LYS B O 1
ATOM 2716 N N . THR B 1 125 ? 5.785 21.25 6.867 1 92.62 125 THR B N 1
ATOM 2717 C CA . THR B 1 125 ? 4.883 22.219 7.496 1 92.62 125 THR B CA 1
ATOM 2718 C C . THR B 1 125 ? 5.465 22.719 8.812 1 92.62 125 THR B C 1
ATOM 2720 O O . THR B 1 125 ? 5.395 23.906 9.109 1 92.62 125 THR B O 1
ATOM 2723 N N . LYS B 1 126 ? 6.051 21.828 9.594 1 92.12 126 LYS B N 1
ATOM 2724 C CA . LYS B 1 126 ? 6.582 22.125 10.922 1 92.12 126 LYS B CA 1
ATOM 2725 C C . LYS B 1 126 ? 7.785 21.25 11.242 1 92.12 126 LYS B C 1
ATOM 2727 O O . LYS B 1 126 ? 7.668 20.016 11.281 1 92.12 126 LYS B O 1
ATOM 2732 N N . LYS B 1 127 ? 8.836 21.891 11.539 1 92.75 127 LYS B N 1
ATOM 2733 C CA . LYS B 1 127 ? 10.023 21.141 11.914 1 92.75 127 LYS B CA 1
ATOM 2734 C C . LYS B 1 127 ? 9.922 20.625 13.344 1 92.75 127 LYS B C 1
ATOM 2736 O O . LYS B 1 127 ? 9.219 21.203 14.172 1 92.75 127 LYS B O 1
ATOM 2741 N N . GLY B 1 128 ? 10.531 19.5 13.578 1 94.31 128 GLY B N 1
ATOM 2742 C CA . GLY B 1 128 ? 10.547 18.953 14.93 1 94.31 128 GLY B CA 1
ATOM 2743 C C . GLY B 1 128 ? 10.492 17.438 14.961 1 94.31 128 GLY B C 1
ATOM 2744 O O . GLY B 1 128 ? 10.609 16.781 13.93 1 94.31 128 GLY B O 1
ATOM 2745 N N . LEU B 1 129 ? 10.375 16.922 16.156 1 96.94 129 LEU B N 1
ATOM 2746 C CA . LEU B 1 129 ? 10.305 15.492 16.406 1 96.94 129 LEU B CA 1
ATOM 2747 C C . LEU B 1 129 ? 8.867 14.984 16.25 1 96.94 129 LEU B C 1
ATOM 2749 O O . LEU B 1 129 ? 7.961 15.469 16.938 1 96.94 129 LEU B O 1
ATOM 2753 N N . ILE B 1 130 ? 8.688 14.156 15.336 1 97.19 130 ILE B N 1
ATOM 2754 C CA . ILE B 1 130 ? 7.375 13.547 15.133 1 97.19 130 ILE B CA 1
ATOM 2755 C C . ILE B 1 130 ? 7.211 12.352 16.062 1 97.19 130 ILE B C 1
ATOM 2757 O O . ILE B 1 130 ? 7.988 11.391 16 1 97.19 130 ILE B O 1
ATOM 2761 N N . THR B 1 131 ? 6.188 12.336 16.906 1 97.44 131 THR B N 1
ATOM 2762 C CA . THR B 1 131 ? 6.074 11.289 17.906 1 97.44 131 THR B CA 1
ATOM 2763 C C . THR B 1 131 ? 4.668 10.695 17.906 1 97.44 131 THR B C 1
ATOM 2765 O O . THR B 1 131 ? 4.297 9.977 18.844 1 97.44 131 THR B O 1
ATOM 2768 N N . ASP B 1 132 ? 3.844 10.945 16.938 1 97.38 132 ASP B N 1
ATOM 2769 C CA . ASP B 1 132 ? 2.479 10.438 16.859 1 97.38 132 ASP B CA 1
ATOM 2770 C C . ASP B 1 132 ? 2.246 9.664 15.57 1 97.38 132 ASP B C 1
ATOM 2772 O O . ASP B 1 132 ? 3.189 9.398 14.82 1 97.38 132 ASP B O 1
ATOM 2776 N N . GLY B 1 133 ? 1.017 9.18 15.398 1 97.94 133 GLY B N 1
ATOM 2777 C CA . GLY B 1 133 ? 0.691 8.453 14.18 1 97.94 133 GLY B CA 1
ATOM 2778 C C . GLY B 1 133 ? 1.521 7.199 14 1 97.94 133 GLY B C 1
ATOM 2779 O O . GLY B 1 133 ? 1.594 6.359 14.898 1 97.94 133 GLY B O 1
ATOM 2780 N N . PHE B 1 134 ? 2.17 7.176 12.852 1 98.5 134 PHE B N 1
ATOM 2781 C CA . PHE B 1 134 ? 2.98 6.004 12.547 1 98.5 134 PHE B CA 1
ATOM 2782 C C . PHE B 1 134 ? 4.156 5.895 13.508 1 98.5 134 PHE B C 1
ATOM 2784 O O . PHE B 1 134 ? 4.695 4.805 13.719 1 98.5 134 PHE B O 1
ATOM 2791 N N . PHE B 1 135 ? 4.527 6.965 14.117 1 98.38 135 PHE B N 1
ATOM 2792 C CA . PHE B 1 135 ? 5.734 7.047 14.93 1 98.38 135 PHE B CA 1
ATOM 2793 C C . PHE B 1 135 ? 5.398 6.949 16.406 1 98.38 135 PHE B C 1
ATOM 2795 O O . PHE B 1 135 ? 6.273 7.105 17.266 1 98.38 135 PHE B O 1
ATOM 2802 N N . SER B 1 136 ? 4.203 6.688 16.734 1 97.81 136 SER B N 1
ATOM 2803 C CA . SER B 1 136 ? 3.758 6.758 18.109 1 97.81 136 SER B CA 1
ATOM 2804 C C . SER B 1 136 ? 4.301 5.59 18.938 1 97.81 136 SER B C 1
ATOM 2806 O O . SER B 1 136 ? 4.477 5.703 20.156 1 97.81 136 SER B O 1
ATOM 2808 N N . ARG B 1 137 ? 4.652 4.41 18.203 1 97.62 137 ARG B N 1
ATOM 2809 C CA . ARG B 1 137 ? 5.027 3.221 18.953 1 97.62 137 ARG B CA 1
ATOM 2810 C C . ARG B 1 137 ? 6.355 2.652 18.469 1 97.62 137 ARG B C 1
ATOM 2812 O O . ARG B 1 137 ? 6.887 1.71 19.047 1 97.62 137 ARG B O 1
ATOM 2819 N N . THR B 1 138 ? 6.84 3.135 17.469 1 98 138 THR B N 1
ATOM 2820 C CA . THR B 1 138 ? 8.133 2.766 16.891 1 98 138 THR B CA 1
ATOM 2821 C C . THR B 1 138 ? 8.82 3.984 16.297 1 98 138 THR B C 1
ATOM 2823 O O . THR B 1 138 ? 8.164 4.867 15.742 1 98 138 THR B O 1
ATOM 2826 N N . ARG B 1 139 ? 10.109 3.969 16.359 1 98.06 139 ARG B N 1
ATOM 2827 C CA . ARG B 1 139 ? 10.875 5.125 15.898 1 98.06 139 ARG B CA 1
ATOM 2828 C C . ARG B 1 139 ? 11.25 4.977 14.43 1 98.06 139 ARG B C 1
ATOM 2830 O O . ARG B 1 139 ? 11.727 5.93 13.805 1 98.06 139 ARG B O 1
ATOM 2837 N N . ASN B 1 140 ? 11.016 3.721 13.891 1 98.31 140 ASN B N 1
ATOM 2838 C CA . ASN B 1 140 ? 11.367 3.463 12.5 1 98.31 140 ASN B CA 1
ATOM 2839 C C . ASN B 1 140 ? 10.273 2.682 11.781 1 98.31 140 ASN B C 1
ATOM 2841 O O . ASN B 1 140 ? 10.523 1.602 11.242 1 98.31 140 ASN B O 1
ATOM 2845 N N . PRO B 1 141 ? 9.07 3.268 11.695 1 98.5 141 PRO B N 1
ATOM 2846 C CA . PRO B 1 141 ? 7.941 2.551 11.086 1 98.5 141 PRO B CA 1
ATOM 2847 C C . PRO B 1 141 ? 8.156 2.273 9.602 1 98.5 141 PRO B C 1
ATOM 2849 O O . PRO B 1 141 ? 7.664 1.268 9.078 1 98.5 141 PRO B O 1
ATOM 2852 N N . ASN B 1 142 ? 8.812 3.189 8.852 1 98.25 142 ASN B N 1
ATOM 2853 C CA . ASN B 1 142 ? 9.062 2.961 7.43 1 98.25 142 ASN B CA 1
ATOM 2854 C C . ASN B 1 142 ? 9.969 1.755 7.207 1 98.25 142 ASN B C 1
ATOM 2856 O O . ASN B 1 142 ? 9.766 0.982 6.27 1 98.25 142 ASN B O 1
ATOM 2860 N N . PHE B 1 143 ? 10.945 1.531 8.055 1 98.31 143 PHE B N 1
ATOM 2861 C CA . PHE B 1 143 ? 11.844 0.384 7.945 1 98.31 143 PHE B CA 1
ATOM 2862 C C . PHE B 1 143 ? 11.125 -0.901 8.344 1 98.31 143 PHE B C 1
ATOM 2864 O O . PHE B 1 143 ? 11.406 -1.969 7.793 1 98.31 143 PHE B O 1
ATOM 2871 N N . LEU B 1 144 ? 10.25 -0.794 9.406 1 98.5 144 LEU B N 1
ATOM 2872 C CA . LEU B 1 144 ? 9.375 -1.93 9.68 1 98.5 144 LEU B CA 1
ATOM 2873 C C . LEU B 1 144 ? 8.633 -2.357 8.422 1 98.5 144 LEU B C 1
ATOM 2875 O O . LEU B 1 144 ? 8.555 -3.549 8.117 1 98.5 144 LEU B O 1
ATOM 2879 N N . GLY B 1 145 ? 8.094 -1.384 7.711 1 98.75 145 GLY B N 1
ATOM 2880 C CA . GLY B 1 145 ? 7.395 -1.669 6.469 1 98.75 145 GLY B CA 1
ATOM 2881 C C . GLY B 1 145 ? 8.266 -2.357 5.438 1 98.75 145 GLY B C 1
ATOM 2882 O O . GLY B 1 145 ? 7.852 -3.342 4.82 1 98.75 145 GLY B O 1
ATOM 2883 N N . GLU B 1 146 ? 9.453 -1.876 5.207 1 98.25 146 GLU B N 1
ATOM 2884 C CA . GLU B 1 146 ? 10.359 -2.467 4.23 1 98.25 146 GLU B CA 1
ATOM 2885 C C . GLU B 1 146 ? 10.719 -3.902 4.605 1 98.25 146 GLU B C 1
ATOM 2887 O O . GLU B 1 146 ? 10.82 -4.77 3.736 1 98.25 146 GLU B O 1
ATOM 2892 N N . VAL B 1 147 ? 10.906 -4.109 5.879 1 98.5 147 VAL B N 1
ATOM 2893 C CA . VAL B 1 147 ? 11.219 -5.453 6.363 1 98.5 147 VAL B CA 1
ATOM 2894 C C . VAL B 1 147 ? 10.047 -6.387 6.074 1 98.5 147 VAL B C 1
ATOM 2896 O O . VAL B 1 147 ? 10.242 -7.504 5.586 1 98.5 147 VAL B O 1
ATOM 2899 N N . LEU B 1 148 ? 8.852 -5.969 6.348 1 98.75 148 LEU B N 1
ATOM 2900 C CA . LEU B 1 148 ? 7.66 -6.785 6.113 1 98.75 148 LEU B CA 1
ATOM 2901 C C . LEU B 1 148 ? 7.477 -7.059 4.621 1 98.75 148 LEU B C 1
ATOM 2903 O O . LEU B 1 148 ? 7.098 -8.164 4.234 1 98.75 148 LEU B O 1
ATOM 2907 N N . ILE B 1 149 ? 7.703 -6.059 3.785 1 98.62 149 ILE B N 1
ATOM 2908 C CA . ILE B 1 149 ? 7.59 -6.211 2.338 1 98.62 149 ILE B CA 1
ATOM 2909 C C . ILE B 1 149 ? 8.539 -7.305 1.859 1 98.62 149 ILE B C 1
ATOM 2911 O O . ILE B 1 149 ? 8.117 -8.266 1.218 1 98.62 149 ILE B O 1
ATOM 2915 N N . TYR B 1 150 ? 9.805 -7.172 2.23 1 98.12 150 TYR B N 1
ATOM 2916 C CA . TYR B 1 150 ? 10.781 -8.148 1.77 1 98.12 150 TYR B CA 1
ATOM 2917 C C . TYR B 1 150 ? 10.508 -9.523 2.377 1 98.12 150 TYR B C 1
ATOM 2919 O O . TYR B 1 150 ? 10.727 -10.547 1.729 1 98.12 150 TYR B O 1
ATOM 2927 N N . PHE B 1 151 ? 10.086 -9.547 3.641 1 98.5 151 PHE B N 1
ATOM 2928 C CA . PHE B 1 151 ? 9.734 -10.812 4.27 1 98.5 151 PHE B CA 1
ATOM 2929 C C . PHE B 1 151 ? 8.641 -11.523 3.477 1 98.5 151 PHE B C 1
ATOM 2931 O O . PHE B 1 151 ? 8.742 -12.727 3.217 1 98.5 151 PHE B O 1
ATOM 2938 N N . GLY B 1 152 ? 7.59 -10.789 3.09 1 98.31 152 GLY B N 1
ATOM 2939 C CA . GLY B 1 152 ? 6.535 -11.359 2.268 1 98.31 152 GLY B CA 1
ATOM 2940 C C . GLY B 1 152 ? 7.047 -11.93 0.958 1 98.31 152 GLY B C 1
ATOM 2941 O O . GLY B 1 152 ? 6.633 -13.023 0.549 1 98.31 152 GLY B O 1
ATOM 2942 N N . TRP B 1 153 ? 7.949 -11.211 0.314 1 97.44 153 TRP B N 1
ATOM 2943 C CA . TRP B 1 153 ? 8.57 -11.703 -0.91 1 97.44 153 TRP B CA 1
ATOM 2944 C C . TRP B 1 153 ? 9.375 -12.969 -0.64 1 97.44 153 TRP B C 1
ATOM 2946 O O . TRP B 1 153 ? 9.281 -13.945 -1.391 1 97.44 153 TRP B O 1
ATOM 2956 N N . SER B 1 154 ? 10.109 -12.969 0.43 1 97.5 154 SER B N 1
ATOM 2957 C CA . SER B 1 154 ? 11.07 -14.023 0.722 1 97.5 154 SER B CA 1
ATOM 2958 C C . SER B 1 154 ? 10.375 -15.336 1.039 1 97.5 154 SER B C 1
ATOM 2960 O O . SER B 1 154 ? 10.859 -16.406 0.661 1 97.5 154 SER B O 1
ATOM 2962 N N . ILE B 1 155 ? 9.273 -15.258 1.726 1 97.69 155 ILE B N 1
ATOM 2963 C CA . ILE B 1 155 ? 8.656 -16.5 2.188 1 97.69 155 ILE B CA 1
ATOM 2964 C C . ILE B 1 155 ? 8.039 -17.234 1.004 1 97.69 155 ILE B C 1
ATOM 2966 O O . ILE B 1 155 ? 7.75 -18.438 1.094 1 97.69 155 ILE B O 1
ATOM 2970 N N . LEU B 1 156 ? 7.801 -16.594 -0.123 1 97.25 156 LEU B N 1
ATOM 2971 C CA . LEU B 1 156 ? 7.25 -17.234 -1.312 1 97.25 156 LEU B CA 1
ATOM 2972 C C . LEU B 1 156 ? 8.219 -18.266 -1.878 1 97.25 156 LEU B C 1
ATOM 2974 O O . LEU B 1 156 ? 7.801 -19.234 -2.514 1 97.25 156 LEU B O 1
ATOM 2978 N N . ALA B 1 157 ? 9.531 -18.062 -1.65 1 96.31 157 ALA B N 1
ATOM 2979 C CA . ALA B 1 157 ? 10.547 -18.953 -2.191 1 96.31 157 ALA B CA 1
ATOM 2980 C C . ALA B 1 157 ? 10.68 -20.219 -1.336 1 96.31 157 ALA B C 1
ATOM 2982 O O . ALA B 1 157 ? 11.273 -21.203 -1.767 1 96.31 157 ALA B O 1
ATOM 2983 N N . GLU B 1 158 ? 10.148 -20.141 -0.078 1 96.75 158 GLU B N 1
ATOM 2984 C CA . GLU B 1 158 ? 10.258 -21.25 0.871 1 96.75 158 GLU B CA 1
ATOM 2985 C C . GLU B 1 158 ? 11.688 -21.781 0.925 1 96.75 158 GLU B C 1
ATOM 2987 O O . GLU B 1 158 ? 11.898 -23 0.844 1 96.75 158 GLU B O 1
ATOM 2992 N N . SER B 1 159 ? 12.617 -20.938 0.886 1 96.69 159 SER B N 1
ATOM 2993 C CA . SER B 1 159 ? 14.055 -21.172 1.003 1 96.69 159 SER B CA 1
ATOM 2994 C C . SER B 1 159 ? 14.688 -20.25 2.027 1 96.69 159 SER B C 1
ATOM 2996 O O . SER B 1 159 ? 14.203 -19.125 2.246 1 96.69 159 SER B O 1
ATOM 2998 N N . ILE B 1 160 ? 15.703 -20.625 2.59 1 97.06 160 ILE B N 1
ATOM 2999 C CA . ILE B 1 160 ? 16.375 -19.844 3.623 1 97.06 160 ILE B CA 1
ATOM 3000 C C . ILE B 1 160 ? 17.188 -18.719 2.977 1 97.06 160 ILE B C 1
ATOM 3002 O O . ILE B 1 160 ? 17.484 -17.719 3.621 1 97.06 160 ILE B O 1
ATOM 3006 N N . THR B 1 161 ? 17.562 -18.891 1.747 1 97.75 161 THR B N 1
ATOM 3007 C CA . THR B 1 161 ? 18.469 -17.969 1.077 1 97.75 161 THR B CA 1
ATOM 3008 C C . THR B 1 161 ? 17.891 -16.562 1.024 1 97.75 161 THR B C 1
ATOM 3010 O O . THR B 1 161 ? 18.531 -15.594 1.444 1 97.75 161 THR B O 1
ATOM 3013 N N . PRO B 1 162 ? 16.641 -16.359 0.542 1 97.81 162 PRO B N 1
ATOM 3014 C CA . PRO B 1 162 ? 16.094 -15 0.551 1 97.81 162 PRO B CA 1
ATOM 3015 C C . PRO B 1 162 ? 15.953 -14.422 1.961 1 97.81 162 PRO B C 1
ATOM 3017 O O . PRO B 1 162 ? 16.094 -13.219 2.156 1 97.81 162 PRO B O 1
ATOM 3020 N N . LEU B 1 163 ? 15.656 -15.25 2.908 1 97.88 163 LEU B N 1
ATOM 3021 C CA . LEU B 1 163 ? 15.578 -14.789 4.293 1 97.88 163 LEU B CA 1
ATOM 3022 C C . LEU B 1 163 ? 16.938 -14.336 4.793 1 97.88 163 LEU B C 1
ATOM 3024 O O . LEU B 1 163 ? 17.047 -13.383 5.57 1 97.88 163 LEU B O 1
ATOM 3028 N N . ALA B 1 164 ? 17.984 -15.023 4.379 1 98.06 164 ALA B N 1
ATOM 3029 C CA . ALA B 1 164 ? 19.344 -14.609 4.703 1 98.06 164 ALA B CA 1
ATOM 3030 C C . ALA B 1 164 ? 19.672 -13.258 4.07 1 98.06 164 ALA B C 1
ATOM 3032 O O . ALA B 1 164 ? 20.344 -12.43 4.684 1 98.06 164 ALA B O 1
ATOM 3033 N N . VAL B 1 165 ? 19.219 -13.023 2.861 1 96.94 165 VAL B N 1
ATOM 3034 C CA . VAL B 1 165 ? 19.406 -11.742 2.188 1 96.94 165 VAL B CA 1
ATOM 3035 C C . VAL B 1 165 ? 18.688 -10.641 2.965 1 96.94 165 VAL B C 1
ATOM 3037 O O . VAL B 1 165 ? 19.234 -9.547 3.143 1 96.94 165 VAL B O 1
ATOM 3040 N N . LEU B 1 166 ? 17.469 -10.961 3.391 1 97.31 166 LEU B N 1
ATOM 3041 C CA . LEU B 1 166 ? 16.734 -10 4.207 1 97.31 166 LEU B CA 1
ATOM 3042 C C . LEU B 1 166 ? 17.516 -9.633 5.461 1 97.31 166 LEU B C 1
ATOM 3044 O O . LEU B 1 166 ? 17.641 -8.453 5.797 1 97.31 166 LEU B O 1
ATOM 3048 N N . LEU B 1 167 ? 18.047 -10.633 6.137 1 97.44 167 LEU B N 1
ATOM 3049 C CA . LEU B 1 167 ? 18.859 -10.383 7.332 1 97.44 167 LEU B CA 1
ATOM 3050 C C . LEU B 1 167 ? 20.062 -9.523 7 1 97.44 167 LEU B C 1
ATOM 3052 O O . LEU B 1 167 ? 20.438 -8.625 7.766 1 97.44 167 LEU B O 1
ATOM 3056 N N . LEU B 1 168 ? 20.719 -9.812 5.914 1 96 168 LEU B N 1
ATOM 3057 C CA . LEU B 1 168 ? 21.859 -9.031 5.453 1 96 168 LEU B CA 1
ATOM 3058 C C . LEU B 1 168 ? 21.453 -7.586 5.188 1 96 168 LEU B C 1
ATOM 3060 O O . LEU B 1 168 ? 22.172 -6.656 5.57 1 96 168 LEU B O 1
ATOM 3064 N N . MET B 1 169 ? 20.297 -7.348 4.562 1 95.12 169 MET B N 1
ATOM 3065 C CA . MET B 1 169 ? 19.781 -6.004 4.281 1 95.12 169 MET B CA 1
ATOM 3066 C C . MET B 1 169 ? 19.516 -5.242 5.574 1 95.12 169 MET B C 1
ATOM 3068 O O . MET B 1 169 ? 19.906 -4.082 5.707 1 95.12 169 MET B O 1
ATOM 3072 N N . ILE B 1 170 ? 18.875 -5.918 6.523 1 96.69 170 ILE B N 1
ATOM 3073 C CA . ILE B 1 170 ? 18.531 -5.293 7.797 1 96.69 170 ILE B CA 1
ATOM 3074 C C . ILE B 1 170 ? 19.812 -4.852 8.5 1 96.69 170 ILE B C 1
ATOM 3076 O O . ILE B 1 170 ? 19.906 -3.721 8.992 1 96.69 170 ILE B O 1
ATOM 3080 N N . THR B 1 171 ? 20.844 -5.652 8.477 1 96.19 171 THR B N 1
ATOM 3081 C CA . THR B 1 171 ? 22.062 -5.41 9.25 1 96.19 171 THR B CA 1
ATOM 3082 C C . THR B 1 171 ? 22.984 -4.426 8.523 1 96.19 171 THR B C 1
ATOM 3084 O O . THR B 1 171 ? 23.594 -3.566 9.156 1 96.19 171 THR B O 1
ATOM 3087 N N . VAL B 1 172 ? 23.031 -4.488 7.219 1 93.12 172 VAL B N 1
ATOM 3088 C CA . VAL B 1 172 ? 24.047 -3.754 6.465 1 93.12 172 VAL B CA 1
ATOM 3089 C C . VAL B 1 172 ? 23.469 -2.439 5.957 1 93.12 172 VAL B C 1
ATOM 3091 O O . VAL B 1 172 ? 24.172 -1.433 5.863 1 93.12 172 VAL B O 1
ATOM 3094 N N . LEU B 1 173 ? 22.188 -2.406 5.625 1 93.19 173 LEU B N 1
ATOM 3095 C CA . LEU B 1 173 ? 21.609 -1.222 4.996 1 93.19 173 LEU B CA 1
ATOM 3096 C C . LEU B 1 173 ? 20.703 -0.481 5.969 1 93.19 173 LEU B C 1
ATOM 3098 O O . LEU B 1 173 ? 20.922 0.698 6.258 1 93.19 173 LEU B O 1
ATOM 3102 N N . PHE B 1 174 ? 19.766 -1.188 6.586 1 96.31 174 PHE B N 1
ATOM 3103 C CA . PHE B 1 174 ? 18.734 -0.528 7.375 1 96.31 174 PHE B CA 1
ATOM 3104 C C . PHE B 1 174 ? 19.281 -0.097 8.734 1 96.31 174 PHE B C 1
ATOM 3106 O O . PHE B 1 174 ? 19.094 1.05 9.141 1 96.31 174 PHE B O 1
ATOM 3113 N N . TYR B 1 175 ? 19.984 -0.935 9.367 1 96.94 175 TYR B N 1
ATOM 3114 C CA . TYR B 1 175 ? 20.422 -0.701 10.742 1 96.94 175 TYR B CA 1
ATOM 3115 C C . TYR B 1 175 ? 21.328 0.523 10.828 1 96.94 175 TYR B C 1
ATOM 3117 O O . TYR B 1 175 ? 21.078 1.428 11.633 1 96.94 175 TYR B O 1
ATOM 3125 N N . PRO B 1 176 ? 22.375 0.645 10.023 1 96.12 176 PRO B N 1
ATOM 3126 C CA . PRO B 1 176 ? 23.203 1.847 10.094 1 96.12 176 PRO B CA 1
ATOM 3127 C C . PRO B 1 176 ? 22.422 3.127 9.812 1 96.12 176 PRO B C 1
ATOM 3129 O O . PRO B 1 176 ? 22.672 4.156 10.438 1 96.12 176 PRO B O 1
ATOM 3132 N N . ARG B 1 177 ? 21.562 3.098 8.883 1 94.94 177 ARG B N 1
ATOM 3133 C CA . ARG B 1 177 ? 20.75 4.266 8.547 1 94.94 177 ARG B CA 1
ATOM 3134 C C . ARG B 1 177 ? 19.859 4.664 9.711 1 94.94 177 ARG B C 1
ATOM 3136 O O . ARG B 1 177 ? 19.703 5.848 10.008 1 94.94 177 ARG B O 1
ATOM 3143 N N . MET B 1 178 ? 19.25 3.688 10.367 1 97.31 178 MET B N 1
ATOM 3144 C CA . MET B 1 178 ? 18.391 3.936 11.516 1 97.31 178 MET B CA 1
ATOM 3145 C C . MET B 1 178 ? 19.188 4.512 12.68 1 97.31 178 MET B C 1
ATOM 3147 O O . MET B 1 178 ? 18.703 5.391 13.398 1 97.31 178 MET B O 1
ATOM 3151 N N . LEU B 1 179 ? 20.406 4.043 12.844 1 97.06 179 LEU B N 1
ATOM 3152 C CA . LEU B 1 179 ? 21.266 4.559 13.906 1 97.06 179 LEU B CA 1
ATOM 3153 C C . LEU B 1 179 ? 21.625 6.02 13.648 1 97.06 179 LEU B C 1
ATOM 3155 O O . LEU B 1 179 ? 21.641 6.832 14.57 1 97.06 179 LEU B O 1
ATOM 3159 N N . LYS B 1 180 ? 21.984 6.297 12.414 1 95.81 180 LYS B N 1
ATOM 3160 C CA . LYS B 1 180 ? 22.281 7.676 12.055 1 95.81 180 LYS B CA 1
ATOM 3161 C C . LYS B 1 180 ? 21.094 8.594 12.305 1 95.81 180 LYS B C 1
ATOM 3163 O O . LYS B 1 180 ? 21.25 9.711 12.812 1 95.81 180 LYS B O 1
ATOM 3168 N N . LYS B 1 181 ? 19.953 8.094 11.922 1 95.44 181 LYS B N 1
ATOM 3169 C CA . LYS B 1 181 ? 18.719 8.836 12.172 1 95.44 181 LYS B CA 1
ATOM 3170 C C . LYS B 1 181 ? 18.516 9.078 13.664 1 95.44 181 LYS B C 1
ATOM 3172 O O . LYS B 1 181 ? 18.188 10.195 14.078 1 95.44 181 LYS B O 1
ATOM 3177 N N . GLU B 1 182 ? 18.734 8.062 14.406 1 95.94 182 GLU B N 1
ATOM 3178 C CA . GLU B 1 182 ? 18.578 8.172 15.852 1 95.94 182 GLU B CA 1
ATOM 3179 C C . GLU B 1 182 ? 19.547 9.188 16.438 1 95.94 182 GLU B C 1
ATOM 3181 O O . GLU B 1 182 ? 19.188 9.969 17.328 1 95.94 182 GLU B O 1
ATOM 3186 N N . LYS B 1 183 ? 20.703 9.148 16 1 96.31 183 LYS B N 1
ATOM 3187 C CA . LYS B 1 183 ? 21.703 10.117 16.453 1 96.31 183 LYS B CA 1
ATOM 3188 C C . LYS B 1 183 ? 21.266 11.547 16.141 1 96.31 183 LYS B C 1
ATOM 3190 O O . LYS B 1 183 ? 21.406 12.438 16.984 1 96.31 183 LYS B O 1
ATOM 3195 N N . SER B 1 184 ? 20.719 11.727 14.984 1 95.19 184 SER B N 1
ATOM 3196 C CA . SER B 1 184 ? 20.234 13.047 14.586 1 95.19 184 SER B CA 1
ATOM 3197 C C . SER B 1 184 ? 19.062 13.484 15.461 1 95.19 184 SER B C 1
ATOM 3199 O O . SER B 1 184 ? 18.953 14.648 15.836 1 95.19 184 SER B O 1
ATOM 3201 N N . LEU B 1 185 ? 18.203 12.586 15.82 1 96.31 185 LEU B N 1
ATOM 3202 C CA . LEU B 1 185 ? 17 12.891 16.594 1 96.31 185 LEU B CA 1
ATOM 3203 C C . LEU B 1 185 ? 17.359 13.18 18.047 1 96.31 185 LEU B C 1
ATOM 3205 O O . LEU B 1 185 ? 16.578 13.82 18.766 1 96.31 185 LEU B O 1
ATOM 3209 N N . SER B 1 186 ? 18.516 12.742 18.438 1 96.19 186 SER B N 1
AT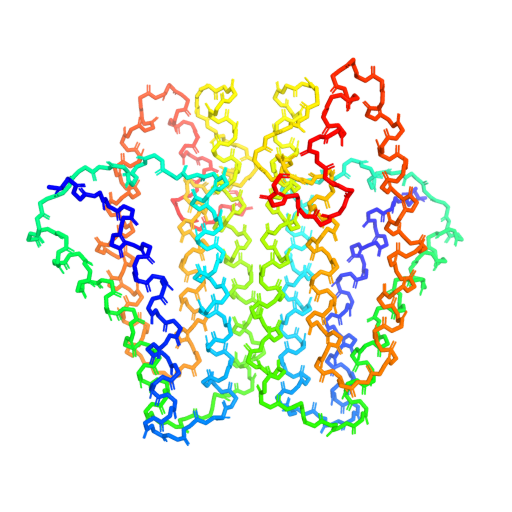OM 3210 C CA . SER B 1 186 ? 18.938 12.906 19.828 1 96.19 186 SER B CA 1
ATOM 3211 C C . SER B 1 186 ? 19.156 14.383 20.156 1 96.19 186 SER B C 1
ATOM 3213 O O . SER B 1 186 ? 19.266 14.75 21.328 1 96.19 186 SER B O 1
ATOM 3215 N N . ARG B 1 187 ? 19.203 15.172 19.125 1 96.56 187 ARG B N 1
ATOM 3216 C CA . ARG B 1 187 ? 19.391 16.609 19.344 1 96.56 187 ARG B CA 1
ATOM 3217 C C . ARG B 1 187 ? 18.156 17.234 19.984 1 96.56 187 ARG B C 1
ATOM 3219 O O . ARG B 1 187 ? 18.234 18.312 20.578 1 96.56 187 ARG B O 1
ATOM 3226 N N . TYR B 1 188 ? 17.016 16.609 19.797 1 97.12 188 TYR B N 1
ATOM 3227 C CA . TYR B 1 188 ? 15.773 17.125 20.359 1 97.12 188 TYR B CA 1
ATOM 3228 C C . TYR B 1 188 ? 15.664 16.812 21.844 1 97.12 188 TYR B C 1
ATOM 3230 O O . TYR B 1 188 ? 15.914 15.672 22.266 1 97.12 188 TYR B O 1
ATOM 3238 N N . PRO B 1 189 ? 15.266 17.719 22.625 1 96.62 189 PRO B N 1
ATOM 3239 C CA . PRO B 1 189 ? 15.18 17.516 24.078 1 96.62 189 PRO B CA 1
ATOM 3240 C C . PRO B 1 189 ? 14.172 16.422 24.453 1 96.62 189 PRO B C 1
ATOM 3242 O O . PRO B 1 189 ? 14.344 15.734 25.453 1 96.62 189 PRO B O 1
ATOM 3245 N N . GLU B 1 190 ? 13.156 16.219 23.656 1 96.25 190 GLU B N 1
ATOM 3246 C CA . GLU B 1 190 ? 12.094 15.258 23.984 1 96.25 190 GLU B CA 1
ATOM 3247 C C . GLU B 1 190 ? 12.461 13.852 23.516 1 96.25 190 GLU B C 1
ATOM 3249 O O . GLU B 1 190 ? 11.727 12.898 23.766 1 96.25 190 GLU B O 1
ATOM 3254 N N . PHE B 1 191 ? 13.602 13.742 22.906 1 97.5 191 PHE B N 1
ATOM 3255 C CA . PHE B 1 191 ? 13.93 12.477 22.25 1 97.5 191 PHE B CA 1
ATOM 3256 C C . PHE B 1 191 ? 14.062 11.359 23.281 1 97.5 191 PHE B C 1
ATOM 3258 O O . PHE B 1 191 ? 13.625 10.234 23.047 1 97.5 191 PHE B O 1
ATOM 3265 N N . GLN B 1 192 ? 14.656 11.664 24.422 1 97.31 192 GLN B N 1
ATOM 3266 C CA . GLN B 1 192 ? 14.875 10.625 25.422 1 97.31 192 GLN B CA 1
ATOM 3267 C C . GLN B 1 192 ? 13.547 10.078 25.938 1 97.31 192 GLN B C 1
ATOM 3269 O O . GLN B 1 192 ? 13.391 8.859 26.094 1 97.31 192 GLN B O 1
ATOM 3274 N N . GLU B 1 193 ? 12.656 10.867 26.219 1 97.44 193 GLU B N 1
ATOM 3275 C CA . GLU B 1 193 ? 11.328 10.43 26.641 1 97.44 193 GLU B CA 1
ATOM 3276 C C . GLU B 1 193 ? 10.641 9.633 25.531 1 97.44 193 GLU B C 1
ATOM 3278 O O . GLU B 1 193 ? 9.992 8.617 25.812 1 97.44 193 GLU B O 1
ATOM 3283 N N . TYR B 1 194 ? 10.75 10.125 24.312 1 97.06 194 TYR B N 1
ATOM 3284 C CA . TYR B 1 194 ? 10.211 9.445 23.156 1 97.06 194 TYR B CA 1
ATOM 3285 C C . TYR B 1 194 ? 10.789 8.039 23.016 1 97.06 194 TYR B C 1
ATOM 3287 O O . TYR B 1 194 ? 10.055 7.078 22.766 1 97.06 194 TYR B O 1
ATOM 3295 N N . LYS B 1 195 ? 12.047 7.93 23.266 1 96.88 195 LYS B N 1
ATOM 3296 C CA . LYS B 1 195 ? 12.758 6.656 23.172 1 96.88 195 LYS B CA 1
ATOM 3297 C C . LYS B 1 195 ? 12.273 5.668 24.219 1 96.88 195 LYS B C 1
ATOM 3299 O O . LYS B 1 195 ? 12.164 4.469 23.953 1 96.88 195 LYS B O 1
ATOM 3304 N N . LEU B 1 196 ? 11.859 6.094 25.344 1 95.75 196 LEU B N 1
ATOM 3305 C CA . LEU B 1 196 ? 11.445 5.254 26.453 1 95.75 196 LEU B CA 1
ATOM 3306 C C . LEU B 1 196 ? 10.07 4.637 26.188 1 95.75 196 LEU B C 1
ATOM 3308 O O . LEU B 1 196 ? 9.773 3.541 26.656 1 95.75 196 LEU B O 1
ATOM 3312 N N . ARG B 1 197 ? 9.273 5.273 25.375 1 95.62 197 ARG B N 1
ATOM 3313 C CA . ARG B 1 197 ? 7.918 4.773 25.188 1 95.62 197 ARG B CA 1
ATOM 3314 C C . ARG B 1 197 ? 7.746 4.152 23.797 1 95.62 197 ARG B C 1
ATOM 3316 O O . ARG B 1 197 ? 6.625 3.877 23.375 1 95.62 197 ARG B O 1
ATOM 3323 N N . THR B 1 198 ? 8.82 4.066 23.062 1 97.25 198 THR B N 1
ATOM 3324 C CA . THR B 1 198 ? 8.773 3.463 21.734 1 97.25 198 THR B CA 1
ATOM 3325 C C . THR B 1 198 ? 9.875 2.426 21.562 1 97.25 198 THR B C 1
ATOM 3327 O O . THR B 1 198 ? 10.867 2.439 22.312 1 97.25 198 THR B O 1
ATOM 3330 N N . ASN B 1 199 ? 9.695 1.513 20.656 1 97.69 199 ASN B N 1
ATOM 3331 C CA . ASN B 1 199 ? 10.758 0.58 20.297 1 97.69 199 ASN B CA 1
ATOM 3332 C C . ASN B 1 199 ? 11.484 1.03 19.031 1 97.69 199 ASN B C 1
ATOM 3334 O O . ASN B 1 199 ? 11.055 1.975 18.359 1 97.69 199 ASN B O 1
ATOM 3338 N N . PHE B 1 200 ? 12.555 0.387 18.781 1 96.56 200 PHE B N 1
ATOM 3339 C CA . PHE B 1 200 ? 13.445 0.759 17.688 1 96.56 200 PHE B CA 1
ATOM 3340 C C . PHE B 1 200 ? 12.805 0.458 16.344 1 96.56 200 PHE B C 1
ATOM 3342 O O . PHE B 1 200 ? 12.688 1.343 15.484 1 96.56 200 PHE B O 1
ATOM 3349 N N . ILE B 1 201 ? 12.242 -0.786 16.109 1 96.25 201 ILE B N 1
ATOM 3350 C CA . ILE B 1 201 ? 11.609 -1.154 14.836 1 96.25 201 ILE B CA 1
ATOM 3351 C C . ILE B 1 201 ? 10.211 -1.699 15.094 1 96.25 201 ILE B C 1
ATOM 3353 O O . ILE B 1 201 ? 9.219 -1.121 14.641 1 96.25 201 ILE B O 1
ATOM 3357 N N . VAL B 1 202 ? 10.055 -2.693 15.938 1 94.62 202 VAL B N 1
ATOM 3358 C CA . VAL B 1 202 ? 8.773 -3.336 16.219 1 94.62 202 VAL B CA 1
ATOM 3359 C C . VAL B 1 202 ? 7.945 -2.445 17.141 1 94.62 202 VAL B C 1
ATOM 3361 O O . VAL B 1 202 ? 8.43 -1.994 18.188 1 94.62 202 VAL B O 1
ATOM 3364 N N . PRO B 1 203 ? 6.754 -2.133 16.766 1 95.31 203 PRO B N 1
ATOM 3365 C CA . PRO B 1 203 ? 5.934 -1.249 17.594 1 95.31 203 PRO B CA 1
ATOM 3366 C C . PRO B 1 203 ? 5.777 -1.763 19.031 1 95.31 203 PRO B C 1
ATOM 3368 O O . PRO B 1 203 ? 5.613 -2.967 19.234 1 95.31 203 PRO B O 1
ATOM 3371 N N . ARG B 1 204 ? 5.805 -0.802 19.969 1 93.25 204 ARG B N 1
ATOM 3372 C CA . ARG B 1 204 ? 5.605 -1.125 21.375 1 93.25 204 ARG B CA 1
ATOM 3373 C C . ARG B 1 204 ? 4.133 -1.384 21.672 1 93.25 204 ARG B C 1
ATOM 3375 O O . ARG B 1 204 ? 3.271 -0.571 21.328 1 93.25 204 ARG B O 1
ATOM 3382 N N . LEU B 1 205 ? 3.654 -2.484 22.078 1 85.75 205 LEU B N 1
ATOM 3383 C CA . LEU B 1 205 ? 2.266 -2.842 22.344 1 85.75 205 LEU B CA 1
ATOM 3384 C C . LEU B 1 205 ? 1.84 -2.363 23.734 1 85.75 205 LEU B C 1
ATOM 3386 O O . LEU B 1 205 ? 0.649 -2.172 23.984 1 85.75 205 LEU B O 1
ATOM 3390 N N . PHE B 1 206 ? 2.773 -2.148 24.688 1 70.94 206 PHE B N 1
ATOM 3391 C CA . PHE B 1 206 ? 2.438 -1.752 26.047 1 70.94 206 PHE B CA 1
ATOM 3392 C C . PHE B 1 206 ? 3.4 -0.683 26.562 1 70.94 206 PHE B C 1
ATOM 3394 O O . PHE B 1 206 ? 4.543 -0.604 26.109 1 70.94 206 PHE B O 1
#

Foldseek 3Di:
DWDWQVVLVLVCLVCVLVLLVVLCVVLVAPDPLSVVLSVLSNVVSVVVVVCCVPFNDPVRRDTDDPVVSVVVSVLSCLLCVLSNLQNNVSDAADPVLSVVLVVLLVVLVCQQSVVSVCVRVVCVVDNADDCDDSNVFEPCSNVLSVLSNQVSSNVSSVDCSSVVSSVVCCVPPVVVVLVVVLVVNVVHPCSVVSPVRYYHYDGDPD/DWDWQVVLVLVCLVCVLVLLVVLCVVLVAPDPLSVVLSVLSNVVSVVVVVCCVPFNDPVRRDTDDPVVSVVVSVLSCLLCVLSNLQNNVSDAADPVLSVVLVVLLVVLVCQQSVVSVCVRVVCVVDNADDCDDSNVFEPCSNVLSVLSNQVSSNVSSVDCSSVVSSVVCCVPPVVVVLVVVLVVNVVHPCSVVSPVRYYHYDGDPD

Organism: NCBI:txid252671

pLDDT: mean 96.22, std 4.21, range [56.41, 98.88]

InterPro domains:
  IPR010721 Probable O-methyltransferase UstE-like [PF06966] (96-197)
  IPR010721 Probable O-methyltransferase UstE-like [PTHR32251] (2-205)

Nearest PDB structures (foldseek):
  7bmh-assembly1_A  TM=2.672E-01  e=3.158E+00  Plenodomus lingam
  6is6-assembly1_A  TM=2.919E-01  e=7.634E+00  Thermoplasmatales archaeon SG8-52-1
  7bmh-assembly1_A  TM=2.672E-01  e=3.158E+00  Plenodomus lingam
  6is6-assembly1_A  TM=2.919E-01  e=7.634E+00  Thermoplasmatales archaeon SG8-52-1